Protein AF-A0A1E1XDY3-F1 (afdb_monomer)

Mean predicted aligned error: 21.35 Å

Secondary structure (DSSP, 8-state):
-HHHHHHHHHHHHTT-TT--PPPHHHHHHHHHHS--SS---HHHHHHHHHHHHHHTT---EEE---HHHHHHHHHTT-EEE-HHHHHHHH-S-------PPPPPP--------PPPP--PPPHHHHHHHHHHHHHHHHHHHHHHHHHHHHHHHGGGHHHH-SSPSSPPHHHHHHHHHHSHHHHTTTTS-GGGHHHHHHHHHHHH-S---HHHHHHHHHHHHHHHHHHHTT-GGGHHHHHHHHHHHHHHHHTPPPPPPPP------------------------------PPPP-PPPHHHHHHHHHHHHHHHHHHHHHHHTT---SS-----TT----HHHHHHHHHHHHHHHHHHHHHHHTTTS-THHHHHHHHHHHHHHHHHHHHHHHHHTPPP------HHHHHHHHH-TTTHHHHHHHHHHHHHHHHHHHHHHHHHHS---GGGG--

Sequence (451 aa):
AIAAISYIYKALASRNPRLRGQTIAEARSKDDALPRDGHDISDDHFLHCCLTLREQGSRVLLVTGDRNLRNKGMIHDIETASAHELEAKLGGPHIGKQRTPPPAPLVDQPLTAAKPPVQTWSEEDEKAARTEACDILRKSLSLVLESELECAFGDLWRRVVFIPPPWNERTALECILKHWIALRGTAFKSSLKPAMVQILEMLKSPTASGGKLSLLLNLSLMVCSELQLHYSQLAEGVARLGELHTAITTGQSRPPKPASGVMGISGESSSCVRVQHPHGNQEAGGSQQAPPPFSPNPAAQLLDDLWPLINDYCGNISQLVGKQHPFDYVVRPSFTLDMCTVHEVYKRITLAMNYMGSLLDRSNEERENLVGAAKTFVNTSVELAKLLLHKAGLPDAEWNVTGEDMLDHLLHPEKKNTMAAGHRQIVALHNMLASCILHVLDPVPADAYSE

Organism: NCBI:txid187763

pLDDT: mean 75.24, std 20.41, range [20.14, 95.19]

Foldseek 3Di:
DVVVVVVLVVCVVVVPVVDDDQDVLNVVVVPVVDDPPPPPPVLVVLVSSQVVCVVVVDQAEAEDPDPVSVVVCVVVVHHYDYPVRVCVVVDHDPDDDPPDDDDDDDDDDDDDDDDPDQQAADPVQLVVLLVLLQVLLLVLLQVLLVVLLCVLQNPCSQVPQPDHDDDGNLSSLVSCLLCVVSSDDQQNDPVLNVLSVVLNVLVVDPDDDLVSSLSNLVSSLVNLVSNCSVVVVSVVSNVQSVQQNCCNVRSHYRDDDDDDDDDDDDDDDDDDDDDDDDDDDDDDDDDDDDDDDDDPLLLVVLCVLQLLLLLQLLCQLCVVLVHDRPDDHDHFPLNDPDVVLLVVLLVLLVLLLVLLVVLLVCLPDDPVVNLVSLQSNVVSSLVSSQSSCVSSVHDRDDRPDGSVSSSCQCSVPVCVVVSVVSSVSSVVSSNSSSVSSVCVSDVDPPPPPDD

Radius of gyration: 30.76 Å; Cα contacts (8 Å, |Δi|>4): 351; chains: 1; bounding box: 61×75×105 Å

Solvent-accessible surface area (backbone atoms only — not comparable to full-atom values): 27572 Å² total; per-residue (Å²): 108,72,70,58,54,54,48,51,50,54,43,54,75,69,61,38,92,90,62,81,79,88,47,72,65,65,58,45,60,44,61,76,74,42,86,84,75,82,74,82,53,72,60,58,56,57,51,49,53,49,50,55,42,39,75,74,70,45,90,61,71,50,76,50,86,51,68,67,57,43,54,54,32,56,76,69,76,39,49,67,37,33,69,66,56,46,40,60,74,69,55,66,88,87,74,86,73,82,82,72,79,79,84,79,80,91,72,94,80,81,92,85,82,79,81,82,82,77,50,74,80,50,74,66,54,53,52,51,52,49,52,52,51,43,53,42,44,19,54,48,43,44,56,48,50,52,53,45,37,38,70,65,47,42,95,51,26,79,77,70,46,83,63,66,81,87,59,51,44,61,57,33,49,51,33,50,64,71,41,36,76,72,47,48,56,89,62,48,44,82,85,47,51,65,50,52,53,52,49,48,53,58,72,70,51,93,78,81,56,78,76,53,53,56,52,47,34,50,45,49,31,54,52,44,49,55,36,27,77,74,36,67,87,32,49,66,49,34,53,50,35,47,51,53,39,48,22,69,74,70,36,46,74,82,77,83,81,81,82,83,81,84,81,85,81,83,87,82,87,83,80,91,83,89,82,80,86,82,89,80,90,83,89,82,91,81,84,91,75,86,76,74,85,78,73,80,55,52,43,56,52,49,49,68,57,33,53,57,51,54,47,18,50,44,35,34,47,22,54,78,68,76,45,91,58,98,64,94,58,62,86,48,89,58,56,64,94,43,65,71,58,53,53,53,52,50,54,39,48,53,51,33,46,52,38,52,49,52,54,63,75,49,67,84,58,64,65,79,79,43,35,63,49,31,34,52,30,49,54,40,49,52,52,47,39,53,54,48,28,60,45,60,72,44,78,89,82,87,74,89,56,51,20,61,52,35,43,56,53,58,69,31,78,90,37,39,64,59,50,54,50,50,54,53,49,51,52,53,48,49,56,48,47,51,53,42,54,49,46,69,76,51,70,70,61,87,73,80,79,77,127

Nearest PDB structures (foldseek):
  1alu-assembly1_A  TM=3.014E-01  e=2.440E+00  Homo sapiens
  7vg4-assembly3_F  TM=2.470E-01  e=4.567E+00  Methylorubrum extorquens AM1
  5vox-assembly1_T  TM=2.125E-01  e=3.409E+00  Saccharomyces cerevisiae S288C

Structure (mmCIF, N/CA/C/O backbone):
data_AF-A0A1E1XDY3-F1
#
_entry.id   AF-A0A1E1XDY3-F1
#
loop_
_atom_site.group_PDB
_atom_site.id
_atom_site.type_symbol
_atom_site.label_atom_id
_atom_site.label_alt_id
_atom_site.label_comp_id
_atom_site.label_asym_id
_atom_site.label_entity_id
_atom_site.label_seq_id
_atom_site.pdbx_PDB_ins_code
_atom_site.Cartn_x
_atom_site.Cartn_y
_atom_site.Cartn_z
_atom_site.occupancy
_atom_site.B_iso_or_equiv
_atom_site.auth_seq_id
_atom_site.auth_comp_id
_atom_site.auth_asym_id
_atom_site.auth_atom_id
_atom_site.pdbx_PDB_model_num
ATOM 1 N N . ALA A 1 1 ? -1.287 34.045 -1.516 1.00 74.00 1 ALA A N 1
ATOM 2 C CA . ALA A 1 1 ? -0.749 32.665 -1.513 1.00 74.00 1 ALA A CA 1
ATOM 3 C C . ALA A 1 1 ? 0.280 32.429 -0.398 1.00 74.00 1 ALA A C 1
ATOM 5 O O . ALA A 1 1 ? 0.001 31.639 0.493 1.00 74.00 1 ALA A O 1
ATOM 6 N N . ILE A 1 2 ? 1.419 33.138 -0.374 1.00 81.06 2 ILE A N 1
ATOM 7 C CA . ILE A 1 2 ? 2.532 32.891 0.578 1.00 81.06 2 ILE A CA 1
ATOM 8 C C . ILE A 1 2 ? 2.100 32.931 2.059 1.00 81.06 2 ILE A C 1
ATOM 10 O O . ILE A 1 2 ? 2.447 32.036 2.832 1.00 81.06 2 ILE A O 1
ATOM 14 N N . ALA A 1 3 ? 1.298 33.925 2.457 1.00 83.94 3 ALA A N 1
ATOM 15 C CA . ALA A 1 3 ? 0.796 34.039 3.830 1.00 83.94 3 ALA A CA 1
ATOM 16 C C . ALA A 1 3 ? -0.120 32.865 4.236 1.00 83.94 3 ALA A C 1
ATOM 18 O O . ALA A 1 3 ? -0.015 32.362 5.352 1.00 83.94 3 ALA A O 1
ATOM 19 N N . ALA A 1 4 ? -0.962 32.384 3.316 1.00 88.00 4 ALA A N 1
ATOM 20 C CA . ALA A 1 4 ? -1.854 31.249 3.552 1.00 88.00 4 ALA A CA 1
ATOM 21 C C . ALA A 1 4 ? -1.067 29.939 3.708 1.00 88.00 4 ALA A C 1
ATOM 23 O O . ALA A 1 4 ? -1.290 29.203 4.665 1.00 88.00 4 ALA A O 1
ATOM 24 N N . ILE A 1 5 ? -0.085 29.693 2.834 1.00 89.94 5 ILE A N 1
ATOM 25 C CA . ILE A 1 5 ? 0.806 28.524 2.925 1.00 89.94 5 ILE A CA 1
ATOM 26 C C . ILE A 1 5 ? 1.562 28.535 4.258 1.00 89.94 5 ILE A C 1
ATOM 28 O O . ILE A 1 5 ? 1.617 27.524 4.954 1.00 89.94 5 ILE A O 1
ATOM 32 N N . SER A 1 6 ? 2.085 29.699 4.653 1.00 88.38 6 SER A N 1
ATOM 33 C CA . SER A 1 6 ? 2.805 29.858 5.922 1.00 88.38 6 SER A CA 1
ATOM 34 C C . SER A 1 6 ? 1.913 29.587 7.138 1.00 88.38 6 SER A C 1
ATOM 36 O O . SER A 1 6 ? 2.364 28.977 8.107 1.00 88.38 6 SER A O 1
ATOM 38 N N . TYR A 1 7 ? 0.652 30.028 7.101 1.00 94.06 7 TYR A N 1
ATOM 39 C CA . TYR A 1 7 ? -0.328 29.740 8.148 1.00 94.06 7 TYR A CA 1
ATOM 40 C C . TYR A 1 7 ? -0.649 28.241 8.227 1.00 94.06 7 TYR A C 1
ATOM 42 O O . TYR A 1 7 ? -0.545 27.656 9.306 1.00 94.06 7 TYR A O 1
ATOM 50 N N . ILE A 1 8 ? -0.965 27.614 7.087 1.00 93.56 8 ILE A N 1
ATOM 51 C CA . ILE A 1 8 ? -1.276 26.179 6.996 1.00 93.56 8 ILE A CA 1
ATOM 52 C C . ILE A 1 8 ? -0.103 25.349 7.521 1.00 93.56 8 ILE A C 1
ATOM 54 O O . ILE A 1 8 ? -0.304 24.490 8.376 1.00 93.56 8 ILE A O 1
ATOM 58 N N . TYR A 1 9 ? 1.126 25.645 7.086 1.00 91.56 9 TYR A N 1
ATOM 59 C CA . TYR A 1 9 ? 2.324 24.944 7.546 1.00 91.56 9 TYR A CA 1
ATOM 60 C C . TYR A 1 9 ? 2.479 25.015 9.067 1.00 91.56 9 TYR A C 1
ATOM 62 O O . TYR A 1 9 ? 2.645 23.985 9.716 1.00 91.56 9 TYR A O 1
ATOM 70 N N . LYS A 1 10 ? 2.368 26.211 9.662 1.00 93.50 10 LYS A N 1
ATOM 71 C CA . LYS A 1 10 ? 2.480 26.384 11.119 1.00 93.50 10 LYS A CA 1
ATOM 72 C C . LYS A 1 10 ? 1.389 25.616 11.870 1.00 93.50 10 LYS A C 1
ATOM 74 O O . LYS A 1 10 ? 1.672 24.976 12.882 1.00 93.50 10 LYS A O 1
ATOM 79 N N . ALA A 1 11 ? 0.153 25.654 11.380 1.00 91.00 11 ALA A N 1
ATOM 80 C CA . ALA A 1 11 ? -0.975 24.981 12.015 1.00 91.00 11 ALA A CA 1
ATOM 81 C C . ALA A 1 11 ? -0.883 23.444 11.908 1.00 91.00 11 ALA A C 1
ATOM 83 O O . ALA A 1 11 ? -1.154 22.750 12.887 1.00 91.00 11 ALA A O 1
ATOM 84 N N . LEU A 1 12 ? -0.420 22.908 10.774 1.00 90.50 12 LEU A N 1
ATOM 85 C CA . LEU A 1 12 ? -0.151 21.474 10.614 1.00 90.50 12 LEU A CA 1
ATOM 86 C C . LEU A 1 12 ? 1.060 21.019 11.446 1.00 90.50 12 LEU A C 1
ATOM 88 O O . LEU A 1 12 ? 0.979 20.007 12.138 1.00 90.50 12 LEU A O 1
ATOM 92 N N . ALA A 1 13 ? 2.157 21.785 11.448 1.00 90.25 13 ALA A N 1
ATOM 93 C CA . ALA A 1 13 ? 3.365 21.480 12.223 1.00 90.25 13 ALA A CA 1
ATOM 94 C C . ALA A 1 13 ? 3.102 21.443 13.739 1.00 90.25 13 ALA A C 1
ATOM 96 O O . ALA A 1 13 ? 3.675 20.626 14.456 1.00 90.25 13 ALA A O 1
ATOM 97 N N . SER A 1 14 ? 2.194 22.293 14.220 1.00 90.56 14 SER A N 1
ATOM 98 C CA . SER A 1 14 ? 1.737 22.311 15.617 1.00 90.56 14 SER A CA 1
ATOM 99 C C . SER A 1 14 ? 0.662 21.265 15.936 1.00 90.56 14 SER A C 1
ATOM 101 O O . SER A 1 14 ? 0.173 21.234 17.063 1.00 90.56 14 SER A O 1
ATOM 103 N N . ARG A 1 15 ? 0.299 20.401 14.973 1.00 85.88 15 ARG A N 1
ATOM 104 C CA . ARG A 1 15 ? -0.752 19.377 15.104 1.00 85.88 15 ARG A CA 1
ATOM 105 C C . ARG A 1 15 ? -2.071 19.955 15.626 1.00 85.88 15 ARG A C 1
ATOM 107 O O . ARG A 1 15 ? -2.709 19.370 16.500 1.00 85.88 15 ARG A O 1
ATOM 114 N N . ASN A 1 16 ? -2.466 21.123 15.119 1.00 88.25 16 ASN A N 1
ATOM 115 C CA . ASN A 1 16 ? -3.688 21.786 15.555 1.00 88.25 16 ASN A CA 1
ATOM 116 C C . ASN A 1 16 ? -4.909 20.873 15.306 1.00 88.25 16 ASN A C 1
ATOM 118 O O . ASN A 1 16 ? -5.211 20.591 14.147 1.00 88.25 16 ASN A O 1
ATOM 122 N N . PRO A 1 17 ? -5.659 20.457 16.347 1.00 86.44 17 PRO A N 1
ATOM 123 C CA . PRO A 1 17 ? -6.758 19.498 16.203 1.00 86.44 17 PRO A CA 1
ATOM 124 C C . PRO A 1 17 ? -7.956 20.047 15.411 1.00 86.44 17 PRO A C 1
ATOM 126 O O . PRO A 1 17 ? -8.868 19.298 15.081 1.00 86.44 17 PRO A O 1
ATOM 129 N N . ARG A 1 18 ? -7.981 21.355 15.118 1.00 88.69 18 ARG A N 1
ATOM 130 C CA . ARG A 1 18 ? -9.042 22.020 14.345 1.00 88.69 18 ARG A CA 1
ATOM 131 C C . ARG A 1 18 ? -8.684 22.232 12.873 1.00 88.69 18 ARG A C 1
ATOM 133 O O . ARG A 1 18 ? -9.508 22.767 12.139 1.00 88.69 18 ARG A O 1
ATOM 140 N N . LEU A 1 19 ? -7.476 21.859 12.447 1.00 89.06 19 LEU A N 1
ATOM 141 C CA . LEU A 1 19 ? -7.055 21.933 11.051 1.00 89.06 19 LEU A CA 1
ATOM 142 C C . LEU A 1 19 ? -6.635 20.547 10.569 1.00 89.06 19 LEU A C 1
ATOM 144 O O . LEU A 1 19 ? -5.714 19.947 11.115 1.00 89.06 19 LEU A O 1
ATOM 148 N N . ARG A 1 20 ? -7.271 20.075 9.498 1.00 87.81 20 ARG A N 1
ATOM 149 C CA . ARG A 1 20 ? -6.884 18.845 8.805 1.00 87.81 20 ARG A CA 1
ATOM 150 C C . ARG A 1 20 ? -6.736 19.117 7.312 1.00 87.81 20 ARG A C 1
ATOM 152 O O . ARG A 1 20 ? -7.513 19.884 6.748 1.00 87.81 20 ARG A O 1
ATOM 159 N N . GLY A 1 21 ? -5.734 18.502 6.695 1.00 87.38 21 GLY A N 1
ATOM 160 C CA . GLY A 1 21 ? -5.652 18.400 5.240 1.00 87.38 21 GLY A CA 1
ATOM 161 C C . GLY A 1 21 ? -6.395 17.159 4.754 1.00 87.38 21 GLY A C 1
ATOM 162 O O . GLY A 1 21 ? -6.577 16.218 5.526 1.00 87.38 21 GLY A O 1
ATOM 163 N N . GLN A 1 22 ? -6.787 17.155 3.482 1.00 82.50 22 GLN A N 1
ATOM 164 C CA . GLN A 1 22 ? -7.195 15.925 2.811 1.00 82.50 22 GLN A CA 1
ATOM 165 C C . GLN A 1 22 ? -5.957 15.038 2.638 1.00 82.50 22 GLN A C 1
ATOM 167 O O . GLN A 1 22 ? -4.910 15.484 2.164 1.00 82.50 22 GLN A O 1
ATOM 172 N N . THR A 1 23 ? -6.053 13.795 3.080 1.00 81.12 23 THR A N 1
ATOM 173 C CA . THR A 1 23 ? -4.982 12.806 2.973 1.00 81.12 23 THR A CA 1
ATOM 174 C C . THR A 1 23 ? -4.900 12.242 1.556 1.00 81.12 23 THR A C 1
ATOM 176 O O . THR A 1 23 ? -5.861 12.288 0.793 1.00 81.12 23 THR A O 1
ATOM 179 N N . ILE A 1 24 ? -3.757 11.645 1.206 1.00 70.44 24 ILE A N 1
ATOM 180 C CA . ILE A 1 24 ? -3.585 10.967 -0.090 1.00 70.44 24 ILE A CA 1
ATOM 181 C C . ILE A 1 24 ? -4.606 9.830 -0.258 1.00 70.44 24 ILE A C 1
ATOM 183 O O . ILE A 1 24 ? -5.051 9.577 -1.368 1.00 70.44 24 ILE A O 1
ATOM 187 N N . ALA A 1 25 ? -5.008 9.163 0.828 1.00 71.56 25 ALA A N 1
ATOM 188 C CA . ALA A 1 25 ? -6.024 8.114 0.781 1.00 71.56 25 ALA A CA 1
ATOM 189 C C . ALA A 1 25 ? -7.413 8.674 0.427 1.00 71.56 25 ALA A C 1
ATOM 191 O O . ALA A 1 25 ? -8.048 8.172 -0.493 1.00 71.56 25 ALA A O 1
ATOM 192 N N . GLU A 1 26 ? -7.840 9.761 1.078 1.00 72.50 26 GLU A N 1
ATOM 193 C CA . GLU A 1 26 ? -9.091 10.465 0.739 1.00 72.50 26 GLU A CA 1
ATOM 194 C C . GLU A 1 26 ? -9.053 11.065 -0.676 1.00 72.50 26 GLU A C 1
ATOM 196 O O . GLU A 1 26 ? -10.077 11.159 -1.346 1.00 72.50 26 GLU A O 1
ATOM 201 N N . ALA A 1 27 ? -7.874 11.483 -1.144 1.00 70.31 27 ALA A N 1
ATOM 202 C CA . ALA A 1 27 ? -7.692 11.960 -2.511 1.00 70.31 27 ALA A CA 1
ATOM 203 C C . ALA A 1 27 ? -7.723 10.821 -3.548 1.00 70.31 27 ALA A C 1
ATOM 205 O O . ALA A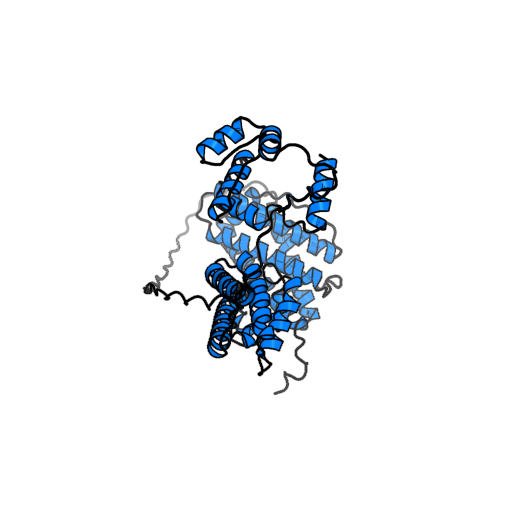 1 27 ? -8.087 11.075 -4.686 1.00 70.31 27 ALA A O 1
ATOM 206 N N . ARG A 1 28 ? -7.378 9.583 -3.166 1.00 67.62 28 ARG A N 1
ATOM 207 C CA . ARG A 1 28 ? -7.404 8.400 -4.045 1.00 67.62 28 ARG A CA 1
ATOM 208 C C . ARG A 1 28 ? -8.764 7.718 -4.098 1.00 67.62 28 ARG A C 1
ATOM 210 O O . ARG A 1 28 ? -9.163 7.314 -5.178 1.00 67.62 28 ARG A O 1
ATOM 217 N N . SER A 1 29 ? -9.501 7.642 -2.984 1.00 65.31 29 SER A N 1
ATOM 218 C CA . SER A 1 29 ? -10.883 7.121 -3.000 1.00 65.31 29 SER A CA 1
ATOM 219 C C . SER A 1 29 ? -11.775 7.918 -3.952 1.00 65.31 29 SER A C 1
ATOM 221 O O . SER A 1 29 ? -12.707 7.398 -4.554 1.00 65.31 29 SER A O 1
ATOM 223 N N . LYS A 1 30 ? -11.443 9.196 -4.108 1.00 65.75 30 LYS A N 1
ATOM 224 C CA . LYS A 1 30 ? -12.007 10.107 -5.092 1.00 65.75 30 LYS A CA 1
ATOM 225 C C . LYS A 1 30 ? -11.699 9.697 -6.539 1.00 65.75 30 LYS A C 1
ATOM 227 O O . LYS A 1 30 ? -12.590 9.797 -7.372 1.00 65.75 30 LYS A O 1
ATOM 232 N N . ASP A 1 31 ? -10.485 9.244 -6.841 1.00 61.97 31 ASP A N 1
ATOM 233 C CA . ASP A 1 31 ? -10.058 8.849 -8.198 1.00 61.97 31 ASP A CA 1
ATOM 234 C C . ASP A 1 31 ? -10.630 7.488 -8.640 1.00 61.97 31 ASP A C 1
ATOM 236 O O . ASP A 1 31 ? -10.508 7.107 -9.807 1.00 61.97 31 ASP A O 1
ATOM 240 N N . ASP A 1 32 ? -11.236 6.754 -7.702 1.00 61.50 32 ASP A N 1
ATOM 241 C CA . ASP A 1 32 ? -12.008 5.536 -7.961 1.00 61.50 32 ASP A CA 1
ATOM 242 C C . ASP A 1 32 ? -13.516 5.830 -8.122 1.00 61.50 32 ASP A C 1
ATOM 244 O O . ASP A 1 32 ? -14.239 5.035 -8.718 1.00 61.50 32 ASP A O 1
ATOM 248 N N . ALA A 1 33 ? -13.995 6.974 -7.612 1.00 61.22 33 ALA A N 1
ATOM 249 C CA . ALA A 1 33 ? -15.401 7.393 -7.660 1.00 61.22 33 ALA A CA 1
ATOM 250 C C . ALA A 1 33 ? -15.710 8.425 -8.762 1.00 61.22 33 ALA A C 1
ATOM 252 O O . ALA A 1 33 ? -16.868 8.572 -9.154 1.00 61.22 33 ALA A O 1
ATOM 253 N N . LEU A 1 34 ? -14.703 9.159 -9.241 1.00 61.16 34 LEU A N 1
ATOM 254 C CA . LEU A 1 34 ? -14.816 10.119 -10.338 1.00 61.16 34 LEU A CA 1
ATOM 255 C C . LEU A 1 34 ? -14.135 9.559 -11.600 1.00 61.16 34 LEU A C 1
ATOM 257 O O . LEU A 1 34 ? -13.079 8.934 -11.480 1.00 61.16 34 LEU A O 1
ATOM 261 N N . PRO A 1 35 ? -14.700 9.778 -12.805 1.00 57.31 35 PRO A N 1
ATOM 262 C CA . PRO A 1 35 ? -14.091 9.322 -14.053 1.00 57.31 35 PRO A CA 1
ATOM 263 C C . PRO A 1 35 ? -12.667 9.873 -14.202 1.00 57.31 35 PRO A C 1
ATOM 265 O O . PRO A 1 35 ? -12.434 11.063 -13.986 1.00 57.31 35 PRO A O 1
ATOM 268 N N . ARG A 1 36 ? -11.710 9.023 -14.600 1.00 57.41 36 ARG A N 1
ATOM 269 C CA . ARG A 1 36 ? -10.303 9.422 -14.839 1.00 57.41 36 ARG A CA 1
ATOM 270 C C . ARG A 1 36 ? -10.111 10.124 -16.190 1.00 57.41 36 ARG A C 1
ATOM 272 O O . ARG A 1 36 ? -8.982 10.376 -16.612 1.00 57.41 36 ARG A O 1
ATOM 279 N N . ASP A 1 37 ? -11.216 10.436 -16.852 1.00 49.12 37 ASP A N 1
ATOM 280 C CA . ASP A 1 37 ? -11.350 10.849 -18.241 1.00 49.12 37 ASP A CA 1
ATOM 281 C C . ASP A 1 37 ? -10.935 12.316 -18.449 1.00 49.12 37 ASP A C 1
ATOM 283 O O . ASP A 1 37 ? -11.686 13.081 -19.033 1.00 49.12 37 ASP A O 1
ATOM 287 N N . GLY A 1 38 ? -9.773 12.752 -17.950 1.00 48.50 38 GLY A N 1
ATOM 288 C CA . GLY A 1 38 ? -9.063 13.983 -18.354 1.00 48.50 38 GLY A CA 1
ATOM 289 C C . GLY A 1 38 ? -9.779 15.344 -18.231 1.00 48.50 38 GLY A C 1
ATOM 290 O O . GLY A 1 38 ? -9.133 16.380 -18.384 1.00 48.50 38 GLY A O 1
ATOM 291 N N . HIS A 1 39 ? -11.074 15.388 -17.934 1.00 51.25 39 HIS A N 1
ATOM 292 C CA . HIS A 1 39 ? -11.859 16.580 -17.662 1.00 51.25 39 HIS A CA 1
ATOM 293 C C . HIS A 1 39 ? -11.913 16.784 -16.147 1.00 51.25 39 HIS A C 1
ATOM 295 O O . HIS A 1 39 ? -12.934 16.586 -15.498 1.00 51.25 39 HIS A O 1
ATOM 301 N N . ASP A 1 40 ? -10.767 17.179 -15.588 1.00 53.59 40 ASP A N 1
ATOM 302 C CA . ASP A 1 40 ? -10.619 17.613 -14.197 1.00 53.59 40 ASP A CA 1
ATOM 303 C C . ASP A 1 40 ? -11.503 18.847 -13.939 1.00 53.59 40 ASP A C 1
ATOM 305 O O . ASP A 1 40 ? -11.103 19.991 -14.180 1.00 53.59 40 ASP A O 1
ATOM 309 N N . ILE A 1 41 ? -12.724 18.651 -13.440 1.00 63.47 41 ILE A N 1
ATOM 310 C CA . ILE A 1 41 ? -13.537 19.758 -12.935 1.00 63.47 41 ILE A CA 1
ATOM 311 C C . ILE A 1 41 ? -13.199 19.908 -11.452 1.00 63.47 41 ILE A C 1
ATOM 313 O O . ILE A 1 41 ? -13.748 19.222 -10.593 1.00 63.47 41 ILE A O 1
ATOM 317 N N . SER A 1 42 ? -12.287 20.831 -11.133 1.00 69.31 42 SER A N 1
ATOM 318 C CA . SER A 1 42 ? -11.823 21.108 -9.761 1.00 69.31 42 SER A CA 1
ATOM 319 C C . SER A 1 42 ? -12.948 21.311 -8.736 1.00 69.31 42 SER A C 1
ATOM 321 O O . SER A 1 42 ? -12.751 21.063 -7.549 1.00 69.31 42 SER A O 1
ATOM 323 N N . ASP A 1 43 ? -14.129 21.747 -9.176 1.00 81.19 43 ASP A N 1
ATOM 324 C CA . ASP A 1 43 ? -15.323 21.895 -8.337 1.00 81.19 43 ASP A CA 1
ATOM 325 C C . ASP A 1 43 ? -15.848 20.560 -7.808 1.00 81.19 43 ASP A C 1
ATOM 327 O O . ASP A 1 43 ? -16.223 20.455 -6.640 1.00 81.19 43 ASP A O 1
ATOM 331 N N . ASP A 1 44 ? -15.851 19.531 -8.651 1.00 82.00 44 ASP A N 1
ATOM 332 C CA . ASP A 1 44 ? -16.412 18.222 -8.325 1.00 82.00 44 ASP A CA 1
ATOM 333 C C . ASP A 1 44 ? -15.536 17.534 -7.269 1.00 82.00 44 ASP A C 1
ATOM 335 O O . ASP A 1 44 ? -16.026 16.795 -6.417 1.00 82.00 44 ASP A O 1
ATOM 339 N N . HIS A 1 45 ? -14.248 17.894 -7.220 1.00 82.00 45 HIS A N 1
ATOM 340 C CA . HIS A 1 45 ? -13.323 17.489 -6.165 1.00 82.00 45 HIS A CA 1
ATOM 341 C C . HIS A 1 45 ? -13.704 18.072 -4.799 1.00 82.00 45 HIS A C 1
ATOM 343 O O . HIS A 1 45 ? -13.667 17.362 -3.789 1.00 82.00 45 HIS A O 1
ATOM 349 N N . PHE A 1 46 ? -14.096 19.349 -4.749 1.00 86.81 46 PHE A N 1
ATOM 350 C CA . PHE A 1 46 ? -14.555 19.976 -3.508 1.00 86.81 46 PHE A CA 1
ATOM 351 C C . PHE A 1 46 ? -15.889 19.388 -3.042 1.00 86.81 46 PHE A C 1
ATOM 353 O O . PHE A 1 46 ? -16.070 19.159 -1.844 1.00 86.81 46 PHE A O 1
ATOM 360 N N . LEU A 1 47 ? -16.800 19.103 -3.975 1.00 88.56 47 LEU A N 1
ATOM 361 C CA . LEU A 1 47 ? -18.102 18.509 -3.672 1.00 88.56 47 LEU A CA 1
ATOM 362 C C . LEU A 1 47 ? -17.964 17.068 -3.186 1.00 88.56 47 LEU A C 1
ATOM 364 O O . LEU A 1 47 ? -18.519 16.740 -2.141 1.00 88.56 47 LEU A O 1
ATOM 368 N N . HIS A 1 48 ? -17.164 16.244 -3.868 1.00 87.31 48 HIS A N 1
ATOM 369 C CA . HIS A 1 48 ? -16.878 14.876 -3.441 1.00 87.31 48 HIS A CA 1
ATOM 370 C C . HIS A 1 48 ? -16.313 14.855 -2.017 1.00 87.31 48 HIS A C 1
ATOM 372 O O . HIS A 1 48 ? -16.844 14.162 -1.157 1.00 87.31 48 HIS A O 1
ATOM 378 N N . CYS A 1 49 ? -15.325 15.707 -1.721 1.00 87.88 49 CYS A N 1
ATOM 379 C CA . CYS A 1 49 ? -14.771 15.828 -0.371 1.00 87.88 49 CYS A CA 1
ATOM 380 C C . CYS A 1 49 ? -15.844 16.176 0.681 1.00 87.88 49 CYS A C 1
ATOM 382 O O . CYS A 1 49 ? -15.875 15.584 1.763 1.00 87.88 49 CYS A O 1
ATOM 384 N N . CYS A 1 50 ? -16.760 17.100 0.364 1.00 91.25 50 CYS A N 1
ATOM 385 C CA . CYS A 1 50 ? -17.863 17.456 1.258 1.00 91.25 50 CYS A CA 1
ATOM 386 C C . CYS A 1 50 ? -18.828 16.286 1.496 1.00 91.25 50 CYS A C 1
ATOM 388 O O . CYS A 1 50 ? -19.260 16.070 2.628 1.00 91.25 50 CYS A O 1
ATOM 390 N N . LEU A 1 51 ? -19.159 15.530 0.448 1.00 89.19 51 LEU A N 1
ATOM 391 C CA . LEU A 1 51 ? -20.053 14.376 0.527 1.00 89.19 51 LEU A CA 1
ATOM 392 C C . LEU A 1 51 ? -19.431 13.243 1.344 1.00 89.19 51 LEU A C 1
ATOM 394 O O . LEU A 1 51 ? -20.069 12.759 2.275 1.00 89.19 51 LEU A O 1
ATOM 398 N N . THR A 1 52 ? -18.166 12.909 1.090 1.00 86.25 52 THR A N 1
ATOM 399 C CA . THR A 1 52 ? -17.427 11.893 1.850 1.00 86.25 52 THR A CA 1
ATOM 400 C C . THR A 1 52 ? -17.373 12.236 3.336 1.00 86.25 52 THR A C 1
ATOM 402 O O . THR A 1 52 ? -17.603 11.385 4.191 1.00 86.25 52 THR A O 1
ATOM 405 N N . LEU A 1 53 ? -17.127 13.504 3.677 1.00 87.12 53 LEU A N 1
ATOM 406 C CA . LEU A 1 53 ? -17.139 13.951 5.071 1.00 87.12 53 LEU A CA 1
ATOM 407 C C . LEU A 1 53 ? -18.511 13.802 5.730 1.00 87.12 53 LEU A C 1
ATOM 409 O O . LEU A 1 53 ? -18.602 13.440 6.905 1.00 87.12 53 LEU A O 1
ATOM 413 N N . ARG A 1 54 ? -19.578 14.079 4.979 1.00 87.25 54 ARG A N 1
ATOM 414 C CA . ARG A 1 54 ? -20.957 13.920 5.446 1.00 87.25 54 ARG A CA 1
ATOM 415 C C . ARG A 1 54 ? -21.309 12.447 5.662 1.00 87.25 54 ARG A C 1
ATOM 417 O O . ARG A 1 54 ? -21.913 12.125 6.680 1.00 87.25 54 ARG A O 1
ATOM 424 N N . GLU A 1 55 ? -20.888 11.560 4.762 1.00 81.81 55 GLU A N 1
ATOM 425 C CA . GLU A 1 55 ? -21.045 10.100 4.891 1.00 81.81 55 GLU A CA 1
ATOM 426 C C . GLU A 1 55 ? -20.295 9.540 6.106 1.00 81.81 55 GLU A C 1
ATOM 428 O O . GLU A 1 55 ? -20.796 8.657 6.795 1.00 81.81 55 GLU A O 1
ATOM 433 N N . GLN A 1 56 ? -19.142 10.123 6.442 1.00 80.88 56 GLN A N 1
ATOM 434 C CA . GLN A 1 56 ? -18.398 9.834 7.674 1.00 80.88 56 GLN A CA 1
ATOM 435 C C . GLN A 1 56 ? -19.069 10.398 8.947 1.00 80.88 56 GLN A C 1
ATOM 437 O O . GLN A 1 56 ? -18.499 10.317 10.035 1.00 80.88 56 GLN A O 1
ATOM 442 N N . GLY A 1 57 ? -20.260 10.997 8.836 1.00 82.25 57 GLY A N 1
ATOM 443 C CA . GLY A 1 57 ? -21.037 11.536 9.954 1.00 82.25 57 GLY A CA 1
ATOM 444 C C . GLY A 1 57 ? -20.669 12.965 10.367 1.00 82.25 57 GLY A C 1
ATOM 445 O O . GLY A 1 57 ? -21.152 13.452 11.391 1.00 82.25 57 GLY A O 1
ATOM 446 N N . SER A 1 58 ? -19.828 13.665 9.597 1.00 85.50 58 SER A N 1
ATOM 447 C CA . SER A 1 58 ? -19.477 15.057 9.895 1.00 85.50 58 SER A CA 1
ATOM 448 C C . SER A 1 58 ? -20.570 16.026 9.444 1.00 85.50 58 SER A C 1
ATOM 450 O O . SER A 1 58 ? -21.198 15.862 8.400 1.00 85.50 58 SER A O 1
ATOM 452 N N . ARG A 1 59 ? -20.749 17.114 10.198 1.00 90.12 59 ARG A N 1
ATOM 453 C CA . ARG A 1 59 ? -21.507 18.281 9.728 1.00 90.12 59 ARG A CA 1
ATOM 454 C C . ARG A 1 59 ? -20.601 19.126 8.839 1.00 90.12 59 ARG A C 1
ATOM 456 O O . ARG A 1 59 ? -19.552 19.574 9.297 1.00 90.12 59 ARG A O 1
ATOM 463 N N . VAL A 1 60 ? -21.005 19.339 7.591 1.00 93.06 60 VAL A N 1
ATOM 464 C CA . VAL A 1 60 ? -20.165 19.975 6.568 1.00 93.06 60 VAL A CA 1
ATOM 465 C C . VAL A 1 60 ? -20.762 21.309 6.129 1.00 93.06 60 VAL A C 1
ATOM 467 O O . VAL A 1 60 ? -21.947 21.388 5.820 1.00 93.06 60 VAL A O 1
ATOM 470 N N . LEU A 1 61 ? -19.916 22.340 6.085 1.00 93.12 61 LEU A N 1
ATOM 471 C CA . LEU A 1 61 ? -20.203 23.656 5.517 1.00 93.12 61 LEU A CA 1
ATOM 472 C C . LEU A 1 61 ? -19.110 23.982 4.494 1.00 93.12 61 LEU A C 1
ATOM 474 O O . LEU A 1 61 ? -17.935 24.074 4.855 1.00 93.12 61 LEU A O 1
ATOM 478 N N . LEU A 1 62 ? -19.487 24.185 3.233 1.00 94.19 62 LEU A N 1
ATOM 479 C CA . LEU A 1 62 ? -18.564 24.583 2.175 1.00 94.19 62 LEU A CA 1
ATOM 480 C C . LEU A 1 62 ? -18.411 26.108 2.152 1.00 94.19 62 LEU A C 1
ATOM 482 O O . LEU A 1 62 ? -19.335 26.850 1.811 1.00 94.19 62 LEU A O 1
ATOM 486 N N . VAL A 1 63 ? -17.218 26.587 2.503 1.00 93.44 63 VAL A N 1
ATOM 487 C CA . VAL A 1 63 ? -16.906 28.020 2.522 1.00 93.44 63 VAL A CA 1
ATOM 488 C C . VAL A 1 63 ? -16.287 28.424 1.189 1.00 93.44 63 VAL A C 1
ATOM 490 O O . VAL A 1 63 ? -15.137 28.097 0.910 1.00 93.44 63 VAL A O 1
ATOM 493 N N . THR A 1 64 ? -17.037 29.143 0.357 1.00 92.38 64 THR A N 1
ATOM 494 C CA . THR A 1 64 ? -16.561 29.594 -0.959 1.00 92.38 64 THR A CA 1
ATOM 495 C C . THR A 1 64 ? -17.200 30.917 -1.379 1.00 92.38 64 THR A C 1
ATOM 497 O O . THR A 1 64 ? -18.356 31.202 -1.063 1.00 92.38 64 THR A O 1
ATOM 500 N N . GLY A 1 65 ? -16.441 31.755 -2.088 1.00 89.88 65 GLY A N 1
ATOM 501 C CA . GLY A 1 65 ? -16.949 32.964 -2.748 1.00 89.88 65 GLY A CA 1
ATOM 502 C C . GLY A 1 65 ? -17.439 32.721 -4.179 1.00 89.88 65 GLY A C 1
ATOM 503 O O . GLY A 1 65 ? -18.015 33.626 -4.775 1.00 89.88 65 GLY A O 1
ATOM 504 N N . ASP A 1 66 ? -17.219 31.523 -4.726 1.00 91.44 66 ASP A N 1
ATOM 505 C CA . ASP A 1 66 ? -17.579 31.192 -6.102 1.00 91.44 66 ASP A CA 1
ATOM 506 C C . ASP A 1 66 ? -19.072 30.858 -6.231 1.00 91.44 66 ASP A C 1
ATOM 508 O O . ASP A 1 66 ? -19.610 30.021 -5.502 1.00 91.44 66 ASP A O 1
ATOM 512 N N . ARG A 1 67 ? -19.762 31.519 -7.166 1.00 88.75 67 ARG A N 1
ATOM 513 C CA . ARG A 1 67 ? -21.212 31.366 -7.345 1.00 88.75 67 ARG A CA 1
ATOM 514 C C . ARG A 1 67 ? -21.590 30.025 -7.980 1.00 88.75 67 ARG A C 1
ATOM 516 O O . ARG A 1 67 ? -22.637 29.482 -7.638 1.00 88.75 67 ARG A O 1
ATOM 523 N N . ASN A 1 68 ? -20.762 29.482 -8.867 1.00 88.50 68 ASN A N 1
ATOM 524 C CA . ASN A 1 68 ? -21.045 28.226 -9.556 1.00 88.50 68 ASN A CA 1
ATOM 525 C C . ASN A 1 68 ? -20.860 27.035 -8.614 1.00 88.50 68 ASN A C 1
ATOM 527 O O . ASN A 1 68 ? -21.749 26.189 -8.524 1.00 88.50 68 ASN A O 1
ATOM 531 N N . LEU A 1 69 ? -19.780 27.019 -7.832 1.00 91.19 69 LEU A N 1
ATOM 532 C CA . LEU A 1 69 ? -19.545 25.997 -6.817 1.00 91.19 69 LEU A CA 1
ATOM 533 C C . LEU A 1 69 ? -20.615 26.038 -5.715 1.00 91.19 69 LEU A C 1
ATOM 535 O O . LEU A 1 69 ? -21.054 24.990 -5.247 1.00 91.19 69 LEU A O 1
ATOM 539 N N . ARG A 1 70 ? -21.108 27.231 -5.346 1.00 90.62 70 ARG A N 1
ATOM 540 C CA . ARG A 1 70 ? -22.277 27.357 -4.457 1.00 90.62 70 ARG A CA 1
ATOM 541 C C . ARG A 1 70 ? -23.530 26.735 -5.044 1.00 90.62 70 ARG A C 1
ATOM 543 O O . ARG A 1 70 ? -24.200 25.986 -4.343 1.00 90.62 70 ARG A O 1
ATOM 550 N N . ASN A 1 71 ? -23.850 27.040 -6.302 1.00 90.19 71 ASN A N 1
ATOM 551 C CA . ASN A 1 71 ? -25.023 26.474 -6.967 1.00 90.19 71 ASN A CA 1
ATOM 552 C C . ASN A 1 71 ? -24.943 24.943 -6.991 1.00 90.19 71 ASN A C 1
ATOM 554 O O . ASN A 1 71 ? -25.912 24.279 -6.634 1.00 90.19 71 ASN A O 1
ATOM 558 N N . LYS A 1 72 ? -23.774 24.383 -7.333 1.00 90.31 72 LYS A N 1
ATOM 559 C CA . LYS A 1 72 ? -23.546 22.935 -7.285 1.00 90.31 72 LYS A CA 1
ATOM 560 C C . LYS A 1 72 ? -23.701 22.379 -5.864 1.00 90.31 72 LYS A C 1
ATOM 562 O O . LYS A 1 72 ? -24.393 21.389 -5.673 1.00 90.31 72 LYS A O 1
ATOM 567 N N . GLY A 1 73 ? -23.139 23.045 -4.853 1.00 92.12 73 GLY A N 1
ATOM 568 C CA . GLY A 1 73 ? -23.297 22.656 -3.447 1.00 92.12 73 GLY A CA 1
ATOM 569 C C . GLY A 1 73 ? -24.760 22.610 -2.993 1.00 92.12 73 GLY A C 1
ATOM 570 O O . GLY A 1 73 ? -25.162 21.644 -2.350 1.00 92.12 73 GLY A O 1
ATOM 571 N N . MET A 1 74 ? -25.571 23.596 -3.393 1.00 90.12 74 MET A N 1
ATOM 572 C CA . MET A 1 74 ? -27.009 23.628 -3.092 1.00 90.12 74 MET A CA 1
ATOM 573 C C . MET A 1 74 ? -27.769 22.462 -3.734 1.00 90.12 74 MET A C 1
ATOM 575 O O . MET A 1 74 ? -28.650 21.904 -3.094 1.00 90.12 74 MET A O 1
ATOM 579 N N . ILE A 1 75 ? -27.415 22.067 -4.961 1.00 91.88 75 ILE A N 1
ATOM 580 C CA . ILE A 1 75 ? -28.025 20.912 -5.646 1.00 91.88 75 ILE A CA 1
ATOM 581 C C . ILE A 1 75 ? -27.733 19.595 -4.902 1.00 91.88 75 ILE A C 1
ATOM 583 O O . ILE A 1 75 ? -28.548 18.679 -4.940 1.00 91.88 75 ILE A O 1
ATOM 587 N N . HIS A 1 76 ? -26.596 19.503 -4.207 1.00 87.62 76 HIS A N 1
ATOM 588 C CA . HIS A 1 76 ? -26.170 18.317 -3.452 1.00 87.62 76 HIS A CA 1
ATOM 589 C C . HIS A 1 76 ? -26.502 18.370 -1.944 1.00 87.62 76 HIS A C 1
ATOM 591 O O . HIS A 1 76 ? -25.974 17.567 -1.161 1.00 87.62 76 HIS A O 1
ATOM 597 N N . ASP A 1 77 ? -27.348 19.315 -1.518 1.00 90.50 77 ASP A N 1
ATOM 598 C CA . ASP A 1 77 ? -27.719 19.546 -0.114 1.00 90.50 77 ASP A CA 1
ATOM 599 C C . ASP A 1 77 ? -26.504 19.772 0.810 1.00 90.50 77 ASP A C 1
ATOM 601 O O . ASP A 1 77 ? -26.436 19.283 1.943 1.00 90.50 77 ASP A O 1
ATOM 605 N N . ILE A 1 78 ? -25.493 20.488 0.312 1.00 92.88 78 ILE A N 1
ATOM 606 C CA . ILE A 1 78 ? -24.332 20.925 1.092 1.00 92.88 78 ILE A CA 1
ATOM 607 C C . ILE A 1 78 ? -24.568 22.378 1.512 1.00 92.88 78 ILE A C 1
ATOM 609 O O . ILE A 1 78 ? -24.774 23.250 0.666 1.00 92.88 78 ILE A O 1
ATOM 613 N N . GLU A 1 79 ? -24.514 22.666 2.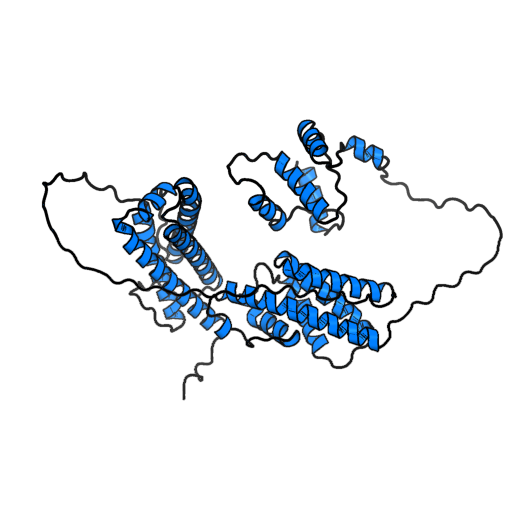818 1.00 92.81 79 GLU A N 1
ATOM 614 C CA . GLU A 1 79 ? -24.608 24.049 3.301 1.00 92.81 79 GLU A CA 1
ATOM 615 C C . GLU A 1 79 ? -23.414 24.852 2.760 1.00 92.81 79 GLU A C 1
ATOM 617 O O . GLU A 1 79 ? -22.271 24.389 2.816 1.00 92.81 79 GLU A O 1
ATOM 622 N N . THR A 1 80 ? -23.654 26.063 2.246 1.00 93.56 80 THR A N 1
ATOM 623 C CA . THR A 1 80 ? -22.594 26.931 1.709 1.00 93.56 80 THR A CA 1
ATOM 624 C C . THR A 1 80 ? -22.625 28.322 2.343 1.00 93.56 80 THR A C 1
ATOM 626 O O . THR A 1 80 ? -23.687 28.822 2.717 1.00 93.56 80 THR A O 1
ATOM 629 N N . ALA A 1 81 ? -21.458 28.954 2.493 1.00 91.88 81 ALA A N 1
ATOM 630 C CA . ALA A 1 81 ? -21.330 30.317 3.019 1.00 91.88 81 ALA A CA 1
ATOM 631 C C . ALA A 1 81 ? -20.089 31.034 2.461 1.00 91.88 81 ALA A C 1
ATOM 633 O O . ALA A 1 81 ? -19.141 30.398 2.004 1.00 91.88 81 ALA A O 1
ATOM 634 N N . SER A 1 82 ? -20.065 32.370 2.499 1.00 90.50 82 SER A N 1
ATOM 635 C CA . SER A 1 82 ? -18.844 33.153 2.223 1.00 90.50 82 SER A CA 1
ATOM 636 C C . SER A 1 82 ? -18.022 33.237 3.493 1.00 90.50 82 SER A C 1
ATOM 638 O O . SER A 1 82 ? -18.544 33.050 4.590 1.00 90.50 82 SER A O 1
ATOM 640 N N . ALA A 1 83 ? -16.744 33.589 3.357 1.00 87.81 83 ALA A N 1
ATOM 641 C CA . ALA A 1 83 ? -15.933 33.948 4.514 1.00 87.81 83 ALA A CA 1
ATOM 642 C C . ALA A 1 83 ? -16.613 35.055 5.346 1.00 87.81 83 ALA A C 1
ATOM 644 O O . ALA A 1 83 ? -16.743 34.907 6.554 1.00 87.81 83 ALA A O 1
ATOM 645 N N . HIS A 1 84 ? -17.159 36.091 4.697 1.00 87.75 84 HIS A N 1
ATOM 646 C CA . HIS A 1 84 ? -17.861 37.187 5.375 1.00 87.75 84 HIS A CA 1
ATOM 647 C C . HIS A 1 84 ? -19.160 36.737 6.071 1.00 87.75 84 HIS A C 1
ATOM 649 O O . HIS A 1 84 ? -19.423 37.112 7.210 1.00 87.75 84 HIS A O 1
ATOM 655 N N . GLU A 1 85 ? -19.982 35.913 5.412 1.00 88.50 85 GLU A N 1
ATOM 656 C CA . GLU A 1 85 ? -21.196 35.339 6.015 1.00 88.50 85 GLU A CA 1
ATOM 657 C C . GLU A 1 85 ? -20.860 34.440 7.207 1.00 88.50 85 GLU A C 1
ATOM 659 O O . GLU A 1 85 ? -21.558 34.468 8.219 1.00 88.50 85 GLU A O 1
ATOM 664 N N . LEU A 1 86 ? -19.785 33.655 7.103 1.00 87.56 86 LEU A N 1
ATOM 665 C CA . LEU A 1 86 ? -19.314 32.802 8.184 1.00 87.56 86 LEU A CA 1
ATOM 666 C C . LEU A 1 86 ? -18.794 33.632 9.363 1.00 87.56 86 LEU A C 1
ATOM 668 O O . LEU A 1 86 ? -19.152 33.350 10.501 1.00 87.56 86 LEU A O 1
ATOM 672 N N . GLU A 1 87 ? -18.010 34.678 9.110 1.00 85.81 87 GLU A N 1
ATOM 673 C CA . GLU A 1 87 ? -17.532 35.605 10.143 1.00 85.81 87 GLU A CA 1
ATOM 674 C C . GLU A 1 87 ? -18.691 36.310 10.859 1.00 85.81 87 GLU A C 1
ATOM 676 O O . GLU A 1 87 ? -18.694 36.406 12.086 1.00 85.81 87 GLU A O 1
ATOM 681 N N . ALA A 1 88 ? -19.719 36.735 10.119 1.00 85.50 88 ALA A N 1
ATOM 682 C CA . ALA A 1 88 ? -20.927 37.311 10.702 1.00 85.50 88 ALA A CA 1
ATOM 683 C C . ALA A 1 88 ? -21.700 36.289 11.558 1.00 85.50 88 ALA A C 1
ATOM 685 O O . ALA A 1 88 ? -22.142 36.625 12.658 1.00 85.50 88 ALA A O 1
ATOM 686 N N . LYS A 1 89 ? -21.818 35.033 11.094 1.00 78.62 89 LYS A N 1
ATOM 687 C CA . LYS A 1 89 ? -22.450 33.925 11.838 1.00 78.62 89 LYS A CA 1
ATOM 688 C C . LYS A 1 89 ? -21.673 33.538 13.105 1.00 78.62 89 LYS A C 1
ATOM 690 O O . LYS A 1 89 ? -22.287 33.108 14.078 1.00 78.62 89 LYS A O 1
ATOM 695 N N . LEU A 1 90 ? -20.347 33.675 13.105 1.00 78.44 90 LEU A N 1
ATOM 696 C CA . LEU A 1 90 ? -19.481 33.332 14.240 1.00 78.44 90 LEU A CA 1
ATOM 697 C C . LEU A 1 90 ? -19.362 34.458 15.285 1.00 78.44 90 LEU A C 1
ATOM 699 O O . LEU A 1 90 ? -18.816 34.219 16.362 1.00 78.44 90 LEU A O 1
ATOM 703 N N . GLY A 1 91 ? -19.901 35.648 14.993 1.00 57.56 91 GLY A N 1
ATOM 704 C CA . GLY A 1 91 ? -19.666 36.869 15.762 1.00 57.56 91 GLY A CA 1
ATOM 705 C C . GLY A 1 91 ? -18.261 37.405 15.475 1.00 57.56 91 GLY A C 1
ATOM 706 O O . GLY A 1 91 ? -17.280 36.693 15.662 1.00 57.56 91 GLY A O 1
ATOM 707 N N . GLY A 1 92 ? -18.163 38.647 14.986 1.00 48.91 92 GLY A N 1
ATOM 708 C CA . GLY A 1 92 ? -16.920 39.265 14.494 1.00 48.91 92 GLY A CA 1
ATOM 709 C C . GLY A 1 92 ? -15.703 39.226 15.449 1.00 48.91 92 GLY A C 1
ATOM 710 O O . GLY A 1 92 ? -15.787 38.766 16.587 1.00 48.91 92 GLY A O 1
ATOM 711 N N . PRO A 1 93 ? -14.530 39.716 15.006 1.00 45.97 93 PRO A N 1
ATOM 712 C CA . PRO A 1 93 ? -13.230 39.304 15.533 1.00 45.97 93 PRO A CA 1
ATOM 713 C C . PRO A 1 93 ? -13.039 39.621 17.023 1.00 45.97 93 PRO A C 1
ATOM 715 O O . PRO A 1 93 ? -12.722 40.743 17.418 1.00 45.97 93 PRO A O 1
ATOM 718 N N . HIS A 1 94 ? -13.114 38.582 17.856 1.00 46.81 94 HIS A N 1
ATOM 719 C CA . HIS A 1 94 ? -12.547 38.577 19.201 1.00 46.81 94 HIS A CA 1
ATOM 720 C C . HIS A 1 94 ? -11.017 38.442 19.124 1.00 46.81 94 HIS A C 1
ATOM 722 O O . HIS A 1 94 ? -10.438 37.396 19.413 1.00 46.81 94 HIS A O 1
ATOM 728 N N . ILE A 1 95 ? -10.344 39.533 18.754 1.00 44.22 95 ILE A N 1
ATOM 729 C CA . ILE A 1 95 ? -8.924 39.725 19.056 1.00 44.22 95 ILE A CA 1
ATOM 730 C C . ILE A 1 95 ? -8.845 40.533 20.355 1.00 44.22 95 ILE A C 1
ATOM 732 O O . ILE A 1 95 ? -9.169 41.714 20.394 1.00 44.22 95 ILE A O 1
ATOM 736 N N . GLY A 1 96 ? -8.429 39.860 21.430 1.00 43.00 96 GLY A N 1
ATOM 737 C CA . GLY A 1 96 ? -7.812 40.475 22.606 1.00 43.00 96 GLY A CA 1
ATOM 738 C C . GLY A 1 96 ? -8.655 41.463 23.417 1.00 43.00 96 GLY A C 1
ATOM 739 O O . GLY A 1 96 ? -8.368 42.654 23.424 1.00 43.00 96 GLY A O 1
ATOM 740 N N . LYS A 1 97 ? -9.584 40.964 24.239 1.00 33.94 97 LYS A N 1
ATOM 741 C CA . LYS A 1 97 ? -9.851 41.575 25.552 1.00 33.94 97 LYS A CA 1
ATOM 742 C C . LYS A 1 97 ? -9.923 40.473 26.599 1.00 33.94 97 LYS A C 1
ATOM 744 O O . LYS A 1 97 ? -10.691 39.525 26.451 1.00 33.94 97 LYS A O 1
ATOM 749 N N . GLN A 1 98 ? -9.078 40.592 27.626 1.00 35.56 98 GLN A N 1
ATOM 750 C CA . GLN A 1 98 ? -9.198 39.844 28.874 1.00 35.56 98 GLN A CA 1
ATOM 751 C C . GLN A 1 98 ? -10.672 39.801 29.281 1.00 35.56 98 GLN A C 1
ATOM 753 O O . GLN A 1 98 ? -11.312 40.847 29.391 1.00 35.56 98 GLN A O 1
ATOM 758 N N . ARG A 1 99 ? -11.204 38.599 29.520 1.00 32.84 99 ARG A N 1
ATOM 759 C CA . ARG A 1 99 ? -12.424 38.454 30.314 1.00 32.84 99 ARG A CA 1
ATOM 760 C C . ARG A 1 99 ? -12.076 38.928 31.721 1.00 32.84 99 ARG A C 1
ATOM 762 O O . ARG A 1 99 ? -11.512 38.172 32.505 1.00 32.84 99 ARG A O 1
ATOM 769 N N . THR A 1 100 ? -12.377 40.184 32.025 1.00 37.50 100 THR A N 1
ATOM 770 C CA . THR A 1 100 ? -12.659 40.563 33.404 1.00 37.50 100 THR A CA 1
ATOM 771 C C . THR A 1 100 ? -13.895 39.774 33.855 1.00 37.50 100 THR A C 1
ATOM 773 O O . THR A 1 100 ? -14.809 39.549 33.052 1.00 37.50 100 THR A O 1
ATOM 776 N N . PRO A 1 101 ? -13.921 39.273 35.099 1.00 36.81 101 PRO A N 1
ATOM 777 C CA . PRO A 1 101 ? -15.082 38.557 35.600 1.00 36.81 101 PRO A CA 1
ATOM 778 C C . PRO A 1 101 ? -16.261 39.536 35.752 1.00 36.81 101 PRO A C 1
ATOM 780 O O . PRO A 1 101 ? -16.037 40.688 36.133 1.00 36.81 101 PRO A O 1
ATOM 783 N N . PRO A 1 102 ? -17.511 39.120 35.468 1.00 36.00 102 PRO A N 1
ATOM 784 C CA . PRO A 1 102 ? -18.675 39.942 35.776 1.00 36.00 102 PRO A CA 1
ATOM 785 C C . PRO A 1 102 ? -18.823 40.062 37.303 1.00 36.00 102 PRO A C 1
ATOM 787 O O . PRO A 1 102 ? -18.562 39.079 38.005 1.00 36.00 102 PRO A O 1
ATOM 790 N N . PRO A 1 103 ? -19.256 41.216 37.839 1.00 35.84 103 PRO A N 1
ATOM 791 C CA . PRO A 1 103 ? -19.581 41.321 39.250 1.00 35.84 103 PRO A CA 1
ATOM 792 C C . PRO A 1 103 ? -20.826 40.482 39.554 1.00 35.84 103 PRO A C 1
ATOM 794 O O . PRO A 1 103 ? -21.811 40.499 38.815 1.00 35.84 103 PRO A O 1
ATOM 797 N N . ALA A 1 104 ? -20.740 39.727 40.645 1.00 32.84 104 ALA A N 1
ATOM 798 C CA . ALA A 1 104 ? -21.803 38.882 41.163 1.00 32.84 104 ALA A CA 1
ATOM 799 C C . ALA A 1 104 ? -23.062 39.699 41.510 1.00 32.84 104 ALA A C 1
ATOM 801 O O . ALA A 1 104 ? -22.943 40.736 42.167 1.00 32.84 104 ALA A O 1
ATOM 802 N N . PRO A 1 105 ? -24.271 39.211 41.190 1.00 36.66 105 PRO A N 1
ATOM 803 C CA . PRO A 1 105 ? -25.450 39.540 41.966 1.00 36.66 105 PRO A CA 1
ATOM 804 C C . PRO A 1 105 ? -25.442 38.671 43.228 1.00 36.66 105 PRO A C 1
ATOM 806 O O . PRO A 1 105 ? -25.486 37.443 43.156 1.00 36.66 105 PRO A O 1
ATOM 809 N N . LEU A 1 106 ? -25.366 39.331 44.381 1.00 43.56 106 LEU A N 1
ATOM 810 C CA . LEU A 1 106 ? -25.670 38.748 45.682 1.00 43.56 106 LEU A CA 1
ATOM 811 C C . LEU A 1 106 ? -27.114 38.237 45.663 1.00 43.56 106 LEU A C 1
ATOM 813 O O . LEU A 1 106 ? -28.043 39.039 45.610 1.00 43.56 106 LEU A O 1
ATOM 817 N N . VAL A 1 107 ? -27.297 36.919 45.715 1.00 36.53 107 VAL A N 1
ATOM 818 C CA . VAL A 1 107 ? -28.550 36.307 46.161 1.00 36.53 107 VAL A CA 1
ATOM 819 C C . VAL A 1 107 ? -28.185 35.118 47.042 1.00 36.53 107 VAL A C 1
ATOM 821 O O . VAL A 1 107 ? -27.642 34.119 46.573 1.00 36.53 107 VAL A O 1
ATOM 824 N N . ASP A 1 108 ? -28.448 35.277 48.336 1.00 39.19 108 ASP A N 1
ATOM 825 C CA . ASP A 1 108 ? -28.400 34.228 49.347 1.00 39.19 108 ASP A CA 1
ATOM 826 C C . ASP A 1 108 ? -29.321 33.060 48.967 1.00 39.19 108 ASP A C 1
ATOM 828 O O . ASP A 1 108 ? -30.498 33.291 48.693 1.00 39.19 108 ASP A O 1
ATOM 832 N N . GLN A 1 109 ? -28.807 31.821 48.999 1.00 33.78 109 GLN A N 1
ATOM 833 C CA . GLN A 1 109 ? -29.491 30.615 49.509 1.00 33.78 109 GL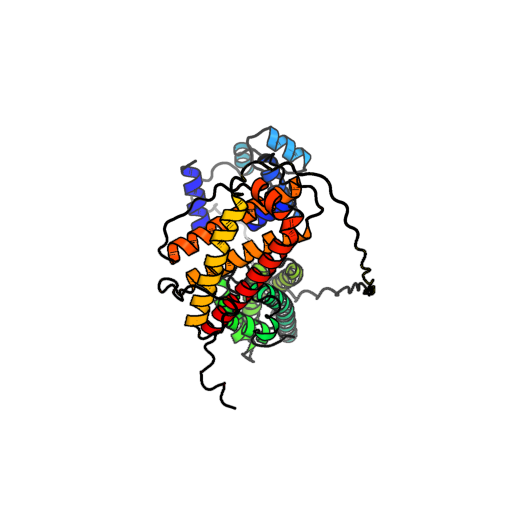N A CA 1
ATOM 834 C C . GLN A 1 109 ? -28.563 29.368 49.460 1.00 33.78 109 GLN A C 1
ATOM 836 O O . GLN A 1 109 ? -27.607 29.344 48.685 1.00 33.78 109 GLN A O 1
ATOM 841 N N . PRO A 1 110 ? -28.765 28.360 50.338 1.00 35.69 110 PRO A N 1
ATOM 842 C CA . PRO A 1 110 ? -27.687 27.556 50.920 1.00 35.69 110 PRO A CA 1
ATOM 843 C C . PRO A 1 110 ? -27.308 26.289 50.141 1.00 35.69 110 PRO A C 1
ATOM 845 O O . PRO A 1 110 ? -28.091 25.726 49.381 1.00 35.69 110 PRO A O 1
ATOM 848 N N . LEU A 1 111 ? -26.091 25.814 50.437 1.00 42.62 111 LEU A N 1
ATOM 849 C CA . LEU A 1 111 ? -25.496 24.538 50.036 1.00 42.62 111 LEU A CA 1
ATOM 850 C C . LEU A 1 111 ? -26.474 23.353 50.125 1.00 42.62 111 LEU A C 1
ATOM 852 O O . LEU A 1 111 ? -27.049 23.113 51.180 1.00 42.62 111 LEU A O 1
ATOM 856 N N . THR A 1 112 ? -26.528 22.535 49.071 1.00 41.88 112 THR A N 1
ATOM 857 C CA . THR A 1 112 ? -26.282 21.075 49.108 1.00 41.88 112 THR A CA 1
ATOM 858 C C . THR A 1 112 ? -26.437 20.484 47.700 1.00 41.88 112 THR A C 1
ATOM 860 O O . THR A 1 112 ? -27.530 20.417 47.156 1.00 41.88 112 THR A O 1
ATOM 863 N N . ALA A 1 113 ? -25.342 20.019 47.095 1.00 37.19 113 ALA A N 1
ATOM 864 C CA . ALA A 1 113 ? -25.401 19.050 46.000 1.00 37.19 113 ALA A CA 1
ATOM 865 C C . ALA A 1 113 ? -24.094 18.253 45.978 1.00 37.19 113 ALA A C 1
ATOM 867 O O . ALA A 1 113 ? -23.026 18.759 45.630 1.00 37.19 113 ALA A O 1
ATOM 868 N N . ALA A 1 114 ? -24.191 17.011 46.443 1.00 41.94 114 ALA A N 1
ATOM 869 C CA . ALA A 1 114 ? -23.124 16.029 46.449 1.00 41.94 114 ALA A CA 1
ATOM 870 C C . ALA A 1 114 ? -22.606 15.755 45.024 1.00 41.94 114 ALA A C 1
ATOM 872 O O . ALA A 1 114 ? -23.379 15.715 44.067 1.00 41.94 114 ALA A O 1
ATOM 873 N N . LYS A 1 115 ? -21.292 15.521 44.895 1.00 36.56 115 LYS A N 1
ATOM 874 C CA . LYS A 1 115 ? -20.700 14.925 43.687 1.00 36.56 115 LYS A CA 1
ATOM 875 C C . LYS A 1 115 ? -21.377 13.568 43.425 1.00 36.56 115 LYS A C 1
ATOM 877 O O . LYS A 1 115 ? -21.470 12.785 44.373 1.00 36.56 115 LYS A O 1
ATOM 882 N N . PRO A 1 116 ? -21.817 13.257 42.192 1.00 39.75 116 PRO A N 1
ATOM 883 C CA . PRO A 1 116 ? -22.312 11.922 41.888 1.00 39.75 116 PRO A CA 1
ATOM 884 C C . PRO A 1 116 ? -21.179 10.893 42.075 1.00 39.75 116 PRO A C 1
ATOM 886 O O . PRO A 1 116 ? -20.017 11.207 41.791 1.00 39.75 116 PRO A O 1
ATOM 889 N N . PRO A 1 117 ? -21.481 9.685 42.583 1.00 44.94 117 PRO A N 1
ATOM 890 C CA . PRO A 1 117 ? -20.484 8.644 42.785 1.00 44.94 117 PRO A CA 1
ATOM 891 C C . PRO A 1 117 ? -19.999 8.126 41.427 1.00 44.94 117 PRO A C 1
ATOM 893 O O . PRO A 1 117 ? -20.797 7.733 40.580 1.00 44.94 117 PRO A O 1
ATOM 896 N N . VAL A 1 118 ? -18.681 8.126 41.221 1.00 52.47 118 VAL A N 1
ATOM 897 C CA . VAL A 1 118 ? -18.040 7.473 40.074 1.00 52.47 118 VAL A CA 1
ATOM 898 C C . VAL A 1 118 ? -18.247 5.965 40.234 1.00 52.47 118 VAL A C 1
ATOM 900 O O . VAL A 1 118 ? -17.655 5.353 41.125 1.00 52.47 118 VAL A O 1
ATOM 903 N N . GLN A 1 119 ? -19.112 5.365 39.415 1.00 59.16 119 GLN A N 1
ATOM 904 C CA . GLN A 1 119 ? -19.252 3.911 39.358 1.00 59.16 119 GLN A CA 1
ATOM 905 C C . GLN A 1 119 ? -17.953 3.320 38.800 1.00 59.16 119 GLN A C 1
ATOM 907 O O . GLN A 1 119 ? -17.565 3.580 37.664 1.00 59.16 119 GLN A O 1
ATOM 912 N N . THR A 1 120 ? -17.253 2.555 39.635 1.00 71.44 120 THR A N 1
ATOM 913 C CA . THR A 1 120 ? -16.058 1.802 39.235 1.00 71.44 120 THR A CA 1
ATOM 914 C C . THR A 1 120 ? -16.523 0.460 38.671 1.00 71.44 120 THR A C 1
ATOM 916 O O . THR A 1 120 ? -17.426 -0.150 39.245 1.00 71.44 120 THR A O 1
ATOM 919 N N . TRP A 1 121 ? -15.969 0.023 37.538 1.00 80.44 121 TRP A N 1
ATOM 920 C CA . TRP A 1 121 ? -16.314 -1.269 36.931 1.00 80.44 121 TRP A CA 1
ATOM 921 C C . TRP A 1 121 ? -16.041 -2.424 37.900 1.00 80.44 121 TRP A C 1
ATOM 923 O O . TRP A 1 121 ? -15.101 -2.363 38.692 1.00 80.44 121 TRP A O 1
ATOM 933 N N . SER A 1 122 ? -16.864 -3.474 37.839 1.00 84.44 122 SER A N 1
ATOM 934 C CA . SER A 1 122 ? -16.601 -4.700 38.596 1.00 84.44 122 SER A CA 1
ATOM 935 C C . SER A 1 122 ? -15.391 -5.450 38.018 1.00 84.44 122 SER A C 1
ATOM 937 O O . SER A 1 122 ? -15.051 -5.287 36.844 1.00 84.44 122 SER A O 1
ATOM 939 N N . GLU A 1 123 ? -14.755 -6.322 38.809 1.00 82.00 123 GLU A N 1
ATOM 940 C CA . GLU A 1 123 ? -13.661 -7.179 38.313 1.00 82.00 123 GLU A CA 1
ATOM 941 C C . GLU A 1 123 ? -14.106 -8.062 37.130 1.00 82.00 123 GLU A C 1
ATOM 943 O O . GLU A 1 123 ? -13.324 -8.346 36.218 1.00 82.00 123 GLU A O 1
ATOM 948 N N . GLU A 1 124 ? -15.377 -8.471 37.112 1.00 84.31 124 GLU A N 1
ATOM 949 C CA . GLU A 1 124 ? -15.979 -9.254 36.031 1.00 84.31 124 GLU A CA 1
ATOM 950 C C . GLU A 1 124 ? -16.131 -8.426 34.748 1.00 84.31 124 GLU A C 1
ATOM 952 O O . GLU A 1 124 ? -15.782 -8.906 33.664 1.00 84.31 124 GLU A O 1
ATOM 957 N N . ASP A 1 125 ? -16.567 -7.168 34.862 1.00 86.25 125 ASP A N 1
ATOM 958 C CA . ASP A 1 125 ? -16.655 -6.233 33.736 1.00 86.25 125 ASP A CA 1
ATOM 959 C C . ASP A 1 125 ? -15.277 -5.934 33.145 1.00 86.25 125 ASP A C 1
ATOM 961 O O . ASP A 1 125 ? -15.106 -5.977 31.923 1.00 86.25 125 ASP A O 1
ATOM 965 N N . GLU A 1 126 ? -14.276 -5.690 33.996 1.00 85.44 126 GLU A N 1
ATOM 966 C CA . GLU A 1 126 ? -12.899 -5.453 33.563 1.00 85.44 126 GLU A CA 1
ATOM 967 C C . GLU A 1 126 ? -12.315 -6.673 32.838 1.00 85.44 126 GLU A C 1
ATOM 969 O O . GLU A 1 126 ? -11.719 -6.551 31.760 1.00 85.44 126 GLU A O 1
ATOM 974 N N . LYS A 1 127 ? -12.515 -7.876 33.390 1.00 86.19 127 LYS A N 1
ATOM 975 C CA . LYS A 1 127 ? -12.050 -9.130 32.782 1.00 86.19 127 LYS A CA 1
ATOM 976 C C . LYS A 1 127 ? -12.725 -9.389 31.437 1.00 86.19 127 LYS A C 1
ATOM 978 O O . LYS A 1 127 ? -12.070 -9.809 30.476 1.00 86.19 127 LYS A O 1
ATOM 983 N N . ALA A 1 128 ? -14.024 -9.138 31.344 1.00 88.19 128 ALA A N 1
ATOM 984 C CA . ALA A 1 128 ? -14.773 -9.377 30.126 1.00 88.19 128 ALA A CA 1
ATOM 985 C C . ALA A 1 128 ? -14.471 -8.325 29.041 1.00 88.19 128 ALA A C 1
ATOM 987 O O . ALA A 1 128 ? -14.330 -8.691 27.874 1.00 88.19 128 ALA A O 1
ATOM 988 N N . ALA A 1 129 ? -14.265 -7.056 29.407 1.00 88.62 129 ALA A N 1
ATOM 989 C CA . ALA A 1 129 ? -13.797 -6.019 28.487 1.00 88.62 129 ALA A CA 1
ATOM 990 C C . ALA A 1 129 ? -12.367 -6.276 27.990 1.00 88.62 129 ALA A C 1
ATOM 992 O O . ALA A 1 129 ? -12.084 -6.091 26.808 1.00 88.62 129 ALA A O 1
ATOM 993 N N . ARG A 1 130 ? -11.474 -6.769 28.859 1.00 89.88 130 ARG A N 1
ATOM 994 C CA . ARG A 1 130 ? -10.137 -7.229 28.452 1.00 89.88 130 ARG A CA 1
ATOM 995 C C . ARG A 1 130 ? -10.226 -8.345 27.415 1.00 89.88 130 ARG A C 1
ATOM 997 O O . ARG A 1 130 ? -9.544 -8.281 26.400 1.00 89.88 130 ARG A O 1
ATOM 1004 N N . THR A 1 131 ? -11.058 -9.352 27.675 1.00 90.19 131 THR A N 1
ATOM 1005 C CA . THR A 1 131 ? -11.240 -10.497 26.768 1.00 90.19 131 THR A CA 1
ATOM 1006 C C . THR A 1 131 ? -11.758 -10.033 25.408 1.00 90.19 131 THR A C 1
ATOM 1008 O O . THR A 1 131 ? -11.248 -10.440 24.370 1.00 90.19 131 THR A O 1
ATOM 1011 N N . GLU A 1 132 ? -12.719 -9.111 25.408 1.00 92.50 132 GLU A N 1
ATOM 1012 C CA . GLU A 1 132 ? -13.263 -8.521 24.188 1.00 92.50 132 GLU A CA 1
ATOM 1013 C C . GLU A 1 132 ? -12.220 -7.704 23.407 1.00 92.50 132 GLU A C 1
ATOM 1015 O O . GLU A 1 132 ? -12.128 -7.837 22.188 1.00 92.50 132 GLU A O 1
ATOM 1020 N N . ALA A 1 133 ? -11.385 -6.921 24.094 1.00 91.50 133 ALA A N 1
ATOM 1021 C CA . ALA A 1 133 ? -10.281 -6.199 23.466 1.00 91.50 133 ALA A CA 1
ATOM 1022 C C . ALA A 1 133 ? -9.244 -7.150 22.844 1.00 91.50 133 ALA A C 1
ATOM 1024 O O . ALA A 1 133 ? -8.805 -6.918 21.718 1.00 91.50 133 ALA A O 1
ATOM 1025 N N . CYS A 1 134 ? -8.893 -8.239 23.539 1.00 92.12 134 CYS A N 1
ATOM 1026 C CA . CYS A 1 134 ? -8.025 -9.296 23.011 1.00 92.12 134 CYS A CA 1
ATOM 1027 C C . CYS A 1 134 ? -8.619 -9.946 21.756 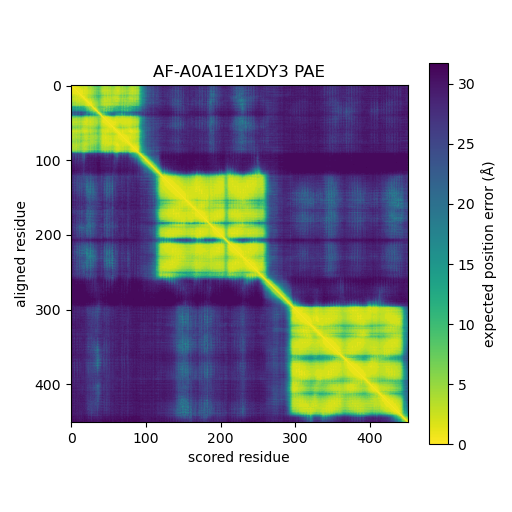1.00 92.12 134 CYS A C 1
ATOM 1029 O O . CYS A 1 134 ? -7.909 -10.131 20.773 1.00 92.12 134 CYS A O 1
ATOM 1031 N N . ASP A 1 135 ? -9.921 -10.238 21.750 1.00 91.88 135 ASP A N 1
ATOM 1032 C CA . ASP A 1 135 ? -10.603 -10.806 20.584 1.00 91.88 135 ASP A CA 1
ATOM 1033 C C . ASP A 1 135 ? -10.575 -9.871 19.372 1.00 91.88 135 ASP A C 1
ATOM 1035 O O . ASP A 1 135 ? -10.343 -10.324 18.247 1.00 91.88 135 ASP A O 1
ATOM 1039 N N . ILE A 1 136 ? -10.806 -8.574 19.593 1.00 92.44 136 ILE A N 1
ATOM 1040 C CA . ILE A 1 136 ? -10.732 -7.561 18.535 1.00 92.44 136 ILE A CA 1
ATOM 1041 C C . ILE A 1 136 ? -9.299 -7.470 18.012 1.00 92.44 136 ILE A C 1
ATOM 1043 O O . ILE A 1 136 ? -9.093 -7.583 16.808 1.00 92.44 136 ILE A O 1
ATOM 1047 N N . LEU A 1 137 ? -8.305 -7.349 18.899 1.00 94.19 137 LEU A N 1
ATOM 1048 C CA . LEU A 1 137 ? -6.892 -7.336 18.518 1.00 94.19 137 LEU A CA 1
ATOM 1049 C C . LEU A 1 137 ? -6.518 -8.578 17.714 1.00 94.19 137 LEU A C 1
ATOM 1051 O O . LEU A 1 137 ? -5.922 -8.456 16.653 1.00 94.19 137 LEU A O 1
ATOM 1055 N N . ARG A 1 138 ? -6.893 -9.772 18.176 1.00 95.19 138 ARG A N 1
ATOM 1056 C CA . ARG A 1 138 ? -6.614 -11.025 17.475 1.00 95.19 138 ARG A CA 1
ATOM 1057 C C . ARG A 1 138 ? -7.160 -10.994 16.052 1.00 95.19 138 ARG A C 1
ATOM 1059 O O . ARG A 1 138 ? -6.414 -11.292 15.124 1.00 95.19 138 ARG A O 1
ATOM 1066 N N . LYS A 1 139 ? -8.439 -10.647 15.875 1.00 92.75 139 LYS A N 1
ATOM 1067 C CA . LYS A 1 139 ? -9.084 -10.594 14.553 1.00 92.75 139 LYS A CA 1
ATOM 1068 C C . LYS A 1 139 ? -8.420 -9.557 13.649 1.00 92.75 139 LYS A C 1
ATOM 1070 O O . LYS A 1 139 ? -8.012 -9.900 12.544 1.00 92.75 139 LYS A O 1
ATOM 1075 N N . SER A 1 140 ? -8.265 -8.330 14.145 1.00 92.94 140 SER A N 1
ATOM 1076 C CA . SER A 1 140 ? -7.674 -7.218 13.400 1.00 92.94 140 SER A CA 1
ATOM 1077 C C . SER A 1 140 ? -6.236 -7.517 12.993 1.00 92.94 140 SER A C 1
ATOM 1079 O O . SER A 1 140 ? -5.890 -7.423 11.822 1.00 92.94 140 SER A O 1
ATOM 1081 N N . LEU A 1 141 ? -5.397 -7.930 13.944 1.00 94.12 141 LEU A N 1
ATOM 1082 C CA . LEU A 1 141 ? -3.987 -8.192 13.685 1.00 94.12 141 LEU A CA 1
ATOM 1083 C C . LEU A 1 141 ? -3.786 -9.417 12.799 1.00 94.12 141 LEU A C 1
ATOM 1085 O O . LEU A 1 141 ? -2.865 -9.394 12.001 1.00 94.12 141 LEU A O 1
ATOM 1089 N N . SER A 1 142 ? -4.627 -10.452 12.898 1.00 92.94 142 SER A N 1
ATOM 1090 C CA . SER A 1 142 ? -4.522 -11.621 12.012 1.00 92.94 142 SER A CA 1
ATOM 1091 C C . SER A 1 142 ? -4.828 -11.255 10.562 1.00 92.94 142 SER A C 1
ATOM 1093 O O . SER A 1 142 ? -4.054 -11.609 9.681 1.00 92.94 142 SER A O 1
ATOM 1095 N N . LEU A 1 143 ? -5.911 -10.503 10.326 1.00 90.31 143 LEU A N 1
ATOM 1096 C CA . LEU A 1 143 ? -6.299 -10.055 8.985 1.00 90.31 143 LEU A CA 1
ATOM 1097 C C . LEU A 1 143 ? -5.220 -9.170 8.355 1.00 90.31 143 LEU A C 1
ATOM 1099 O O . LEU A 1 143 ? -4.827 -9.381 7.209 1.00 90.31 143 LEU A O 1
ATOM 1103 N N . VAL A 1 144 ? -4.726 -8.195 9.121 1.00 89.00 144 VAL A N 1
ATOM 1104 C CA . VAL A 1 144 ? -3.690 -7.270 8.652 1.00 89.00 144 VAL A CA 1
ATOM 1105 C C . VAL A 1 144 ? -2.371 -8.006 8.438 1.00 89.00 144 VAL A C 1
ATOM 1107 O O . VAL A 1 144 ? -1.727 -7.810 7.419 1.00 89.00 144 VAL A O 1
ATOM 1110 N N . LEU A 1 145 ? -1.959 -8.862 9.375 1.00 91.75 145 LEU A N 1
ATOM 1111 C CA . LEU A 1 145 ? -0.707 -9.605 9.264 1.00 91.75 145 LEU A CA 1
ATOM 1112 C C . LEU A 1 145 ? -0.709 -10.533 8.047 1.00 91.75 145 LEU A C 1
ATOM 1114 O O . LEU A 1 145 ? 0.282 -10.553 7.331 1.00 91.75 145 LEU A O 1
ATOM 1118 N N . GLU A 1 146 ? -1.795 -11.269 7.799 1.00 91.31 146 GLU A N 1
ATOM 1119 C CA . GLU A 1 146 ? -1.929 -12.118 6.607 1.00 91.31 146 GLU A CA 1
ATOM 1120 C C . GLU A 1 146 ? -1.823 -11.284 5.327 1.00 91.31 146 GLU A C 1
ATOM 1122 O O . GLU A 1 146 ? -0.974 -11.571 4.488 1.00 91.31 146 GLU A O 1
ATOM 1127 N N . SER A 1 147 ? -2.584 -10.189 5.239 1.00 84.19 147 SER A N 1
ATOM 1128 C CA . SER A 1 147 ? -2.596 -9.312 4.061 1.00 84.19 147 SER A CA 1
ATOM 1129 C C . SER A 1 147 ? -1.236 -8.658 3.792 1.00 84.19 147 SER A C 1
ATOM 1131 O O . SER A 1 147 ? -0.776 -8.610 2.655 1.00 84.19 147 SER A O 1
ATOM 1133 N N . GLU A 1 148 ? -0.561 -8.161 4.832 1.00 84.62 148 GLU A N 1
ATOM 1134 C CA . GLU A 1 148 ? 0.739 -7.498 4.690 1.00 84.62 148 GLU A CA 1
ATOM 1135 C C . GLU A 1 148 ? 1.869 -8.501 4.425 1.00 84.62 148 GLU A C 1
ATOM 1137 O O . GLU A 1 148 ? 2.790 -8.196 3.672 1.00 84.62 148 GLU A O 1
ATOM 1142 N N . LEU A 1 149 ? 1.808 -9.710 4.995 1.00 80.81 149 LEU A N 1
ATOM 1143 C CA . LEU A 1 149 ? 2.769 -10.772 4.688 1.00 80.81 149 LEU A CA 1
ATOM 1144 C C . LEU A 1 149 ? 2.592 -11.294 3.260 1.00 80.81 149 LEU A C 1
ATOM 1146 O O . LEU A 1 149 ? 3.588 -11.501 2.571 1.00 80.81 149 LEU A O 1
ATOM 1150 N N . GLU A 1 150 ? 1.355 -11.481 2.805 1.00 82.25 150 GLU A N 1
ATOM 1151 C CA . GLU A 1 150 ? 1.050 -11.856 1.423 1.00 82.25 150 GLU A CA 1
ATOM 1152 C C . GLU A 1 150 ? 1.477 -10.757 0.443 1.00 82.25 150 GLU A C 1
ATOM 1154 O O . GLU A 1 150 ? 2.082 -11.047 -0.584 1.00 82.25 150 GLU A O 1
ATOM 1159 N N . CYS A 1 151 ? 1.281 -9.486 0.795 1.00 75.31 151 CYS A N 1
ATOM 1160 C CA . CYS A 1 151 ? 1.769 -8.355 0.007 1.00 75.31 151 CYS A CA 1
ATOM 1161 C C . CYS A 1 151 ? 3.308 -8.296 -0.048 1.00 75.31 151 CYS A C 1
ATOM 1163 O O . CYS A 1 151 ? 3.887 -8.074 -1.111 1.00 75.31 151 CYS A O 1
ATOM 1165 N N . ALA A 1 152 ? 3.985 -8.513 1.085 1.00 69.38 152 ALA A N 1
ATOM 1166 C CA . ALA A 1 152 ? 5.441 -8.417 1.177 1.00 69.38 152 ALA A CA 1
ATOM 1167 C C . ALA A 1 152 ? 6.170 -9.614 0.543 1.00 69.38 152 ALA A C 1
ATOM 1169 O O . ALA A 1 152 ? 7.252 -9.447 -0.022 1.00 69.38 152 ALA A O 1
ATOM 1170 N N . PHE A 1 153 ? 5.600 -10.818 0.649 1.00 65.88 153 PHE A N 1
ATOM 1171 C CA . PHE A 1 153 ? 6.281 -12.072 0.314 1.00 65.88 153 PHE A CA 1
ATOM 1172 C C . PHE A 1 153 ? 5.556 -12.937 -0.730 1.00 65.88 153 PHE A C 1
ATOM 1174 O O . PHE A 1 153 ? 6.078 -13.992 -1.098 1.00 65.88 153 PHE A O 1
ATOM 1181 N N . GLY A 1 154 ? 4.380 -12.526 -1.217 1.00 73.69 154 GLY A N 1
ATOM 1182 C CA . GLY A 1 154 ? 3.562 -13.311 -2.147 1.00 73.69 154 GLY A CA 1
ATOM 1183 C C . GLY A 1 154 ? 3.231 -14.695 -1.588 1.00 73.69 154 GLY A C 1
ATOM 1184 O O . GLY A 1 154 ? 3.158 -14.886 -0.376 1.00 73.69 154 GLY A O 1
ATOM 1185 N N . ASP A 1 155 ? 3.137 -15.705 -2.452 1.00 80.31 155 ASP A N 1
ATOM 1186 C CA . ASP A 1 155 ? 2.806 -17.093 -2.076 1.00 80.31 155 ASP A CA 1
ATOM 1187 C C . ASP A 1 155 ? 3.768 -17.733 -1.051 1.00 80.31 155 ASP A C 1
ATOM 1189 O O . ASP A 1 155 ? 3.458 -18.754 -0.429 1.00 80.31 155 ASP A O 1
ATOM 1193 N N . LEU A 1 156 ? 4.954 -17.150 -0.849 1.00 74.38 156 LEU A N 1
ATOM 1194 C CA . LEU A 1 156 ? 5.955 -17.648 0.095 1.00 74.38 156 LEU A CA 1
ATOM 1195 C C . LEU A 1 156 ? 5.675 -17.238 1.542 1.00 74.38 156 LEU A C 1
ATOM 1197 O O . LEU A 1 156 ? 6.322 -17.764 2.453 1.00 74.38 156 LEU A O 1
ATOM 1201 N N . TRP A 1 157 ? 4.708 -16.350 1.781 1.00 83.31 157 TRP A N 1
ATOM 1202 C CA . TRP A 1 157 ? 4.457 -15.766 3.095 1.00 83.31 157 TRP A CA 1
ATOM 1203 C C . TRP A 1 157 ? 4.210 -16.816 4.193 1.00 83.31 157 TRP A C 1
ATOM 1205 O O . TRP A 1 157 ? 4.721 -16.693 5.309 1.00 83.31 157 TRP A O 1
ATOM 1215 N N . ARG A 1 158 ? 3.525 -17.922 3.859 1.00 84.56 158 ARG A N 1
ATOM 1216 C CA . ARG A 1 158 ? 3.259 -19.040 4.787 1.00 84.56 158 ARG A CA 1
ATOM 1217 C C . ARG A 1 158 ? 4.520 -19.789 5.227 1.00 84.56 158 ARG A C 1
ATOM 1219 O O . ARG A 1 158 ? 4.486 -20.471 6.245 1.00 84.56 158 ARG A O 1
ATOM 1226 N N . ARG A 1 159 ? 5.616 -19.690 4.467 1.00 77.62 159 ARG A N 1
ATOM 1227 C CA . ARG A 1 159 ? 6.901 -20.346 4.767 1.00 77.62 159 ARG A CA 1
ATOM 1228 C C . ARG A 1 159 ? 7.843 -19.446 5.565 1.00 77.62 159 ARG A C 1
ATOM 1230 O O . ARG A 1 159 ? 8.705 -19.966 6.260 1.00 77.62 159 ARG A O 1
ATOM 1237 N N . VAL A 1 160 ? 7.688 -18.125 5.453 1.00 74.25 160 VAL A N 1
ATOM 1238 C CA . VAL A 1 160 ? 8.556 -17.133 6.117 1.00 74.25 160 VAL A CA 1
ATOM 1239 C C . VAL A 1 160 ? 7.957 -16.576 7.404 1.00 74.25 160 VAL A C 1
ATOM 1241 O O . VAL A 1 160 ? 8.679 -16.013 8.227 1.00 74.25 160 VAL A O 1
ATOM 1244 N N . VAL A 1 161 ? 6.642 -16.701 7.597 1.00 85.12 161 VAL A N 1
ATOM 1245 C CA . VAL A 1 161 ? 5.995 -16.176 8.796 1.00 85.12 161 VAL A CA 1
ATOM 1246 C C . VAL A 1 161 ? 6.567 -16.824 10.057 1.00 85.12 161 VAL A C 1
ATOM 1248 O O . VAL A 1 161 ? 6.777 -18.031 10.122 1.00 85.12 161 VAL A O 1
ATOM 1251 N N . PHE A 1 162 ? 6.832 -16.000 11.075 1.00 82.94 162 PHE A N 1
ATOM 1252 C CA . PHE A 1 162 ? 7.556 -16.429 12.275 1.00 82.94 162 PHE A CA 1
ATOM 1253 C C . PHE A 1 162 ? 6.790 -17.505 13.058 1.00 82.94 162 PHE A C 1
ATOM 1255 O O . PHE A 1 162 ? 7.379 -18.462 13.551 1.00 82.94 162 PHE A O 1
ATOM 1262 N N . ILE A 1 163 ? 5.469 -17.353 13.154 1.00 87.50 163 ILE A N 1
ATOM 1263 C CA . ILE A 1 163 ? 4.546 -18.351 13.697 1.00 87.50 163 ILE A CA 1
ATOM 1264 C C . ILE A 1 163 ? 3.473 -18.547 12.623 1.00 87.50 163 ILE A C 1
ATOM 1266 O O . ILE A 1 163 ? 2.922 -17.545 12.173 1.00 87.50 163 ILE A O 1
ATOM 1270 N N . PRO A 1 164 ? 3.153 -19.768 12.177 1.00 85.50 164 PRO A N 1
ATOM 1271 C CA . PRO A 1 164 ? 2.077 -19.979 11.211 1.00 85.50 164 PRO A CA 1
ATOM 1272 C C . PRO A 1 164 ? 0.693 -19.719 11.840 1.00 85.50 164 PRO A C 1
ATOM 1274 O O . PRO A 1 164 ? 0.530 -19.897 13.051 1.00 85.50 164 PRO A O 1
ATOM 1277 N N . PRO A 1 165 ? -0.318 -19.304 11.052 1.00 88.69 165 PRO A N 1
ATOM 1278 C CA . PRO A 1 165 ? -1.686 -19.160 11.548 1.00 88.69 165 PRO A CA 1
ATOM 1279 C C . PRO A 1 165 ? -2.277 -20.527 11.958 1.00 88.69 165 PRO A C 1
ATOM 1281 O O . PRO A 1 165 ? -1.846 -21.557 11.432 1.00 88.69 165 PRO A O 1
ATOM 1284 N N . PRO A 1 166 ? -3.300 -20.568 12.838 1.00 92.25 166 PRO A N 1
ATOM 1285 C CA . PRO A 1 166 ? -4.043 -19.435 13.397 1.00 92.25 166 PRO A CA 1
ATOM 1286 C C . PRO A 1 166 ? -3.324 -18.739 14.562 1.00 92.25 166 PRO A C 1
ATOM 1288 O O . PRO A 1 166 ? -2.763 -19.386 15.444 1.00 92.25 166 PRO A O 1
ATOM 1291 N N . TRP A 1 167 ? -3.406 -17.407 14.607 1.00 93.44 167 TRP A N 1
ATOM 1292 C CA . TRP A 1 167 ? -2.797 -16.602 15.667 1.00 93.44 167 TRP A CA 1
ATOM 1293 C C . TRP A 1 167 ? -3.787 -16.226 16.771 1.00 93.44 167 TRP A C 1
ATOM 1295 O O . TRP A 1 167 ? -4.962 -15.947 16.525 1.00 93.44 167 TRP A O 1
ATOM 1305 N N . ASN A 1 168 ? -3.277 -16.136 17.999 1.00 92.56 168 ASN A N 1
ATOM 1306 C CA . ASN A 1 168 ? -3.875 -15.303 19.041 1.00 92.56 168 ASN A CA 1
ATOM 1307 C C . ASN A 1 168 ? -3.279 -13.880 18.993 1.00 92.56 168 ASN A C 1
ATOM 1309 O O . ASN A 1 168 ? -2.322 -13.613 18.261 1.00 92.56 168 ASN A O 1
ATOM 1313 N N . GLU A 1 169 ? -3.834 -12.955 19.773 1.00 92.81 169 GLU A N 1
ATOM 1314 C CA . GLU A 1 169 ? -3.408 -11.553 19.826 1.00 92.81 169 GLU A CA 1
ATOM 1315 C C . GLU A 1 169 ? -1.923 -11.386 20.180 1.00 92.81 169 GLU A C 1
ATOM 1317 O O . GLU A 1 169 ? -1.256 -10.493 19.658 1.00 92.81 169 GLU A O 1
ATOM 1322 N N . ARG A 1 170 ? -1.371 -12.279 21.013 1.00 93.00 170 ARG A N 1
ATOM 1323 C CA . ARG A 1 170 ? 0.040 -12.250 21.410 1.00 93.00 170 ARG A CA 1
ATOM 1324 C C . ARG A 1 170 ? 0.938 -12.710 20.267 1.00 93.00 170 ARG A C 1
ATOM 1326 O O . ARG A 1 170 ? 1.876 -12.004 19.911 1.00 93.00 170 ARG A O 1
ATOM 1333 N N . THR A 1 171 ? 0.649 -13.872 19.687 1.00 92.50 171 THR A N 1
ATOM 1334 C CA . THR A 1 171 ? 1.462 -14.452 18.610 1.00 92.50 171 THR A CA 1
ATOM 1335 C C . THR A 1 171 ? 1.400 -13.607 17.340 1.00 92.50 171 THR A C 1
ATOM 1337 O O . THR A 1 171 ? 2.402 -13.500 16.639 1.00 92.50 171 THR A O 1
ATOM 1340 N N . ALA A 1 172 ? 0.262 -12.953 17.069 1.00 94.19 172 ALA A N 1
ATOM 1341 C CA . ALA A 1 172 ? 0.134 -12.007 15.962 1.00 94.19 172 ALA A CA 1
ATOM 1342 C C . ALA A 1 172 ? 1.056 -10.792 16.163 1.00 94.19 172 ALA A C 1
ATOM 1344 O O . ALA A 1 172 ? 1.829 -10.457 15.269 1.00 94.19 172 ALA A O 1
ATOM 1345 N N . LEU A 1 173 ? 1.053 -10.178 17.356 1.00 93.31 173 LEU A N 1
ATOM 1346 C CA . LEU A 1 173 ? 1.973 -9.078 17.685 1.00 93.31 173 LEU A CA 1
ATOM 1347 C C . LEU A 1 173 ? 3.442 -9.503 17.603 1.00 93.31 173 LEU A C 1
ATOM 1349 O O . LEU A 1 173 ? 4.268 -8.752 17.091 1.00 93.31 173 LEU A O 1
ATOM 1353 N N . GLU A 1 174 ? 3.783 -10.702 18.079 1.00 90.75 174 GLU A N 1
ATOM 1354 C CA . GLU A 1 174 ? 5.148 -11.232 17.988 1.00 90.75 174 GLU A CA 1
ATOM 1355 C C . GLU A 1 174 ? 5.593 -11.409 16.537 1.00 90.75 174 GLU A C 1
ATOM 1357 O O . GLU A 1 174 ? 6.703 -11.000 16.192 1.00 90.75 174 GLU A O 1
ATOM 1362 N N . CYS A 1 175 ? 4.719 -11.931 15.673 1.00 90.00 175 CYS A N 1
ATOM 1363 C CA . CYS A 1 175 ? 4.990 -12.035 14.242 1.00 90.00 175 CYS A CA 1
ATOM 1364 C C . CYS A 1 175 ? 5.174 -10.663 13.594 1.00 90.00 175 CYS A C 1
ATOM 1366 O O . CYS A 1 175 ? 6.158 -10.468 12.884 1.00 90.00 175 CYS A O 1
ATOM 1368 N N . ILE A 1 176 ? 4.288 -9.703 13.882 1.00 89.69 176 ILE A N 1
ATOM 1369 C CA . ILE A 1 176 ? 4.386 -8.334 13.357 1.00 89.69 176 ILE A CA 1
ATOM 1370 C C . ILE A 1 176 ? 5.719 -7.695 13.758 1.00 89.69 176 ILE A C 1
ATOM 1372 O O . ILE A 1 176 ? 6.404 -7.090 12.937 1.00 89.69 176 ILE A O 1
ATOM 1376 N N . LEU A 1 177 ? 6.116 -7.831 15.026 1.00 88.38 177 LEU A N 1
ATOM 1377 C CA . LEU A 1 177 ? 7.352 -7.238 15.535 1.00 88.38 177 LEU A CA 1
ATOM 1378 C C . LEU A 1 177 ? 8.609 -7.935 14.999 1.00 88.38 177 LEU A C 1
ATOM 1380 O O . LEU A 1 177 ? 9.619 -7.260 14.786 1.00 88.38 177 LEU A O 1
ATOM 1384 N N . LYS A 1 178 ? 8.558 -9.252 14.761 1.00 83.19 178 LYS A N 1
ATOM 1385 C CA . LYS A 1 178 ? 9.641 -10.019 14.125 1.00 83.19 178 LYS A CA 1
ATOM 1386 C C . LYS A 1 178 ? 9.822 -9.644 12.659 1.00 83.19 178 LYS A C 1
ATOM 1388 O O . LYS A 1 178 ? 10.942 -9.383 12.238 1.00 83.19 178 LYS A O 1
ATOM 1393 N N . HIS A 1 179 ? 8.721 -9.522 11.926 1.00 79.88 179 HIS A N 1
ATOM 1394 C CA . HIS A 1 179 ? 8.708 -9.138 10.513 1.00 79.88 179 HIS A CA 1
ATOM 1395 C C . HIS A 1 179 ? 8.673 -7.625 10.300 1.00 79.88 179 HIS A C 1
ATOM 1397 O O . HIS A 1 179 ? 8.472 -7.158 9.185 1.00 79.88 179 HIS A O 1
ATOM 1403 N N . TRP A 1 180 ? 8.918 -6.836 11.350 1.00 85.25 180 TRP A N 1
ATOM 1404 C CA . TRP A 1 180 ? 8.721 -5.388 11.338 1.00 85.25 180 TRP A CA 1
ATOM 1405 C C . TRP A 1 180 ? 9.425 -4.679 10.179 1.00 85.25 180 TRP A C 1
ATOM 1407 O O . TRP A 1 180 ? 8.914 -3.686 9.688 1.00 85.25 180 TRP A O 1
ATOM 1417 N N . ILE A 1 181 ? 10.604 -5.137 9.755 1.00 68.81 181 ILE A N 1
ATOM 1418 C CA . ILE A 1 181 ? 11.341 -4.510 8.646 1.00 68.81 181 ILE A CA 1
ATOM 1419 C C . ILE A 1 181 ? 10.615 -4.729 7.315 1.00 68.81 181 ILE A C 1
ATOM 1421 O O . ILE A 1 181 ? 10.477 -3.777 6.555 1.00 68.81 181 ILE A O 1
ATOM 1425 N N . ALA A 1 182 ? 10.123 -5.943 7.071 1.00 64.31 182 ALA A N 1
ATOM 1426 C CA . ALA A 1 182 ? 9.411 -6.302 5.849 1.00 64.31 182 ALA A CA 1
ATOM 1427 C C . ALA A 1 182 ? 7.979 -5.753 5.820 1.00 64.31 182 ALA A C 1
ATOM 1429 O O . ALA A 1 182 ? 7.491 -5.343 4.776 1.00 64.31 182 ALA A O 1
ATOM 1430 N N . LEU A 1 183 ? 7.326 -5.701 6.982 1.00 72.62 183 LEU A N 1
ATOM 1431 C CA . LEU A 1 183 ? 5.970 -5.172 7.131 1.00 72.62 183 LEU A CA 1
ATOM 1432 C C . LEU A 1 183 ? 5.936 -3.644 7.247 1.00 72.62 183 LEU A C 1
ATOM 1434 O O . LEU A 1 183 ? 4.877 -3.032 7.116 1.00 72.62 183 LEU A O 1
ATOM 1438 N N . ARG A 1 184 ? 7.077 -2.998 7.531 1.00 58.94 184 ARG A N 1
ATOM 1439 C CA . ARG A 1 184 ? 7.165 -1.536 7.603 1.00 58.94 184 ARG A CA 1
ATOM 1440 C C . ARG A 1 184 ? 6.943 -0.973 6.202 1.00 58.94 184 ARG A C 1
ATOM 1442 O O . ARG A 1 184 ? 7.846 -0.926 5.376 1.00 58.94 184 ARG A O 1
ATOM 1449 N N . GLY A 1 185 ? 5.736 -0.470 5.994 1.00 63.09 185 GLY A N 1
ATOM 1450 C CA . GLY A 1 185 ? 5.279 0.097 4.736 1.00 63.09 185 GLY A CA 1
ATOM 1451 C C . GLY A 1 185 ? 4.098 1.033 4.961 1.00 63.09 185 GLY A C 1
ATOM 1452 O O . GLY A 1 185 ? 4.172 1.956 5.774 1.00 63.09 185 GLY A O 1
ATOM 1453 N N . THR A 1 186 ? 3.015 0.800 4.224 1.00 54.41 186 THR A N 1
ATOM 1454 C CA . THR A 1 186 ? 1.803 1.628 4.227 1.00 54.41 186 THR A CA 1
ATOM 1455 C C . THR A 1 186 ? 1.036 1.519 5.549 1.00 54.41 186 THR A C 1
ATOM 1457 O O . THR A 1 186 ? 0.816 2.555 6.175 1.00 54.41 186 THR A O 1
ATOM 1460 N N . ALA A 1 187 ? 0.707 0.308 6.020 1.00 65.44 187 ALA A N 1
ATOM 1461 C CA . ALA A 1 187 ? -0.093 0.116 7.236 1.00 65.44 187 ALA A CA 1
ATOM 1462 C C . ALA A 1 187 ? 0.712 0.183 8.548 1.00 65.44 187 ALA A C 1
ATOM 1464 O O . ALA A 1 187 ? 0.298 0.842 9.507 1.00 65.44 187 ALA A O 1
ATOM 1465 N N . PHE A 1 188 ? 1.893 -0.441 8.617 1.00 76.44 188 PHE A N 1
ATOM 1466 C CA . PHE A 1 188 ? 2.715 -0.459 9.836 1.00 76.44 188 PHE A CA 1
ATOM 1467 C C . PHE A 1 188 ? 3.708 0.714 9.903 1.00 76.44 188 PHE A C 1
ATOM 1469 O O . PHE A 1 188 ? 4.914 0.581 9.669 1.00 76.44 188 PHE A O 1
ATOM 1476 N N . LYS A 1 189 ? 3.200 1.893 10.282 1.00 75.44 189 LYS A N 1
ATOM 1477 C CA . LYS A 1 189 ? 4.017 3.102 10.501 1.00 75.44 189 LYS A CA 1
ATOM 1478 C C . LYS A 1 189 ? 5.008 2.924 11.658 1.00 75.44 189 LYS A C 1
ATOM 1480 O O . LYS A 1 189 ? 4.707 2.303 12.676 1.00 75.44 189 LYS A O 1
ATOM 1485 N N . SER A 1 190 ? 6.177 3.567 11.566 1.00 72.62 190 SER A N 1
ATOM 1486 C CA . SER A 1 190 ? 7.214 3.556 12.619 1.00 72.62 190 SER A CA 1
ATOM 1487 C C . SER A 1 190 ? 6.710 4.008 13.995 1.00 72.62 190 SER A C 1
ATOM 1489 O O . SER A 1 190 ? 7.194 3.505 15.008 1.00 72.62 190 SER A O 1
ATOM 1491 N N . SER A 1 191 ? 5.716 4.898 14.024 1.00 80.19 191 SER A N 1
ATOM 1492 C CA . SER A 1 191 ? 5.059 5.395 15.236 1.00 80.19 191 SER A CA 1
ATOM 1493 C C . SER A 1 191 ? 4.234 4.343 15.981 1.00 80.19 191 SER A C 1
ATOM 1495 O O . SER A 1 191 ? 3.986 4.525 17.167 1.00 80.19 191 SER A O 1
ATOM 1497 N N . LEU A 1 192 ? 3.821 3.251 15.325 1.00 84.44 192 LEU A N 1
ATOM 1498 C CA . LEU A 1 192 ? 3.007 2.197 15.942 1.00 84.44 192 LEU A CA 1
ATOM 1499 C C . LEU A 1 192 ? 3.836 1.181 16.732 1.00 84.44 192 LEU A C 1
ATOM 1501 O O . LEU A 1 192 ? 3.323 0.569 17.669 1.00 84.44 192 LEU A O 1
ATOM 1505 N N . LYS A 1 193 ? 5.125 1.020 16.398 1.00 86.38 193 LYS A N 1
ATOM 1506 C CA . LYS A 1 193 ? 5.999 0.011 17.018 1.00 86.38 193 LYS A CA 1
ATOM 1507 C C . LYS A 1 193 ? 6.022 0.089 18.551 1.00 86.38 193 LYS A C 1
ATOM 1509 O O . LYS A 1 193 ? 5.852 -0.955 19.178 1.00 86.38 193 LYS A O 1
ATOM 1514 N N . PRO A 1 194 ? 6.190 1.273 19.179 1.00 88.19 194 PRO A N 1
ATOM 1515 C CA . PRO A 1 194 ? 6.222 1.369 20.637 1.00 88.19 194 PRO A CA 1
ATOM 1516 C C . PRO A 1 194 ? 4.901 0.933 21.284 1.00 88.19 194 PRO A C 1
ATOM 1518 O O . PRO A 1 194 ? 4.921 0.216 22.279 1.00 88.19 194 PRO A O 1
ATOM 1521 N N . ALA A 1 195 ? 3.761 1.299 20.685 1.00 89.94 195 ALA A N 1
ATOM 1522 C CA . ALA A 1 195 ? 2.443 0.906 21.179 1.00 89.94 195 ALA A CA 1
ATOM 1523 C C . ALA A 1 195 ? 2.238 -0.616 21.098 1.00 89.94 195 ALA A C 1
ATOM 1525 O O . ALA A 1 195 ? 1.777 -1.225 22.058 1.00 89.94 195 ALA A O 1
ATOM 1526 N N . MET A 1 196 ? 2.642 -1.251 19.994 1.00 92.62 196 MET A N 1
ATOM 1527 C CA . MET A 1 196 ? 2.549 -2.707 19.819 1.00 92.62 196 MET A CA 1
ATOM 1528 C C . MET A 1 196 ? 3.437 -3.485 20.795 1.00 92.62 196 MET A C 1
ATOM 1530 O O . MET A 1 196 ? 2.997 -4.490 21.352 1.00 92.62 196 MET A O 1
ATOM 1534 N N . VAL A 1 197 ? 4.664 -3.008 21.043 1.00 90.81 197 VAL A N 1
ATOM 1535 C CA . VAL A 1 197 ? 5.559 -3.589 22.061 1.00 90.81 197 VAL A CA 1
ATOM 1536 C C . VAL A 1 197 ? 4.927 -3.482 23.448 1.00 90.81 197 VAL A C 1
ATOM 1538 O O . VAL A 1 197 ? 4.877 -4.471 24.176 1.00 90.81 197 VAL A O 1
ATOM 1541 N N . GLN A 1 198 ? 4.371 -2.317 23.788 1.00 91.12 198 GLN A N 1
ATOM 1542 C CA . GLN A 1 198 ? 3.736 -2.096 25.083 1.00 91.12 198 GLN A CA 1
ATOM 1543 C C . GLN A 1 198 ? 2.491 -2.976 25.280 1.00 91.12 198 GLN A C 1
ATOM 1545 O O . GLN A 1 198 ? 2.329 -3.574 26.342 1.00 91.12 198 GLN A O 1
ATOM 1550 N N . ILE A 1 199 ? 1.642 -3.129 24.255 1.00 92.25 199 ILE A N 1
ATOM 1551 C CA . ILE A 1 199 ? 0.510 -4.070 24.294 1.00 92.25 199 ILE A CA 1
ATOM 1552 C C . ILE A 1 199 ? 1.023 -5.497 24.532 1.00 92.25 199 ILE A C 1
ATOM 1554 O O . ILE A 1 199 ? 0.506 -6.195 25.404 1.00 92.25 199 ILE A O 1
ATOM 1558 N N . LEU A 1 200 ? 2.064 -5.927 23.812 1.00 92.69 200 LEU A N 1
ATOM 1559 C CA . LEU A 1 200 ? 2.626 -7.270 23.951 1.00 92.69 200 LEU A CA 1
ATOM 1560 C C . LEU A 1 200 ? 3.146 -7.545 25.374 1.00 92.69 200 LEU A C 1
ATOM 1562 O O . LEU A 1 200 ? 2.891 -8.617 25.925 1.00 92.69 200 LEU A O 1
ATOM 1566 N N . GLU A 1 201 ? 3.838 -6.588 25.992 1.00 90.19 201 GLU A N 1
ATOM 1567 C CA . GLU A 1 201 ? 4.297 -6.689 27.385 1.00 90.19 201 GLU A CA 1
ATOM 1568 C C . GLU A 1 201 ? 3.124 -6.779 28.370 1.00 90.19 201 GLU A C 1
ATOM 1570 O O . GLU A 1 201 ? 3.115 -7.627 29.269 1.00 90.19 201 GLU A O 1
ATOM 1575 N N . MET A 1 202 ? 2.088 -5.961 28.168 1.00 88.44 202 MET A N 1
ATOM 1576 C CA . MET A 1 202 ? 0.886 -5.979 29.003 1.00 88.44 202 MET A CA 1
ATOM 1577 C C . MET A 1 202 ? 0.143 -7.314 28.914 1.00 88.44 202 MET A C 1
ATOM 1579 O O . MET A 1 202 ? -0.320 -7.817 29.941 1.00 88.44 202 MET A O 1
ATOM 1583 N N . LEU A 1 203 ? 0.085 -7.913 27.721 1.00 87.44 203 LEU A N 1
ATOM 1584 C CA . LEU A 1 203 ? -0.494 -9.238 27.488 1.00 87.44 203 LEU A CA 1
ATOM 1585 C C . LEU A 1 203 ? 0.346 -10.371 28.092 1.00 87.44 203 LEU A C 1
ATOM 1587 O O . LEU A 1 203 ? -0.203 -11.430 28.390 1.00 87.44 203 LEU A O 1
ATOM 1591 N N . LYS A 1 204 ? 1.662 -10.186 28.272 1.00 84.44 204 LYS A N 1
ATOM 1592 C CA . LYS A 1 204 ? 2.558 -11.156 28.933 1.00 84.44 204 LYS A CA 1
ATOM 1593 C C . LYS A 1 204 ? 2.438 -11.135 30.458 1.00 84.44 204 LYS A C 1
ATOM 1595 O O . LYS A 1 204 ? 2.693 -12.156 31.092 1.00 84.44 204 LYS A O 1
ATOM 1600 N N . SER A 1 205 ? 2.024 -10.013 31.047 1.00 79.69 205 SER A N 1
ATOM 1601 C CA . SER A 1 205 ? 1.900 -9.871 32.503 1.00 79.69 205 SER A CA 1
ATOM 1602 C C . SER A 1 205 ? 0.569 -10.440 33.054 1.00 79.69 205 SER A C 1
ATOM 1604 O O . SER A 1 205 ? -0.499 -10.032 32.592 1.00 79.69 205 SER A O 1
ATOM 1606 N N . PRO A 1 206 ? 0.587 -11.345 34.057 1.00 60.09 206 PRO A N 1
ATOM 1607 C CA . PRO A 1 206 ? -0.619 -12.010 34.572 1.00 60.09 206 PRO A CA 1
ATOM 1608 C C . PRO A 1 206 ? -1.470 -11.177 35.551 1.00 60.09 206 PRO A C 1
ATOM 1610 O O . PRO A 1 206 ? -2.557 -11.608 35.920 1.00 60.09 206 PRO A O 1
ATOM 1613 N N . THR A 1 207 ? -1.028 -9.990 35.979 1.00 54.12 207 THR A N 1
ATOM 1614 C CA . THR A 1 207 ? -1.709 -9.201 37.024 1.00 54.12 207 THR A CA 1
ATOM 1615 C C . THR A 1 207 ? -2.175 -7.840 36.502 1.00 54.12 207 THR A C 1
ATOM 1617 O O . THR A 1 207 ? -1.381 -6.923 36.261 1.00 54.12 207 THR A O 1
ATOM 1620 N N . ALA A 1 208 ? -3.485 -7.697 36.305 1.00 52.34 208 ALA A N 1
ATOM 1621 C CA . ALA A 1 208 ? -4.122 -6.452 35.893 1.00 52.34 208 ALA A CA 1
ATOM 1622 C C . ALA A 1 208 ? -4.671 -5.704 37.114 1.00 52.34 208 ALA A C 1
ATOM 1624 O O . ALA A 1 208 ? -5.544 -6.222 37.792 1.00 52.34 208 ALA A O 1
ATOM 1625 N N . SER A 1 209 ? -4.171 -4.500 37.389 1.00 55.75 209 SER A N 1
ATOM 1626 C CA . SER A 1 209 ? -4.923 -3.499 38.157 1.00 55.75 209 SER A CA 1
ATOM 1627 C C . SER A 1 209 ? -5.753 -2.657 37.179 1.00 55.75 209 SER A C 1
ATOM 1629 O O . SER A 1 209 ? -5.344 -2.518 36.022 1.00 55.75 209 SER A O 1
ATOM 1631 N N . GLY A 1 210 ? -6.873 -2.068 37.614 1.00 55.25 210 GLY A N 1
ATOM 1632 C CA . GLY A 1 210 ? -7.817 -1.342 36.739 1.00 55.25 210 GLY A CA 1
ATOM 1633 C C . GLY A 1 210 ? -7.195 -0.240 35.862 1.00 55.25 210 GLY A C 1
ATOM 1634 O O . GLY A 1 210 ? -7.608 -0.032 34.722 1.00 55.25 210 GLY A O 1
ATOM 1635 N N . GLY A 1 211 ? -6.091 0.385 36.299 1.00 63.38 211 GLY A N 1
ATOM 1636 C CA . GLY A 1 211 ? -5.325 1.345 35.483 1.00 63.38 211 GLY A CA 1
ATOM 1637 C C . GLY A 1 211 ? -4.617 0.740 34.257 1.00 63.38 211 GLY A C 1
ATOM 1638 O O . GLY A 1 211 ? -4.294 1.456 33.312 1.00 63.38 211 GLY A O 1
ATOM 1639 N N . LYS A 1 212 ? -4.391 -0.581 34.228 1.00 80.12 212 LYS A N 1
ATOM 1640 C CA . LYS A 1 212 ? -3.819 -1.284 33.068 1.00 80.12 212 LYS A CA 1
ATOM 1641 C C . LYS A 1 212 ? -4.862 -1.556 31.981 1.00 80.12 212 LYS A C 1
ATOM 1643 O O . LYS A 1 212 ? -4.478 -1.716 30.827 1.00 80.12 212 LYS A O 1
ATOM 1648 N N . LEU A 1 213 ? -6.156 -1.638 32.303 1.00 85.94 213 LEU A N 1
ATOM 1649 C CA . LEU A 1 213 ? -7.187 -1.925 31.299 1.00 85.94 213 LEU A CA 1
ATOM 1650 C C . LEU A 1 213 ? -7.468 -0.715 30.403 1.00 85.94 213 LEU A C 1
ATOM 1652 O O . LEU A 1 213 ? -7.499 -0.860 29.184 1.00 85.94 213 LEU A O 1
ATOM 1656 N N . SER A 1 214 ? -7.608 0.477 30.985 1.00 86.44 214 SER A N 1
ATOM 1657 C CA . SER A 1 214 ? -7.807 1.713 30.217 1.00 86.44 214 SER A CA 1
ATOM 1658 C C . SER A 1 214 ? -6.637 1.986 29.268 1.00 86.44 214 SER A C 1
ATOM 1660 O O . SER A 1 214 ? -6.852 2.296 28.097 1.00 86.44 214 SER A O 1
ATOM 1662 N N . LEU A 1 215 ? -5.399 1.778 29.734 1.00 88.25 215 LEU A N 1
ATOM 1663 C CA . LEU A 1 215 ? -4.202 1.894 28.901 1.00 88.25 215 LEU A CA 1
ATOM 1664 C C . LEU A 1 215 ? -4.191 0.865 27.761 1.00 88.25 215 LEU A C 1
ATOM 1666 O O . LEU A 1 215 ? -3.899 1.231 26.625 1.00 88.25 215 LEU A O 1
ATOM 1670 N N . LEU A 1 216 ? -4.546 -0.397 28.039 1.00 90.19 216 LEU A N 1
ATOM 1671 C CA . LEU A 1 216 ? -4.638 -1.439 27.012 1.00 90.19 216 LEU A CA 1
ATOM 1672 C C . LEU A 1 216 ? -5.661 -1.055 25.941 1.00 90.19 216 LEU A C 1
ATOM 1674 O O . LEU A 1 216 ? -5.353 -1.140 24.756 1.00 90.19 216 LEU A O 1
ATOM 1678 N N . LEU A 1 217 ? -6.851 -0.607 26.347 1.00 90.56 217 LEU A N 1
ATOM 1679 C CA . LEU A 1 217 ? -7.911 -0.180 25.433 1.00 90.56 217 LEU A CA 1
ATOM 1680 C C . LEU A 1 217 ? -7.471 1.012 24.581 1.00 90.56 217 LEU A C 1
ATOM 1682 O O . LEU A 1 217 ? -7.666 0.986 23.372 1.00 90.56 217 LEU A O 1
ATOM 1686 N N . ASN A 1 218 ? -6.819 2.012 25.177 1.00 90.56 218 ASN A N 1
ATOM 1687 C CA . ASN A 1 218 ? -6.325 3.182 24.452 1.00 90.56 218 ASN A CA 1
ATOM 1688 C C . ASN A 1 218 ? -5.249 2.818 23.414 1.00 90.56 218 ASN A C 1
ATOM 1690 O O . ASN A 1 218 ? -5.318 3.252 22.266 1.00 90.56 218 ASN A O 1
ATOM 1694 N N . LEU A 1 219 ? -4.266 1.993 23.791 1.00 91.00 219 LEU A N 1
ATOM 1695 C CA . LEU A 1 219 ? -3.220 1.539 22.868 1.00 91.00 219 LEU A CA 1
ATOM 1696 C C . LEU A 1 219 ? -3.797 0.649 21.760 1.00 91.00 219 LEU A C 1
ATOM 1698 O O . LEU A 1 219 ? -3.426 0.798 20.598 1.00 91.00 219 LEU A O 1
ATOM 1702 N N . SER A 1 220 ? -4.731 -0.241 22.107 1.00 90.94 220 SER A N 1
ATOM 1703 C CA . SER A 1 220 ? -5.421 -1.102 21.139 1.00 90.94 220 SER A CA 1
ATOM 1704 C C . SER A 1 220 ? -6.238 -0.271 20.155 1.00 90.94 220 SER A C 1
ATOM 1706 O O . SER A 1 220 ? -6.178 -0.512 18.955 1.00 90.94 220 SER A O 1
ATOM 1708 N N . LEU A 1 221 ? -6.955 0.743 20.648 1.00 90.44 221 LEU A N 1
ATOM 1709 C CA . LEU A 1 221 ? -7.713 1.681 19.830 1.00 90.44 221 LEU A CA 1
ATOM 1710 C C . LEU A 1 221 ? -6.792 2.462 18.892 1.00 90.44 221 LEU A C 1
ATOM 1712 O O . LEU A 1 221 ? -7.077 2.533 17.703 1.00 90.44 221 LEU A O 1
ATOM 1716 N N . MET A 1 222 ? -5.674 2.995 19.390 1.00 89.44 222 MET A N 1
ATOM 1717 C CA . MET A 1 222 ? -4.676 3.688 18.571 1.00 89.44 222 MET A CA 1
ATOM 1718 C C . MET A 1 222 ? -4.153 2.795 17.440 1.00 89.44 222 MET A C 1
ATOM 1720 O O . MET A 1 222 ? -4.159 3.208 16.283 1.00 89.44 222 MET A O 1
ATOM 1724 N N . VAL A 1 223 ? -3.731 1.568 17.763 1.00 88.44 223 VAL A N 1
ATOM 1725 C CA . VAL A 1 223 ? -3.209 0.621 16.770 1.00 88.44 223 VAL A CA 1
ATOM 1726 C C . VAL A 1 223 ? -4.287 0.248 15.756 1.00 88.44 223 VAL A C 1
ATOM 1728 O O . VAL A 1 223 ? -4.071 0.407 14.560 1.00 88.44 223 VAL A O 1
ATOM 1731 N N . CYS A 1 224 ? -5.456 -0.204 16.207 1.00 85.62 224 CYS A N 1
ATOM 1732 C CA . CYS A 1 224 ? -6.520 -0.644 15.309 1.00 85.62 224 CYS A CA 1
ATOM 1733 C C . CYS A 1 224 ? -7.085 0.504 14.461 1.00 85.62 224 CYS A C 1
ATOM 1735 O O . CYS A 1 224 ? -7.423 0.262 13.309 1.00 85.62 224 CYS A O 1
ATOM 1737 N N . SER A 1 225 ? -7.152 1.735 14.981 1.00 81.94 225 SER A N 1
ATOM 1738 C CA . SER A 1 225 ? -7.638 2.900 14.218 1.00 81.94 225 SER A CA 1
ATOM 1739 C C . SER A 1 225 ? -6.666 3.294 13.109 1.00 81.94 225 SER A C 1
ATOM 1741 O O . SER A 1 225 ? -7.089 3.622 12.007 1.00 81.94 225 SER A O 1
ATOM 1743 N N . GLU A 1 226 ? -5.358 3.235 13.374 1.00 81.00 226 GLU A N 1
ATOM 1744 C CA . GLU A 1 226 ? -4.342 3.483 12.346 1.00 81.00 226 GLU A CA 1
ATOM 1745 C C . GLU A 1 226 ? -4.320 2.370 11.293 1.00 81.00 226 GLU A C 1
ATOM 1747 O O . GLU A 1 226 ? -4.196 2.658 10.106 1.00 81.00 226 GLU A O 1
ATOM 1752 N N . LEU A 1 227 ? -4.505 1.109 11.697 1.00 79.31 227 LEU A N 1
ATOM 1753 C CA . LEU A 1 227 ? -4.630 -0.007 10.756 1.00 79.31 227 LEU A CA 1
ATOM 1754 C C . LEU A 1 227 ? -5.930 0.068 9.938 1.00 79.31 227 LEU A C 1
ATOM 1756 O O . LEU A 1 227 ? -5.915 -0.232 8.746 1.00 79.31 227 LEU A O 1
ATOM 1760 N N . GLN A 1 228 ? -7.036 0.535 10.527 1.00 81.81 228 GLN A N 1
ATOM 1761 C CA . GLN A 1 228 ? -8.313 0.728 9.832 1.00 81.81 228 GLN A CA 1
ATOM 1762 C C . GLN A 1 228 ? -8.197 1.688 8.639 1.00 81.81 228 GLN A C 1
ATOM 1764 O O . GLN A 1 228 ? -8.935 1.533 7.669 1.00 81.81 228 GLN A O 1
ATOM 1769 N N . LEU A 1 229 ? -7.247 2.634 8.663 1.00 68.12 229 LEU A N 1
ATOM 1770 C CA . LEU A 1 229 ? -6.981 3.530 7.528 1.00 68.12 229 LEU A CA 1
ATOM 1771 C C . LEU A 1 229 ? -6.640 2.774 6.234 1.00 68.12 229 LEU A C 1
ATOM 1773 O O . LEU A 1 229 ? -6.815 3.316 5.146 1.00 68.12 229 LEU A O 1
ATOM 1777 N N . HIS A 1 230 ? -6.139 1.546 6.361 1.00 72.12 230 HIS A N 1
ATOM 1778 C CA . HIS A 1 230 ? -5.775 0.667 5.251 1.00 72.12 230 HIS A CA 1
ATOM 1779 C C . HIS A 1 230 ? -6.725 -0.533 5.127 1.00 72.12 230 HIS A C 1
ATOM 1781 O O . HIS A 1 230 ? -6.909 -1.053 4.031 1.00 72.12 230 HIS A O 1
ATOM 1787 N N . TYR A 1 231 ? -7.359 -0.932 6.233 1.00 76.94 231 TYR A N 1
ATOM 1788 C CA . TYR A 1 231 ? -8.211 -2.114 6.333 1.00 76.94 231 TYR A CA 1
ATOM 1789 C C . TYR A 1 231 ? -9.585 -1.746 6.896 1.00 76.94 231 TYR A C 1
ATOM 1791 O O . TYR A 1 231 ? -9.829 -1.823 8.103 1.00 76.94 231 TYR A O 1
ATOM 1799 N N . SER A 1 232 ? -10.510 -1.346 6.021 1.00 72.81 232 SER A N 1
ATOM 1800 C CA . SER A 1 232 ? -11.854 -0.892 6.412 1.00 72.81 232 SER A CA 1
ATOM 1801 C C . SER A 1 232 ? -12.659 -1.949 7.178 1.00 72.81 232 SER A C 1
ATOM 1803 O O . SER A 1 232 ? -13.521 -1.593 7.983 1.00 72.81 232 SER A O 1
ATOM 1805 N N . GLN A 1 233 ? -12.329 -3.237 7.020 1.00 81.75 233 GLN A N 1
ATOM 1806 C CA . GLN A 1 233 ? -12.942 -4.347 7.757 1.00 81.75 233 GLN A CA 1
ATOM 1807 C C . GLN A 1 233 ? -12.737 -4.238 9.282 1.00 81.75 233 GLN A C 1
ATOM 1809 O O . GLN A 1 233 ? -13.455 -4.878 10.046 1.00 81.75 233 GLN A O 1
ATOM 1814 N N . LEU A 1 234 ? -11.787 -3.415 9.748 1.00 81.81 234 LEU A N 1
ATOM 1815 C CA . LEU A 1 234 ? -11.528 -3.182 11.174 1.00 81.81 234 LEU A CA 1
ATOM 1816 C C . LEU A 1 234 ? -12.520 -2.203 11.825 1.00 81.81 234 LEU A C 1
ATOM 1818 O O . LEU A 1 234 ? -12.521 -2.093 13.052 1.00 81.81 234 LEU A O 1
ATOM 1822 N N . ALA A 1 235 ? -13.359 -1.504 11.049 1.00 77.81 235 ALA A N 1
ATOM 1823 C CA . ALA A 1 235 ? -14.209 -0.414 11.539 1.00 77.81 235 ALA A CA 1
ATOM 1824 C C . ALA A 1 235 ? -15.120 -0.812 12.711 1.00 77.81 235 ALA A C 1
ATOM 1826 O O . ALA A 1 235 ? -15.201 -0.083 13.700 1.00 77.81 235 ALA A O 1
ATOM 1827 N N . GLU A 1 236 ? -15.753 -1.986 12.643 1.00 84.44 236 GLU A N 1
ATOM 1828 C CA . GLU A 1 236 ? -16.610 -2.499 13.720 1.00 84.44 236 GLU A CA 1
ATOM 1829 C C . GLU A 1 236 ? -15.809 -2.722 15.014 1.00 84.44 236 GLU A C 1
ATOM 1831 O O . GLU A 1 236 ? -16.213 -2.297 16.098 1.00 84.44 236 GLU A O 1
ATOM 1836 N N . GLY A 1 237 ? -14.627 -3.335 14.899 1.00 82.44 237 GLY A N 1
ATOM 1837 C CA . GLY A 1 237 ? -13.735 -3.568 16.032 1.00 82.44 237 GLY A CA 1
ATOM 1838 C C . GLY A 1 237 ? -13.212 -2.269 16.648 1.00 82.44 237 GLY A C 1
ATOM 1839 O O . GLY A 1 237 ? -13.134 -2.154 17.871 1.00 82.44 237 GLY A O 1
ATOM 1840 N N . VAL A 1 238 ? -12.892 -1.269 15.822 1.00 84.44 238 VAL A N 1
ATOM 1841 C CA . VAL A 1 238 ? -12.430 0.051 16.279 1.00 84.44 238 VAL A CA 1
ATOM 1842 C C . VAL A 1 238 ? -13.538 0.813 16.997 1.00 84.44 238 VAL A C 1
ATOM 1844 O O . VAL A 1 238 ? -13.301 1.318 18.096 1.00 84.44 238 VAL A O 1
ATOM 1847 N N . ALA A 1 239 ? -14.752 0.840 16.438 1.00 83.19 239 ALA A N 1
ATOM 1848 C CA . ALA A 1 239 ? -15.911 1.437 17.097 1.00 83.19 239 ALA A CA 1
ATOM 1849 C C . ALA A 1 239 ? -16.134 0.798 18.473 1.00 83.19 239 ALA A C 1
ATOM 1851 O O . ALA A 1 239 ? -16.262 1.498 19.480 1.00 83.19 239 ALA A O 1
ATOM 1852 N N . ARG A 1 240 ? -16.048 -0.535 18.541 1.00 90.12 240 ARG A N 1
ATOM 1853 C CA . ARG A 1 240 ? -16.234 -1.271 19.788 1.00 90.12 240 ARG A CA 1
ATOM 1854 C C . ARG A 1 240 ? -15.143 -1.003 20.828 1.00 90.12 240 ARG A C 1
ATOM 1856 O O . ARG A 1 240 ? -15.449 -0.843 22.010 1.00 90.12 240 ARG A O 1
ATOM 1863 N N . LEU A 1 241 ? -13.876 -0.907 20.418 1.00 89.94 241 LEU A N 1
ATOM 1864 C CA . LEU A 1 241 ? -12.785 -0.481 21.307 1.00 89.94 241 LEU A CA 1
ATOM 1865 C C . LEU A 1 241 ? -13.008 0.947 21.831 1.00 89.94 241 LEU A C 1
ATOM 1867 O O . LEU A 1 241 ? -12.742 1.214 23.005 1.00 89.94 241 LEU A O 1
ATOM 1871 N N . GLY A 1 242 ? -13.530 1.843 20.988 1.00 87.31 242 GLY A N 1
ATOM 1872 C CA . GLY A 1 242 ? -13.882 3.216 21.352 1.00 87.31 242 GLY A CA 1
ATOM 1873 C C . GLY A 1 242 ? -15.002 3.294 22.390 1.00 87.31 242 GLY A C 1
ATOM 1874 O O . GLY A 1 242 ? -14.883 4.041 23.363 1.00 87.31 242 GLY A O 1
ATOM 1875 N N . GLU A 1 243 ? -16.053 2.484 22.239 1.00 90.69 243 GLU A N 1
ATOM 1876 C CA . GLU A 1 243 ? -17.140 2.363 23.220 1.00 90.69 243 GLU A CA 1
ATOM 1877 C C . GLU A 1 243 ? -16.620 1.885 24.582 1.00 90.69 243 GLU A C 1
ATOM 1879 O O . GLU A 1 243 ? -16.896 2.513 25.607 1.00 90.69 243 GLU A O 1
ATOM 1884 N N . LEU A 1 244 ? -15.818 0.811 24.599 1.00 89.44 244 LEU A N 1
ATOM 1885 C CA . LEU A 1 244 ? -15.229 0.267 25.827 1.00 89.44 244 LEU A CA 1
ATOM 1886 C C . LEU A 1 244 ? -14.310 1.288 26.515 1.00 89.44 244 LEU A C 1
ATOM 1888 O O . LEU A 1 244 ? -14.392 1.474 27.730 1.00 89.44 244 LEU A O 1
ATOM 1892 N N . HIS A 1 245 ? -13.465 1.983 25.747 1.00 88.75 245 HIS A N 1
ATOM 1893 C CA . HIS A 1 245 ? -12.579 3.023 26.270 1.00 88.75 245 HIS A CA 1
ATOM 1894 C C . HIS A 1 245 ? -13.355 4.238 26.809 1.00 88.75 245 HIS A C 1
ATOM 1896 O O . HIS A 1 245 ? -13.003 4.806 27.844 1.00 88.75 245 HIS A O 1
ATOM 1902 N N . THR A 1 246 ? -14.434 4.645 26.143 1.00 86.75 246 THR A N 1
ATOM 1903 C CA . THR A 1 246 ? -15.260 5.775 26.592 1.00 86.75 246 THR A CA 1
ATOM 1904 C C . THR A 1 246 ? -15.999 5.426 27.877 1.00 86.75 246 THR A C 1
ATOM 1906 O O . THR A 1 246 ? -15.991 6.209 28.825 1.00 86.75 246 THR A O 1
ATOM 1909 N N . ALA A 1 247 ? -16.580 4.231 27.959 1.00 86.19 247 ALA A N 1
ATOM 1910 C CA . ALA A 1 247 ? -17.324 3.812 29.137 1.00 86.19 247 ALA A CA 1
ATOM 1911 C C . ALA A 1 247 ? -16.418 3.684 30.380 1.00 86.19 247 ALA A C 1
ATOM 1913 O O . ALA A 1 247 ? -16.789 4.165 31.451 1.00 86.19 247 ALA A O 1
ATOM 1914 N N . ILE A 1 248 ? -15.192 3.157 30.235 1.00 84.62 248 ILE A N 1
ATOM 1915 C CA . ILE A 1 248 ? -14.245 3.053 31.360 1.00 84.62 248 ILE A CA 1
ATOM 1916 C C . ILE A 1 248 ? -13.682 4.417 31.797 1.00 84.62 248 ILE A C 1
ATOM 1918 O O . ILE A 1 248 ? -13.432 4.632 32.980 1.00 84.62 248 ILE A O 1
ATOM 1922 N N . THR A 1 249 ? -13.499 5.366 30.871 1.00 82.12 249 THR A N 1
ATOM 1923 C CA . THR A 1 249 ? -12.970 6.710 31.190 1.00 82.12 249 THR A CA 1
ATOM 1924 C C . THR A 1 249 ? -14.028 7.661 31.744 1.00 82.12 249 THR A C 1
ATOM 1926 O O . THR A 1 249 ? -13.696 8.561 32.514 1.00 82.12 249 THR A O 1
ATOM 1929 N N . THR A 1 250 ? -15.298 7.460 31.387 1.00 80.88 250 THR A N 1
ATOM 1930 C CA . THR A 1 250 ? -16.430 8.274 31.862 1.00 80.88 250 THR A CA 1
ATOM 1931 C C . THR A 1 250 ? -17.145 7.679 33.078 1.00 80.88 250 THR A C 1
ATOM 1933 O O . THR A 1 250 ? -18.052 8.316 33.613 1.00 80.88 250 THR A O 1
ATOM 1936 N N . GLY A 1 251 ? -16.736 6.492 33.546 1.00 76.94 251 GLY A N 1
ATOM 1937 C CA . GLY A 1 251 ? -17.354 5.811 34.690 1.00 76.94 251 GLY A CA 1
ATOM 1938 C C . GLY A 1 251 ? -18.776 5.315 34.405 1.00 76.94 251 GLY A C 1
ATOM 1939 O O . GLY A 1 251 ? -19.596 5.248 35.318 1.00 76.94 251 GLY A O 1
ATOM 1940 N N . GLN A 1 252 ? -19.087 5.022 33.139 1.00 79.56 252 GLN A N 1
ATOM 1941 C CA . GLN A 1 252 ? -20.367 4.452 32.709 1.00 79.56 252 GLN A CA 1
ATOM 1942 C C . GLN A 1 252 ? -20.322 2.924 32.761 1.00 79.56 252 GLN A C 1
ATOM 1944 O O . GLN A 1 252 ? -19.252 2.335 32.655 1.00 79.56 252 GLN A O 1
ATOM 1949 N N . SER A 1 253 ? -21.474 2.258 32.872 1.00 80.88 253 SER A N 1
ATOM 1950 C CA . SER A 1 253 ? -21.552 0.792 32.793 1.00 80.88 253 SER A CA 1
ATOM 1951 C C . SER A 1 253 ? -21.021 0.258 31.458 1.00 80.88 253 SER A C 1
ATOM 1953 O O . SER A 1 253 ? -21.183 0.907 30.421 1.00 80.88 253 SER A O 1
ATOM 1955 N N . ARG A 1 254 ? -20.448 -0.953 31.461 1.00 81.69 254 ARG A N 1
ATOM 1956 C CA . ARG A 1 254 ? -19.959 -1.603 30.240 1.00 81.69 254 ARG A CA 1
ATOM 1957 C C . ARG A 1 254 ? -21.082 -1.718 29.188 1.00 81.69 254 ARG A C 1
ATOM 1959 O O . ARG A 1 254 ? -22.159 -2.225 29.506 1.00 81.69 254 ARG A O 1
ATOM 1966 N N . PRO A 1 255 ? -20.845 -1.300 27.933 1.00 81.75 255 PRO A N 1
ATOM 1967 C CA . PRO A 1 255 ? -21.846 -1.394 26.878 1.00 81.75 255 PRO A CA 1
ATOM 1968 C C . PRO A 1 255 ? -22.110 -2.863 26.487 1.00 81.75 255 PRO A C 1
ATOM 1970 O O . PRO A 1 255 ? -21.163 -3.657 26.403 1.00 81.75 255 PRO A O 1
ATOM 1973 N N . PRO A 1 256 ? -23.369 -3.257 26.208 1.00 77.31 256 PRO A N 1
ATOM 1974 C CA . PRO A 1 256 ? -23.702 -4.617 25.785 1.00 77.31 256 PRO A CA 1
ATOM 1975 C C . PRO A 1 256 ? -23.041 -4.957 24.441 1.00 77.31 256 PRO A C 1
ATOM 1977 O O . PRO A 1 256 ? -22.846 -4.080 23.599 1.00 77.31 256 PRO A O 1
ATOM 1980 N N . LYS A 1 257 ? -22.657 -6.225 24.248 1.00 71.50 257 LYS A N 1
ATOM 1981 C CA . LYS A 1 257 ? -22.038 -6.703 23.001 1.00 71.50 257 LYS A CA 1
ATOM 1982 C C . LYS A 1 257 ? -23.123 -6.896 21.927 1.00 71.50 257 LYS A C 1
ATOM 1984 O O . LYS A 1 257 ? -24.124 -7.547 22.232 1.00 71.50 257 LYS A O 1
ATOM 1989 N N . PRO A 1 258 ? -22.960 -6.372 20.700 1.00 55.91 258 PRO A N 1
ATOM 1990 C CA . PRO A 1 258 ? -23.918 -6.607 19.622 1.00 55.91 258 PRO A CA 1
ATOM 1991 C C . PRO A 1 258 ? -23.952 -8.094 19.224 1.00 55.91 258 PRO A C 1
ATOM 1993 O O . PRO A 1 258 ? -22.927 -8.781 19.238 1.00 55.91 258 PRO A O 1
ATOM 1996 N N . ALA A 1 259 ? -25.139 -8.612 18.895 1.00 39.75 259 ALA A N 1
ATOM 1997 C CA . ALA A 1 259 ? -25.323 -9.996 18.462 1.00 39.75 259 ALA A CA 1
ATOM 1998 C C . ALA A 1 259 ? -24.802 -10.178 17.023 1.00 39.75 259 ALA A C 1
ATOM 2000 O O . ALA A 1 259 ? -25.302 -9.537 16.102 1.00 39.75 259 ALA A O 1
ATOM 2001 N N . SER A 1 260 ? -23.800 -11.043 16.817 1.00 41.31 260 SER A N 1
ATOM 2002 C CA . SER A 1 260 ? -23.261 -11.337 15.479 1.00 41.31 260 SER A CA 1
ATOM 2003 C C . SER A 1 260 ? -24.294 -12.059 14.606 1.00 41.31 260 SER A C 1
ATOM 2005 O O . SER A 1 260 ? -24.634 -13.212 14.868 1.00 41.31 260 SER A O 1
ATOM 2007 N N . GLY A 1 261 ? -24.746 -11.400 13.537 1.00 30.33 261 GLY A N 1
ATOM 2008 C CA . GLY A 1 261 ? -25.481 -12.024 12.438 1.00 30.33 261 GLY A CA 1
ATOM 2009 C C . GLY A 1 261 ? -24.519 -12.732 11.483 1.00 30.33 261 GLY A C 1
ATOM 2010 O O . GLY A 1 261 ? -23.700 -12.093 10.831 1.00 30.33 261 GLY A O 1
ATOM 2011 N N . VAL A 1 262 ? -24.609 -14.059 11.417 1.00 25.89 262 VAL A N 1
ATOM 2012 C CA . VAL A 1 262 ? -23.901 -14.897 10.442 1.00 25.89 262 VAL A CA 1
ATOM 2013 C C . VAL A 1 262 ? -24.744 -14.945 9.171 1.00 25.89 262 VAL A C 1
ATOM 2015 O O . VAL A 1 262 ? -25.846 -15.488 9.195 1.00 25.89 262 VAL A O 1
ATOM 2018 N N . MET A 1 263 ? -24.237 -14.403 8.064 1.00 25.50 263 MET A N 1
ATOM 2019 C CA . MET A 1 263 ? -24.801 -14.645 6.736 1.00 25.50 263 MET A CA 1
ATOM 2020 C C . MET A 1 263 ? -23.772 -15.435 5.931 1.00 25.50 263 MET A C 1
ATOM 2022 O O . MET A 1 263 ? -22.749 -14.906 5.502 1.00 25.50 263 MET A O 1
ATOM 2026 N N . GLY A 1 264 ? -24.012 -16.743 5.837 1.00 25.19 264 GLY A N 1
ATOM 2027 C CA . GLY A 1 264 ? -23.237 -17.648 5.004 1.00 25.19 264 GLY A CA 1
ATOM 2028 C C . GLY A 1 264 ? -23.579 -17.444 3.536 1.00 25.19 264 GLY A C 1
ATOM 2029 O O . GLY A 1 264 ? -24.741 -17.239 3.190 1.00 25.19 264 GLY A O 1
ATOM 2030 N N . ILE A 1 265 ? -22.568 -17.543 2.679 1.00 27.27 265 ILE A N 1
ATOM 2031 C CA . ILE A 1 265 ? -22.776 -17.782 1.257 1.00 27.27 265 ILE A CA 1
ATOM 2032 C C . ILE A 1 265 ? -21.953 -19.013 0.901 1.00 27.27 265 ILE A C 1
ATOM 2034 O O . ILE A 1 265 ? -20.734 -19.066 1.057 1.00 27.27 265 ILE A O 1
ATOM 2038 N N . SER A 1 266 ? -22.719 -20.032 0.542 1.00 24.36 266 SER A N 1
ATOM 2039 C CA . SER A 1 266 ? -22.360 -21.348 0.047 1.00 24.36 266 SER A CA 1
ATOM 2040 C C . SER A 1 266 ? -21.430 -21.282 -1.157 1.00 24.36 266 SER A C 1
ATOM 2042 O O . SER A 1 266 ? -21.635 -20.485 -2.069 1.00 24.36 266 SER A O 1
ATOM 2044 N N . GLY A 1 267 ? -20.441 -22.175 -1.162 1.00 22.00 267 GLY A N 1
ATOM 2045 C CA . GLY A 1 267 ? -19.629 -22.455 -2.331 1.00 22.00 267 GLY A CA 1
ATOM 2046 C C . GLY A 1 267 ? -20.398 -23.246 -3.382 1.00 22.00 267 GLY A C 1
ATOM 2047 O O . GLY A 1 267 ? -21.212 -24.106 -3.053 1.00 22.00 267 GLY A O 1
ATOM 2048 N N . GLU A 1 268 ? -20.053 -23.004 -4.639 1.00 23.77 268 GLU A N 1
ATOM 2049 C CA . GLU A 1 268 ? -20.273 -23.952 -5.720 1.00 23.77 268 GLU A CA 1
ATOM 2050 C C . GLU A 1 268 ? -18.970 -24.116 -6.497 1.00 23.77 268 GLU A C 1
ATOM 2052 O O . GLU A 1 268 ? -18.340 -23.167 -6.959 1.00 23.77 268 GLU A O 1
ATOM 2057 N N . SER A 1 269 ? -18.544 -25.372 -6.561 1.00 22.67 269 SER A N 1
ATOM 2058 C CA . SER A 1 269 ? -17.469 -25.867 -7.407 1.00 22.67 269 SER A CA 1
ATOM 2059 C C . SER A 1 269 ? -17.985 -25.984 -8.838 1.00 22.67 269 SER A C 1
ATOM 2061 O O . SER A 1 269 ? -19.122 -26.411 -9.033 1.00 22.67 269 SER A O 1
ATOM 2063 N N . SER A 1 270 ? -17.157 -25.723 -9.849 1.00 23.80 270 SER A N 1
ATOM 2064 C CA . SER A 1 270 ? -17.376 -26.323 -11.169 1.00 23.80 270 SER A CA 1
ATOM 2065 C C . SER A 1 270 ? -16.081 -26.524 -11.942 1.00 23.80 270 SER A C 1
ATOM 2067 O O . SER A 1 270 ? -15.161 -25.715 -11.926 1.00 23.80 270 SER A O 1
ATOM 2069 N N . SER A 1 271 ? -16.040 -27.705 -12.541 1.00 23.11 271 SER A N 1
ATOM 2070 C CA . SER A 1 271 ? -14.913 -28.471 -13.042 1.00 23.11 271 SER A CA 1
ATOM 2071 C C . SER A 1 271 ? -14.205 -27.898 -14.262 1.00 23.11 271 SER A C 1
ATOM 2073 O O . SER A 1 271 ? -14.822 -27.398 -15.201 1.00 23.11 271 SER A O 1
ATOM 2075 N N . CYS A 1 272 ? -12.908 -28.176 -14.299 1.00 20.14 272 CYS A N 1
ATOM 2076 C CA . CYS A 1 272 ? -12.033 -28.134 -15.456 1.00 20.14 272 CYS A CA 1
ATOM 2077 C C . CYS A 1 272 ? -12.524 -29.100 -16.552 1.00 20.14 272 CYS A C 1
ATOM 2079 O O . CYS A 1 272 ? -12.681 -30.295 -16.294 1.00 20.14 272 CYS A O 1
ATOM 2081 N N . VAL A 1 273 ? -12.677 -28.618 -17.790 1.00 24.05 273 VAL A N 1
ATOM 2082 C CA . VAL A 1 273 ? -12.822 -29.472 -18.980 1.00 24.05 273 VAL A CA 1
ATOM 2083 C C . VAL A 1 273 ? -11.594 -29.297 -19.868 1.00 24.05 273 VAL A C 1
ATOM 2085 O O . VAL A 1 273 ? -11.277 -28.212 -20.345 1.00 24.05 273 VAL A O 1
ATOM 2088 N N . ARG A 1 274 ? -10.890 -30.412 -20.052 1.00 22.58 274 ARG A N 1
ATOM 2089 C CA . ARG A 1 274 ? -9.729 -30.615 -20.918 1.00 22.58 274 ARG A CA 1
ATOM 2090 C C . ARG A 1 274 ? -10.234 -30.937 -22.325 1.00 22.58 274 ARG A C 1
ATOM 2092 O O . ARG A 1 274 ? -10.943 -31.926 -22.477 1.00 22.58 274 ARG A O 1
ATOM 2099 N N . VAL A 1 275 ? -9.831 -30.177 -23.344 1.00 25.00 275 VAL A N 1
ATOM 2100 C CA . VAL A 1 275 ? -10.006 -30.578 -24.752 1.00 25.00 275 VAL A CA 1
ATOM 2101 C C . VAL A 1 275 ? -8.656 -30.548 -25.462 1.00 25.00 275 VAL A C 1
ATOM 2103 O O . VAL A 1 275 ? -7.850 -29.640 -25.284 1.00 25.00 275 VAL A O 1
ATOM 2106 N N . GLN A 1 276 ? -8.406 -31.641 -26.175 1.00 23.66 276 GLN A N 1
ATOM 2107 C CA . GLN A 1 276 ? -7.175 -32.032 -26.847 1.00 23.66 276 GLN A CA 1
ATOM 2108 C C . GLN A 1 276 ? -7.003 -31.321 -28.200 1.00 23.66 276 GLN A C 1
ATOM 2110 O O . GLN A 1 276 ? -7.974 -30.898 -28.824 1.00 23.66 276 GLN A O 1
ATOM 2115 N N . HIS A 1 277 ? -5.748 -31.252 -28.652 1.00 24.95 277 HIS A N 1
ATOM 2116 C CA . HIS A 1 277 ? -5.331 -30.887 -30.009 1.00 24.95 277 HIS A CA 1
ATOM 2117 C C . HIS A 1 277 ? -6.052 -31.689 -31.106 1.00 24.95 277 HIS A C 1
ATOM 2119 O O . HIS A 1 277 ? -6.405 -32.851 -30.897 1.00 24.95 277 HIS A O 1
ATOM 2125 N N . PRO A 1 278 ? -6.078 -31.138 -32.331 1.00 27.47 278 PRO A N 1
ATOM 2126 C CA . PRO A 1 278 ? -5.478 -31.903 -33.419 1.00 27.47 278 PRO A CA 1
ATOM 2127 C C . PRO A 1 278 ? -4.530 -31.095 -34.317 1.00 27.47 278 PRO A C 1
ATOM 2129 O O . PRO A 1 278 ? -4.712 -29.909 -34.582 1.00 27.47 278 PRO A O 1
ATOM 2132 N N . HIS A 1 279 ? -3.516 -31.817 -34.794 1.00 24.67 279 HIS A N 1
ATOM 2133 C CA . HIS A 1 279 ? -2.652 -31.489 -35.923 1.00 24.67 279 HIS A CA 1
ATOM 2134 C C . HIS A 1 279 ? -3.445 -31.297 -37.224 1.00 24.67 279 HIS A C 1
ATOM 2136 O O . HIS A 1 279 ? -4.381 -32.045 -37.502 1.00 24.67 279 HIS A O 1
ATOM 2142 N N . GLY A 1 280 ? -2.961 -30.393 -38.077 1.00 24.42 280 GLY A N 1
ATOM 2143 C CA . GLY A 1 280 ? -3.326 -30.314 -39.489 1.00 24.42 280 GLY A CA 1
ATOM 2144 C C . GLY A 1 280 ? -2.367 -29.398 -40.247 1.00 24.42 280 GLY A C 1
ATOM 2145 O O . GLY A 1 280 ? -2.496 -28.183 -40.177 1.00 24.42 280 GLY A O 1
ATOM 2146 N N . ASN A 1 281 ? -1.393 -29.989 -40.943 1.00 26.44 281 ASN A N 1
ATOM 2147 C CA . ASN A 1 281 ? -0.560 -29.312 -41.939 1.00 26.44 281 ASN A CA 1
ATOM 2148 C C . ASN A 1 281 ? -1.394 -28.982 -43.182 1.00 26.44 281 ASN A C 1
ATOM 2150 O O . ASN A 1 281 ? -2.114 -29.859 -43.659 1.00 26.44 281 ASN A O 1
ATOM 2154 N N . GLN A 1 282 ? -1.177 -27.808 -43.780 1.00 28.42 282 GLN A N 1
ATOM 2155 C CA . GLN A 1 282 ? -1.137 -27.664 -45.239 1.00 28.42 282 GLN A CA 1
ATOM 2156 C C . GLN A 1 282 ? -0.445 -26.358 -45.652 1.00 28.42 282 GLN A C 1
ATOM 2158 O O . GLN A 1 282 ? -0.826 -25.267 -45.236 1.00 28.42 282 GLN A O 1
ATOM 2163 N N . GLU A 1 283 ? 0.593 -26.514 -46.470 1.00 26.84 283 GLU A N 1
ATOM 2164 C CA . GLU A 1 283 ? 1.293 -25.465 -47.206 1.00 26.84 283 GLU A CA 1
ATOM 2165 C C . GLU A 1 283 ? 0.471 -25.021 -48.426 1.00 26.84 283 GLU A C 1
ATOM 2167 O O . GLU A 1 283 ? -0.129 -25.853 -49.106 1.00 26.84 283 GLU A O 1
ATOM 2172 N N . ALA A 1 284 ? 0.538 -23.733 -48.771 1.00 27.31 284 ALA A N 1
ATOM 2173 C CA . ALA A 1 284 ? 0.418 -23.259 -50.149 1.00 27.31 284 ALA A CA 1
ATOM 2174 C C . ALA A 1 284 ? 1.115 -21.895 -50.279 1.00 27.31 284 ALA A C 1
ATOM 2176 O O . ALA A 1 284 ? 0.803 -20.953 -49.553 1.00 27.31 284 ALA A O 1
ATOM 2177 N N . GLY A 1 285 ? 2.097 -21.816 -51.181 1.00 26.28 285 GLY A N 1
ATOM 2178 C CA . GLY A 1 285 ? 2.921 -20.634 -51.419 1.00 26.28 285 GLY A CA 1
ATOM 2179 C C . GLY A 1 285 ? 2.236 -19.532 -52.234 1.00 26.28 285 GLY A C 1
ATOM 2180 O O . GLY A 1 285 ? 1.348 -19.784 -53.047 1.00 26.28 285 GLY A O 1
ATOM 2181 N N . GLY A 1 286 ? 2.724 -18.305 -52.047 1.00 25.22 286 GLY A N 1
ATOM 2182 C CA . GLY A 1 286 ? 2.387 -17.120 -52.831 1.00 25.22 286 GLY A CA 1
ATOM 2183 C C . GLY A 1 286 ? 3.471 -16.048 -52.671 1.00 25.22 286 GLY A C 1
ATOM 2184 O O . GLY A 1 286 ? 3.915 -15.771 -51.566 1.00 25.22 286 GLY A O 1
ATOM 2185 N N . SER A 1 287 ? 3.925 -15.524 -53.804 1.00 27.98 287 SER A N 1
ATOM 2186 C CA . SER A 1 287 ? 5.135 -14.746 -54.091 1.00 27.98 287 SER A CA 1
ATOM 2187 C C . SER A 1 287 ? 5.514 -13.555 -53.193 1.00 27.98 287 SER A C 1
ATOM 2189 O O . SER A 1 287 ? 4.684 -12.811 -52.683 1.00 27.98 287 SER A O 1
ATOM 2191 N N . GLN A 1 288 ? 6.833 -13.351 -53.131 1.00 31.36 288 GLN A N 1
ATOM 2192 C CA . GLN A 1 288 ? 7.590 -12.286 -52.473 1.00 31.36 288 GLN A CA 1
ATOM 2193 C C . GLN A 1 288 ? 7.186 -10.859 -52.893 1.00 31.36 288 GLN A C 1
ATOM 2195 O O . GLN A 1 288 ? 7.218 -10.513 -54.073 1.00 31.36 288 GLN A O 1
ATOM 2200 N N . GLN A 1 289 ? 6.994 -9.994 -51.897 1.00 28.12 289 GLN A N 1
ATOM 2201 C CA . GLN A 1 289 ? 7.408 -8.591 -51.943 1.00 28.12 289 GLN A CA 1
ATOM 2202 C C . GLN A 1 289 ? 8.219 -8.314 -50.674 1.00 28.12 289 GLN A C 1
ATOM 2204 O O . GLN A 1 289 ? 7.756 -8.573 -49.566 1.00 28.12 289 GLN A O 1
ATOM 2209 N N . ALA A 1 290 ? 9.461 -7.860 -50.845 1.00 30.02 290 ALA A N 1
ATOM 2210 C CA . ALA A 1 290 ? 10.350 -7.540 -49.735 1.00 30.02 290 ALA A CA 1
ATOM 2211 C C . ALA A 1 290 ? 9.796 -6.333 -48.951 1.00 30.02 290 ALA A C 1
ATOM 2213 O O . ALA A 1 290 ? 9.538 -5.296 -49.571 1.00 30.02 290 ALA A O 1
ATOM 2214 N N . PRO A 1 291 ? 9.613 -6.428 -47.621 1.00 32.06 291 PRO A N 1
ATOM 2215 C CA . PRO A 1 291 ? 9.269 -5.267 -46.817 1.00 32.06 291 PRO A CA 1
ATOM 2216 C C . PRO A 1 291 ? 10.478 -4.311 -46.733 1.00 32.06 291 PRO A C 1
ATOM 2218 O O . PRO A 1 291 ? 11.627 -4.759 -46.803 1.00 32.06 291 PRO A O 1
ATOM 2221 N N . PRO A 1 292 ? 10.240 -2.992 -46.615 1.00 34.03 292 PRO A N 1
ATOM 2222 C CA . PRO A 1 292 ? 11.294 -1.985 -46.508 1.00 34.03 292 PRO A CA 1
ATOM 2223 C C . PRO A 1 292 ? 12.151 -2.213 -45.246 1.00 34.03 292 PRO A C 1
ATOM 2225 O O . PRO A 1 292 ? 11.706 -2.898 -44.323 1.00 34.03 292 PRO A O 1
ATOM 2228 N N . PRO A 1 293 ? 13.383 -1.669 -45.182 1.00 35.91 293 PRO A N 1
ATOM 2229 C CA . PRO A 1 293 ? 14.297 -1.910 -44.068 1.00 35.91 293 PRO A CA 1
ATOM 2230 C C . PRO A 1 293 ? 13.649 -1.488 -42.744 1.00 35.91 293 PRO A C 1
ATOM 2232 O O . PRO A 1 293 ? 13.303 -0.322 -42.558 1.00 35.91 293 PRO A O 1
ATOM 2235 N N . PHE A 1 294 ? 13.471 -2.458 -41.843 1.00 37.72 294 PHE A N 1
ATOM 2236 C CA . PHE A 1 294 ? 12.938 -2.257 -40.500 1.00 37.72 294 PHE A CA 1
ATOM 2237 C C . PHE A 1 294 ? 13.797 -1.230 -39.754 1.00 37.72 294 PHE A C 1
ATOM 2239 O O . PHE A 1 294 ? 14.936 -1.510 -39.383 1.00 37.72 294 PHE A O 1
ATOM 2246 N N . SER A 1 295 ? 13.243 -0.049 -39.490 1.00 47.06 295 SER A N 1
ATOM 2247 C CA . SER A 1 295 ? 13.699 0.769 -38.369 1.00 47.06 295 SER A CA 1
ATOM 2248 C C . SER A 1 295 ? 13.506 -0.046 -37.081 1.00 47.06 295 SER A C 1
ATOM 2250 O O . SER A 1 295 ? 12.416 -0.604 -36.900 1.00 47.06 295 SER A O 1
ATOM 2252 N N . PRO A 1 296 ? 14.513 -0.160 -36.195 1.00 59.38 296 PRO A N 1
ATOM 2253 C CA . PRO A 1 296 ? 14.370 -0.917 -34.956 1.00 59.38 296 PRO A CA 1
ATOM 2254 C C . PRO A 1 296 ? 13.211 -0.340 -34.138 1.00 59.38 296 PRO A C 1
ATOM 2256 O O . PRO A 1 296 ? 13.125 0.868 -33.929 1.00 59.38 296 PRO A O 1
ATOM 2259 N N . ASN A 1 297 ? 12.280 -1.204 -33.727 1.00 78.69 297 ASN A N 1
ATOM 2260 C CA . ASN A 1 297 ? 11.137 -0.811 -32.908 1.00 78.69 297 ASN A CA 1
ATOM 2261 C C . ASN A 1 297 ? 11.669 -0.285 -31.553 1.00 78.69 297 ASN A C 1
ATOM 2263 O O . ASN A 1 297 ? 12.297 -1.064 -30.833 1.00 78.69 297 ASN A O 1
ATOM 2267 N N . PRO A 1 298 ? 11.416 0.984 -31.179 1.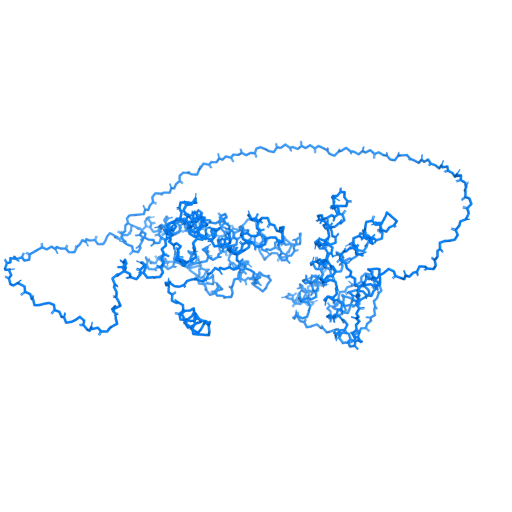00 85.19 298 PRO A N 1
ATOM 2268 C CA . PRO A 1 298 ? 11.950 1.574 -29.949 1.00 85.19 298 PRO A CA 1
ATOM 2269 C C . PRO A 1 298 ? 11.580 0.798 -28.677 1.00 85.19 298 PRO A C 1
ATOM 2271 O O . PRO A 1 298 ? 12.392 0.690 -27.759 1.00 85.19 298 PRO A O 1
ATOM 2274 N N . ALA A 1 299 ? 10.376 0.216 -28.623 1.00 87.81 299 ALA A N 1
ATOM 2275 C CA . ALA A 1 299 ? 9.940 -0.612 -27.501 1.00 87.81 299 ALA A CA 1
ATOM 2276 C C . ALA A 1 299 ? 10.723 -1.931 -27.416 1.00 87.81 299 ALA A C 1
ATOM 2278 O O . ALA A 1 299 ? 11.006 -2.395 -26.316 1.00 87.81 299 ALA A O 1
ATOM 2279 N N . ALA A 1 300 ? 11.115 -2.500 -28.563 1.00 86.56 300 ALA A N 1
ATOM 2280 C CA . ALA A 1 300 ? 11.998 -3.666 -28.600 1.00 86.56 300 ALA A CA 1
ATOM 2281 C C . ALA A 1 300 ? 13.363 -3.320 -27.999 1.00 86.56 300 ALA A C 1
ATOM 2283 O O . ALA A 1 300 ? 13.817 -4.006 -27.095 1.00 86.56 300 ALA A O 1
ATOM 2284 N N . GLN A 1 301 ? 13.948 -2.200 -28.436 1.00 87.38 301 GLN A N 1
ATOM 2285 C CA . GLN A 1 301 ? 15.256 -1.749 -27.965 1.00 87.38 301 GLN A CA 1
ATOM 2286 C C . GLN A 1 301 ? 15.273 -1.521 -26.449 1.00 87.38 301 GLN A C 1
ATOM 2288 O O . GLN A 1 301 ? 16.194 -1.962 -25.772 1.00 87.38 301 GLN A O 1
ATOM 2293 N N . LEU A 1 302 ? 14.231 -0.888 -25.896 1.00 91.12 302 LEU A N 1
ATOM 2294 C CA . LEU A 1 302 ? 14.107 -0.711 -24.446 1.00 91.12 302 LEU A CA 1
ATOM 2295 C C . LEU A 1 302 ? 14.128 -2.049 -23.697 1.00 91.12 302 LEU A C 1
ATOM 2297 O O . LEU A 1 302 ? 14.797 -2.163 -22.674 1.00 91.12 302 LEU A O 1
ATOM 2301 N N . LEU A 1 303 ? 13.392 -3.051 -24.182 1.00 89.00 303 LEU A N 1
ATOM 2302 C CA . LEU A 1 303 ? 13.352 -4.370 -23.548 1.00 89.00 303 LEU A CA 1
ATOM 2303 C C . LEU A 1 303 ? 14.679 -5.118 -23.715 1.00 89.00 303 LEU A C 1
ATOM 2305 O O . LEU A 1 303 ? 15.158 -5.698 -22.742 1.00 89.00 303 LEU A O 1
ATOM 2309 N N . ASP A 1 304 ? 15.286 -5.048 -24.901 1.00 86.88 304 ASP A N 1
ATOM 2310 C CA . ASP A 1 304 ? 16.576 -5.667 -25.219 1.00 86.88 304 ASP A CA 1
ATOM 2311 C C . ASP A 1 304 ? 17.720 -5.080 -24.378 1.00 86.88 304 ASP A C 1
ATOM 2313 O O . ASP A 1 304 ? 18.632 -5.811 -23.998 1.00 86.88 304 ASP A O 1
ATOM 2317 N N . ASP A 1 305 ? 17.653 -3.795 -24.022 1.00 88.94 305 ASP A N 1
ATOM 2318 C CA . ASP A 1 305 ? 18.625 -3.156 -23.129 1.00 88.94 305 ASP A CA 1
ATOM 2319 C C . ASP A 1 305 ? 18.336 -3.461 -21.650 1.00 88.94 305 ASP A C 1
ATOM 2321 O O . ASP A 1 305 ? 19.247 -3.701 -20.853 1.00 88.94 305 ASP A O 1
ATOM 2325 N N . LEU A 1 306 ? 17.059 -3.458 -21.256 1.00 92.44 306 LEU A N 1
ATOM 2326 C CA . LEU A 1 306 ? 16.648 -3.614 -19.863 1.00 92.44 306 LEU A CA 1
ATOM 2327 C C . LEU A 1 306 ? 16.809 -5.052 -19.351 1.00 92.44 306 LEU A C 1
ATOM 2329 O O . LEU A 1 306 ? 17.270 -5.248 -18.225 1.00 92.44 306 LEU A O 1
ATOM 2333 N N . TRP A 1 307 ? 16.425 -6.062 -20.135 1.00 89.94 307 TRP A N 1
ATOM 2334 C CA . TRP A 1 307 ? 16.424 -7.463 -19.687 1.00 89.94 307 TRP A CA 1
ATOM 2335 C C . TRP A 1 307 ? 17.808 -7.954 -19.247 1.00 89.94 307 TRP A C 1
ATOM 2337 O O . TRP A 1 307 ? 17.918 -8.498 -18.142 1.00 89.94 307 TRP A O 1
ATOM 2347 N N . PRO A 1 308 ? 18.877 -7.728 -20.034 1.00 90.31 308 PRO A N 1
ATOM 2348 C CA . PRO A 1 308 ? 20.233 -8.064 -19.625 1.00 90.31 308 PRO A CA 1
ATOM 2349 C C . PRO A 1 308 ? 20.659 -7.326 -18.357 1.00 90.31 308 PRO A C 1
ATOM 2351 O O . PRO A 1 308 ? 21.275 -7.937 -17.495 1.00 90.31 308 PRO A O 1
ATOM 2354 N N . LEU A 1 309 ? 20.286 -6.051 -18.186 1.00 93.69 309 LEU A N 1
ATOM 2355 C CA . LEU A 1 309 ? 20.627 -5.287 -16.981 1.00 93.69 309 LEU A CA 1
ATOM 2356 C C . LEU A 1 309 ? 19.962 -5.855 -15.725 1.00 93.69 309 LEU A C 1
ATOM 2358 O O . LEU A 1 309 ? 20.620 -5.973 -14.690 1.00 93.69 309 LEU A O 1
ATOM 2362 N N . ILE A 1 310 ? 18.675 -6.217 -15.799 1.00 93.19 310 ILE A N 1
ATOM 2363 C CA . ILE A 1 310 ? 17.970 -6.857 -14.679 1.00 93.19 310 ILE A CA 1
ATOM 2364 C C . ILE A 1 310 ? 18.640 -8.193 -14.358 1.00 93.19 310 ILE A C 1
ATOM 2366 O O . ILE A 1 310 ? 18.924 -8.475 -13.195 1.00 93.19 310 ILE A O 1
ATOM 2370 N N . ASN A 1 311 ? 18.912 -9.002 -15.380 1.00 91.50 311 ASN A N 1
ATOM 2371 C CA . ASN A 1 311 ? 19.546 -10.303 -15.227 1.00 91.50 311 ASN A CA 1
ATOM 2372 C C . ASN A 1 311 ? 20.956 -10.205 -14.618 1.00 91.50 311 ASN A C 1
ATOM 2374 O O . ASN A 1 311 ? 21.246 -10.900 -13.645 1.00 91.50 311 ASN A O 1
ATOM 2378 N N . ASP A 1 312 ? 21.788 -9.297 -15.133 1.00 92.81 312 ASP A N 1
ATOM 2379 C CA . ASP A 1 312 ? 23.109 -8.964 -14.599 1.00 92.81 312 ASP A CA 1
ATOM 2380 C C . ASP A 1 312 ? 23.007 -8.577 -13.129 1.00 92.81 312 ASP A C 1
ATOM 2382 O O . ASP A 1 312 ? 23.717 -9.125 -12.287 1.00 92.81 312 ASP A O 1
ATOM 2386 N N . TYR A 1 313 ? 22.097 -7.664 -12.793 1.00 94.88 313 TYR A N 1
ATOM 2387 C CA . TYR A 1 313 ? 21.916 -7.222 -11.419 1.00 94.88 313 TYR A CA 1
ATOM 2388 C C . TYR A 1 313 ? 21.533 -8.379 -10.493 1.00 94.88 313 TYR A C 1
ATOM 2390 O O . TYR A 1 313 ? 22.187 -8.597 -9.474 1.00 94.88 313 TYR A O 1
ATOM 2398 N N . CYS A 1 314 ? 20.526 -9.166 -10.871 1.00 91.56 314 CYS A N 1
ATOM 2399 C CA . CYS A 1 314 ? 20.064 -10.309 -10.088 1.00 91.56 314 CYS A CA 1
ATOM 2400 C C . CYS A 1 314 ? 21.162 -11.365 -9.899 1.00 91.56 314 CYS A C 1
ATOM 2402 O O . CYS A 1 314 ? 21.327 -11.879 -8.791 1.00 91.56 314 CYS A O 1
ATOM 2404 N N . GLY A 1 315 ? 21.950 -11.641 -10.941 1.00 90.62 315 GLY A N 1
ATOM 2405 C CA . GLY A 1 315 ? 23.065 -12.580 -10.874 1.00 90.62 315 GLY A CA 1
ATOM 2406 C C . GLY A 1 315 ? 24.187 -12.101 -9.954 1.00 90.62 315 GLY A C 1
ATOM 2407 O O . GLY A 1 315 ? 24.642 -12.864 -9.104 1.00 90.62 315 GLY A O 1
ATOM 2408 N N . ASN A 1 316 ? 24.573 -10.822 -10.039 1.00 94.56 316 ASN A N 1
ATOM 2409 C CA . ASN A 1 316 ? 25.593 -10.244 -9.156 1.00 94.56 316 ASN A CA 1
ATOM 2410 C C . ASN A 1 316 ? 25.141 -10.242 -7.691 1.00 94.56 316 ASN A C 1
ATOM 2412 O O . ASN A 1 316 ? 25.897 -10.653 -6.813 1.00 94.56 316 ASN A O 1
ATOM 2416 N N . ILE A 1 317 ? 23.897 -9.835 -7.414 1.00 93.62 317 ILE A N 1
ATOM 2417 C CA . ILE A 1 317 ? 23.351 -9.878 -6.052 1.00 93.62 317 ILE A CA 1
ATOM 2418 C C . ILE A 1 317 ? 23.304 -11.321 -5.538 1.00 93.62 317 ILE A C 1
ATOM 2420 O O . ILE A 1 317 ? 23.753 -11.566 -4.421 1.00 93.62 317 ILE A O 1
ATOM 2424 N N . SER A 1 318 ? 22.848 -12.275 -6.356 1.00 90.38 318 SER A N 1
ATOM 2425 C CA . SER A 1 318 ? 22.823 -13.703 -6.008 1.00 90.38 318 SER A CA 1
ATOM 2426 C C . SER A 1 318 ? 24.211 -14.245 -5.686 1.00 90.38 318 SER A C 1
ATOM 2428 O O . SER A 1 318 ? 24.377 -14.951 -4.693 1.00 90.38 318 SER A O 1
ATOM 2430 N N . GLN A 1 319 ? 25.224 -13.865 -6.467 1.00 90.88 319 GLN A N 1
ATOM 2431 C CA . GLN A 1 319 ? 26.612 -14.243 -6.222 1.00 90.88 319 GLN A CA 1
ATOM 2432 C C . GLN A 1 319 ? 27.122 -13.714 -4.879 1.00 90.88 319 GLN A C 1
ATOM 2434 O O . GLN A 1 319 ? 27.744 -14.462 -4.126 1.00 90.88 319 GLN A O 1
ATOM 2439 N N . LEU A 1 320 ? 26.828 -12.450 -4.555 1.00 89.69 320 LEU A N 1
ATOM 2440 C CA . LEU A 1 320 ? 27.232 -11.823 -3.291 1.00 89.69 320 LEU A CA 1
ATOM 2441 C C . LEU A 1 320 ? 26.604 -12.496 -2.064 1.00 89.69 320 LEU A C 1
ATOM 2443 O O . LEU A 1 320 ? 27.203 -12.471 -0.991 1.00 89.69 320 LEU A O 1
ATOM 2447 N N . VAL A 1 321 ? 25.428 -13.112 -2.217 1.00 88.62 321 VAL A N 1
ATOM 2448 C CA . VAL A 1 321 ? 24.733 -13.851 -1.149 1.00 88.62 321 VAL A CA 1
ATOM 2449 C C . VAL A 1 321 ? 24.902 -15.376 -1.242 1.00 88.62 321 VAL A C 1
ATOM 2451 O O . VAL A 1 321 ? 24.220 -16.114 -0.535 1.00 88.62 321 VAL A O 1
ATOM 2454 N N . GLY A 1 322 ? 25.770 -15.878 -2.128 1.00 85.50 322 GLY A N 1
ATOM 2455 C CA . GLY A 1 322 ? 26.030 -17.315 -2.281 1.00 85.50 322 GLY A CA 1
ATOM 2456 C C . GLY A 1 322 ? 24.850 -18.137 -2.826 1.00 85.50 322 GLY A C 1
ATOM 2457 O O . GLY A 1 322 ? 24.741 -19.328 -2.535 1.00 85.50 322 GLY A O 1
ATOM 2458 N N . LYS A 1 323 ? 23.946 -17.527 -3.601 1.00 83.44 323 LYS A N 1
ATOM 2459 C CA . LYS A 1 323 ? 22.797 -18.189 -4.242 1.00 83.44 323 LYS A CA 1
ATOM 2460 C C . LYS A 1 323 ? 23.082 -18.508 -5.710 1.00 83.44 323 LYS A C 1
ATOM 2462 O O . LYS A 1 323 ? 23.803 -17.785 -6.392 1.00 83.44 323 LYS A O 1
ATOM 2467 N N . GLN A 1 324 ? 22.491 -19.597 -6.204 1.00 81.69 324 GLN A N 1
ATOM 2468 C CA . GLN A 1 324 ? 22.566 -19.953 -7.622 1.00 81.69 324 GLN A CA 1
ATOM 2469 C C . GLN A 1 324 ? 21.665 -19.039 -8.460 1.00 81.69 324 GLN A C 1
ATOM 2471 O O . GLN A 1 324 ? 20.505 -18.816 -8.111 1.00 81.69 324 GLN A O 1
ATOM 2476 N N . HIS A 1 325 ? 22.202 -18.561 -9.582 1.00 86.06 325 HIS A N 1
ATOM 2477 C CA . HIS A 1 325 ? 21.491 -17.772 -10.585 1.00 86.06 325 HIS A CA 1
ATOM 2478 C C . HIS A 1 325 ? 21.282 -18.634 -11.845 1.00 86.06 325 HIS A C 1
ATOM 2480 O O . HIS A 1 325 ? 22.247 -19.234 -12.314 1.00 86.06 325 HIS A O 1
ATOM 2486 N N . PRO A 1 326 ? 20.053 -18.756 -12.378 1.00 74.56 326 PRO A N 1
ATOM 2487 C CA . PRO A 1 326 ? 19.714 -19.733 -13.417 1.00 74.56 326 PRO A CA 1
ATOM 2488 C C . PRO A 1 326 ? 20.052 -19.291 -14.849 1.00 74.56 326 PRO A C 1
ATOM 2490 O O . PRO A 1 326 ? 19.843 -20.064 -15.781 1.00 74.56 326 PRO A O 1
ATOM 2493 N N . PHE A 1 327 ? 20.529 -18.062 -15.043 1.00 83.69 327 PHE A N 1
ATOM 2494 C CA . PHE A 1 327 ? 20.812 -17.492 -16.359 1.00 83.69 327 PHE A CA 1
ATOM 2495 C C . PHE A 1 327 ? 22.274 -17.058 -16.444 1.00 83.69 327 PHE A C 1
ATOM 2497 O O . PHE A 1 327 ? 22.868 -16.685 -15.439 1.00 83.69 327 PHE A O 1
ATOM 2504 N N . ASP A 1 328 ? 22.864 -17.051 -17.634 1.00 87.06 328 ASP A N 1
ATOM 2505 C CA . ASP A 1 328 ? 24.187 -16.451 -17.804 1.00 87.06 328 ASP A CA 1
ATOM 2506 C C . ASP A 1 328 ? 24.092 -14.937 -17.608 1.00 87.06 328 ASP A C 1
ATOM 2508 O O . ASP A 1 328 ? 23.153 -14.303 -18.091 1.00 87.06 328 ASP A O 1
ATOM 2512 N N . TYR A 1 329 ? 25.040 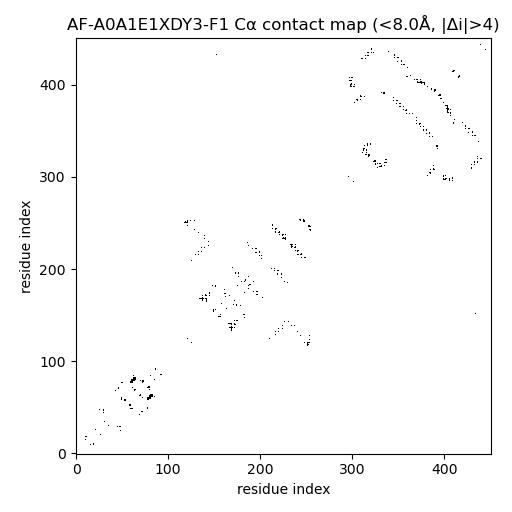-14.354 -16.878 1.00 92.38 329 TYR A N 1
ATOM 2513 C CA . TYR A 1 329 ? 25.026 -12.939 -16.516 1.00 92.38 329 TYR A CA 1
ATOM 2514 C C . TYR A 1 329 ? 26.438 -12.356 -16.505 1.00 92.38 329 TYR A C 1
ATOM 2516 O O . TYR A 1 329 ? 27.426 -13.067 -16.304 1.00 92.38 329 TYR A O 1
ATOM 2524 N N . VAL A 1 330 ? 26.543 -11.045 -16.711 1.00 92.38 330 VAL A N 1
ATOM 2525 C CA . VAL A 1 330 ? 27.817 -10.328 -16.659 1.00 92.38 330 VAL A CA 1
ATOM 2526 C C . VAL A 1 330 ? 28.105 -9.914 -15.223 1.00 92.38 330 VAL A C 1
ATOM 2528 O O . VAL A 1 330 ? 27.337 -9.176 -14.602 1.00 92.38 330 VAL A O 1
ATOM 2531 N N . VAL A 1 331 ? 29.251 -10.341 -14.696 1.00 91.00 331 VAL A N 1
ATOM 2532 C CA . VAL A 1 331 ? 29.729 -9.894 -13.383 1.00 91.00 331 VAL A CA 1
ATOM 2533 C C . VAL A 1 331 ? 30.140 -8.423 -13.471 1.00 91.00 331 VAL A C 1
ATOM 2535 O O . VAL A 1 331 ? 31.009 -8.044 -14.258 1.00 91.00 331 VAL A O 1
ATOM 2538 N N . ARG A 1 332 ? 29.511 -7.584 -12.651 1.00 91.00 332 ARG A N 1
ATOM 2539 C CA . ARG A 1 332 ? 29.724 -6.140 -12.568 1.00 91.00 332 ARG A CA 1
ATOM 2540 C C . ARG A 1 332 ? 30.060 -5.788 -11.121 1.00 91.00 332 ARG A C 1
ATOM 2542 O O . ARG A 1 332 ? 29.152 -5.703 -10.300 1.00 91.00 332 ARG A O 1
ATOM 2549 N N . PRO A 1 333 ? 31.338 -5.522 -10.792 1.00 87.25 333 PRO A N 1
ATOM 2550 C CA . PRO A 1 333 ? 31.756 -5.205 -9.422 1.00 87.25 333 PRO A CA 1
ATOM 2551 C C . PRO A 1 333 ? 31.056 -3.983 -8.805 1.00 87.25 333 PRO A C 1
ATOM 2553 O O . PRO A 1 333 ? 31.030 -3.827 -7.588 1.00 87.25 333 PRO A O 1
ATOM 2556 N N . SER A 1 334 ? 30.507 -3.101 -9.642 1.00 90.25 334 SER A N 1
ATOM 2557 C CA . SER A 1 334 ? 29.733 -1.927 -9.240 1.00 90.25 334 SER A CA 1
ATOM 2558 C C . SER A 1 334 ? 28.343 -2.269 -8.682 1.00 90.25 334 SER A C 1
ATOM 2560 O O . SER A 1 334 ? 27.779 -1.482 -7.919 1.00 90.25 334 SER A O 1
ATOM 2562 N N . PHE A 1 335 ? 27.806 -3.455 -8.986 1.00 92.44 335 PHE A N 1
ATOM 2563 C CA . PHE A 1 335 ? 26.582 -3.971 -8.380 1.00 92.44 335 PHE A CA 1
ATOM 2564 C C . PHE A 1 335 ? 26.872 -4.538 -6.994 1.00 92.44 335 PHE A C 1
ATOM 2566 O O . PHE A 1 335 ? 27.260 -5.689 -6.827 1.00 92.44 335 PHE A O 1
ATOM 2573 N N . THR A 1 336 ? 26.680 -3.692 -5.986 1.00 88.69 336 THR A N 1
ATOM 2574 C CA . THR A 1 336 ? 26.922 -4.015 -4.581 1.00 88.69 336 THR A CA 1
ATOM 2575 C C . THR A 1 336 ? 25.631 -4.358 -3.841 1.00 88.69 336 THR A C 1
ATOM 2577 O O . THR A 1 336 ? 24.530 -3.965 -4.236 1.00 88.69 336 THR A O 1
ATOM 2580 N N . LEU A 1 337 ? 25.774 -5.067 -2.718 1.00 85.50 337 LEU A N 1
ATOM 2581 C CA . LEU A 1 337 ? 24.681 -5.426 -1.814 1.00 85.50 337 LEU A CA 1
ATOM 2582 C C . LEU A 1 337 ? 24.249 -4.227 -0.941 1.00 85.50 337 LEU A C 1
ATOM 2584 O O . LEU A 1 337 ? 24.335 -4.254 0.284 1.00 85.50 337 LEU A O 1
ATOM 2588 N N . ASP A 1 338 ? 23.807 -3.146 -1.580 1.00 86.19 338 ASP A N 1
ATOM 2589 C CA . ASP A 1 338 ? 23.193 -1.999 -0.912 1.00 86.19 338 ASP A CA 1
ATOM 2590 C C . ASP A 1 338 ? 21.685 -2.226 -0.764 1.00 86.19 338 ASP A C 1
ATOM 2592 O O . ASP A 1 338 ? 20.945 -2.166 -1.745 1.00 86.19 338 ASP A O 1
ATOM 2596 N N . MET A 1 339 ? 21.216 -2.462 0.465 1.00 81.12 339 MET A N 1
ATOM 2597 C CA . MET A 1 339 ? 19.812 -2.794 0.749 1.00 81.12 339 MET A CA 1
ATOM 2598 C C . MET A 1 339 ? 18.821 -1.752 0.216 1.00 81.12 339 MET A C 1
ATOM 2600 O O . MET A 1 339 ? 17.740 -2.119 -0.243 1.00 81.12 339 MET A O 1
ATOM 2604 N N 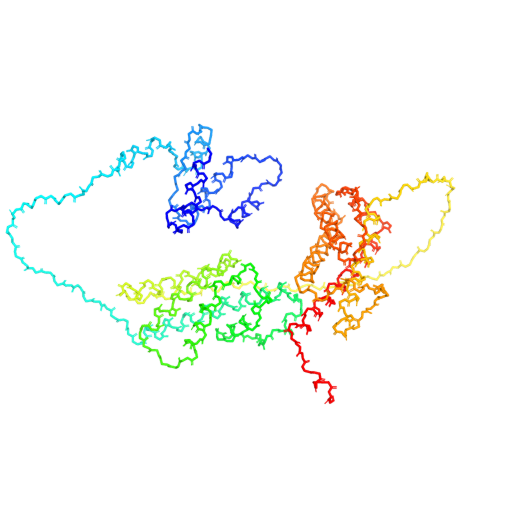. CYS A 1 340 ? 19.183 -0.466 0.231 1.00 81.00 340 CYS A N 1
ATOM 2605 C CA . CYS A 1 340 ? 18.347 0.594 -0.331 1.00 81.00 340 CYS A CA 1
ATOM 2606 C C . CYS A 1 340 ? 18.174 0.424 -1.846 1.00 81.00 340 CYS A C 1
ATOM 2608 O O . CYS A 1 340 ? 17.051 0.464 -2.345 1.00 81.00 340 CYS A O 1
ATOM 2610 N N . THR A 1 341 ? 19.270 0.190 -2.572 1.00 87.31 341 THR A N 1
ATOM 2611 C CA . THR A 1 341 ? 19.242 -0.070 -4.019 1.00 87.31 341 THR A CA 1
ATOM 2612 C C . THR A 1 341 ? 18.529 -1.379 -4.343 1.00 87.31 341 THR A C 1
ATOM 2614 O O . THR A 1 341 ? 17.688 -1.390 -5.235 1.00 87.31 341 THR A O 1
ATOM 2617 N N . VAL A 1 342 ? 18.813 -2.462 -3.612 1.00 85.88 342 VAL A N 1
ATOM 2618 C CA . VAL A 1 342 ? 18.192 -3.780 -3.831 1.00 85.88 342 VAL A CA 1
ATOM 2619 C C . VAL A 1 342 ? 16.676 -3.695 -3.672 1.00 85.88 342 VAL A C 1
ATOM 2621 O O . VAL A 1 342 ? 15.942 -4.173 -4.534 1.00 85.88 342 VAL A O 1
ATOM 2624 N N . HIS A 1 343 ? 16.196 -3.038 -2.614 1.00 82.88 343 HIS A N 1
ATOM 2625 C CA . HIS A 1 343 ? 14.766 -2.843 -2.382 1.00 82.88 343 HIS A CA 1
ATOM 2626 C C . HIS A 1 343 ? 14.111 -1.999 -3.484 1.00 82.88 343 HIS A C 1
ATOM 2628 O O . HIS A 1 343 ? 13.015 -2.309 -3.950 1.00 82.88 343 HIS A O 1
ATOM 2634 N N . GLU A 1 344 ? 14.796 -0.953 -3.940 1.00 85.31 344 GLU A N 1
ATOM 2635 C CA . GLU A 1 344 ? 14.280 -0.069 -4.979 1.00 85.31 344 GLU A CA 1
ATOM 2636 C C . GLU A 1 344 ? 14.248 -0.739 -6.367 1.00 85.31 344 GLU A C 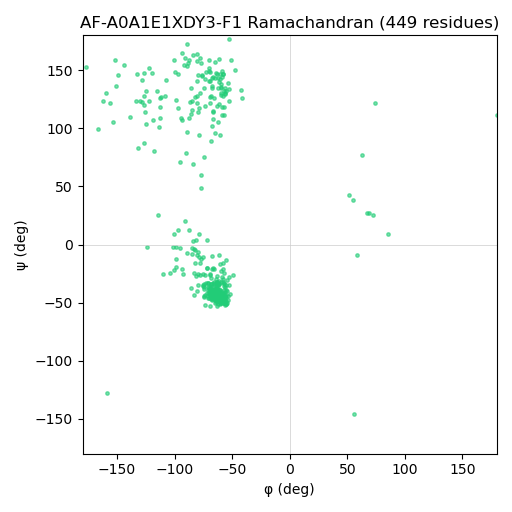1
ATOM 2638 O O . GLU A 1 344 ? 13.293 -0.550 -7.125 1.00 85.31 344 GLU A O 1
ATOM 2643 N N . VAL A 1 345 ? 15.246 -1.571 -6.688 1.00 89.69 345 VAL A N 1
ATOM 2644 C CA . VAL A 1 345 ? 15.253 -2.419 -7.891 1.00 89.69 345 VAL A CA 1
ATOM 2645 C C . VAL A 1 345 ? 14.140 -3.462 -7.814 1.00 89.69 345 VAL A C 1
ATOM 2647 O O . VAL A 1 345 ? 13.363 -3.586 -8.758 1.00 89.69 345 VAL A O 1
ATOM 2650 N N . TYR A 1 346 ? 14.006 -4.154 -6.678 1.00 88.38 346 TYR A N 1
ATOM 2651 C CA . TYR A 1 346 ? 12.951 -5.142 -6.447 1.00 88.38 346 TYR A CA 1
ATOM 2652 C C . TYR A 1 346 ? 11.559 -4.542 -6.674 1.00 88.38 346 TYR A C 1
ATOM 2654 O O . TYR A 1 346 ? 10.800 -5.040 -7.501 1.00 88.38 346 TYR A O 1
ATOM 2662 N N . LYS A 1 347 ? 11.265 -3.399 -6.043 1.00 84.94 347 LYS A N 1
ATOM 2663 C CA . LYS A 1 347 ? 9.993 -2.681 -6.200 1.00 84.94 347 LYS A CA 1
ATOM 2664 C C . LYS A 1 347 ? 9.684 -2.338 -7.660 1.00 84.94 347 LYS A C 1
ATOM 2666 O O . LYS A 1 347 ? 8.547 -2.494 -8.105 1.00 84.94 347 LYS A O 1
ATOM 2671 N N . ARG A 1 348 ? 10.675 -1.850 -8.413 1.00 87.88 348 ARG A N 1
ATOM 2672 C CA . ARG A 1 348 ? 10.495 -1.512 -9.834 1.00 87.88 348 ARG A CA 1
ATOM 2673 C C . ARG A 1 348 ? 10.267 -2.748 -10.702 1.00 87.88 348 ARG A C 1
ATOM 2675 O O . ARG A 1 348 ? 9.421 -2.695 -11.590 1.00 87.88 348 ARG A O 1
ATOM 2682 N N . ILE A 1 349 ? 10.951 -3.856 -10.417 1.00 88.38 349 ILE A N 1
ATOM 2683 C CA . ILE A 1 349 ? 10.720 -5.145 -11.083 1.00 88.38 349 ILE A CA 1
ATOM 2684 C C . ILE A 1 349 ? 9.295 -5.641 -10.811 1.00 88.38 349 ILE A C 1
ATOM 2686 O O . ILE A 1 349 ? 8.613 -6.029 -11.754 1.00 88.38 349 ILE A O 1
ATOM 2690 N N . THR A 1 350 ? 8.807 -5.562 -9.567 1.00 86.81 350 THR A N 1
ATOM 2691 C CA . THR A 1 350 ? 7.424 -5.931 -9.216 1.00 86.81 350 THR A CA 1
ATOM 2692 C C . THR A 1 350 ? 6.403 -5.103 -10.001 1.00 86.81 350 THR A C 1
ATOM 2694 O O . THR A 1 350 ? 5.455 -5.652 -10.558 1.00 86.81 350 THR A O 1
ATOM 2697 N N . LEU A 1 351 ? 6.601 -3.782 -10.094 1.00 82.75 351 LEU A N 1
ATOM 2698 C CA . LEU A 1 351 ? 5.722 -2.908 -10.876 1.00 82.75 351 LEU A CA 1
ATOM 2699 C C . LEU A 1 351 ? 5.747 -3.267 -12.368 1.00 82.75 351 LEU A C 1
ATOM 2701 O O . LEU A 1 351 ? 4.687 -3.423 -12.971 1.00 82.75 351 LEU A O 1
ATOM 2705 N N . ALA A 1 352 ? 6.935 -3.437 -12.956 1.00 86.94 352 ALA A N 1
ATOM 2706 C CA . ALA A 1 352 ? 7.084 -3.808 -14.362 1.00 86.94 352 ALA A CA 1
ATOM 2707 C C . ALA A 1 352 ? 6.421 -5.163 -14.666 1.00 86.94 352 ALA A C 1
ATOM 2709 O O . ALA A 1 352 ? 5.666 -5.272 -15.630 1.00 86.94 352 ALA A O 1
ATOM 2710 N N . MET A 1 353 ? 6.638 -6.163 -13.807 1.00 85.00 353 MET A N 1
ATOM 2711 C CA . MET A 1 353 ? 6.008 -7.483 -13.880 1.00 85.00 353 MET A CA 1
ATOM 2712 C C . MET A 1 353 ? 4.478 -7.382 -13.849 1.00 85.00 353 MET A C 1
ATOM 2714 O O . MET A 1 353 ? 3.822 -7.910 -14.741 1.00 85.00 353 MET A O 1
ATOM 2718 N N . ASN A 1 354 ? 3.907 -6.653 -12.884 1.00 81.38 354 ASN A N 1
ATOM 2719 C CA . ASN A 1 354 ? 2.454 -6.527 -12.733 1.00 81.38 354 ASN A CA 1
ATOM 2720 C C . ASN A 1 354 ? 1.795 -5.829 -13.930 1.00 81.38 354 ASN A C 1
ATOM 2722 O O . ASN A 1 354 ? 0.757 -6.282 -14.415 1.00 81.38 354 ASN A O 1
ATOM 2726 N N . TYR A 1 355 ? 2.392 -4.743 -14.435 1.00 84.88 355 TYR A N 1
ATOM 2727 C CA . TYR A 1 355 ? 1.857 -4.067 -15.619 1.00 84.88 355 TYR A CA 1
ATOM 2728 C C . TYR A 1 355 ? 1.991 -4.928 -16.876 1.00 84.88 355 TYR A C 1
ATOM 2730 O O . TYR A 1 355 ? 1.053 -4.983 -17.667 1.00 84.88 355 TYR A O 1
ATOM 2738 N N . MET A 1 356 ? 3.111 -5.638 -17.046 1.00 83.62 356 MET A N 1
ATOM 2739 C CA . MET A 1 356 ? 3.296 -6.557 -18.169 1.00 83.62 356 MET A CA 1
ATOM 2740 C C . MET A 1 356 ? 2.288 -7.714 -18.124 1.00 83.62 356 MET A C 1
ATOM 2742 O O . MET A 1 356 ? 1.676 -8.015 -19.145 1.00 83.62 356 MET A O 1
ATOM 2746 N N . GLY A 1 357 ? 2.063 -8.315 -16.952 1.00 79.75 357 GLY A N 1
ATOM 2747 C CA . GLY A 1 357 ? 1.042 -9.345 -16.749 1.00 79.75 357 GLY A CA 1
ATOM 2748 C C . GLY A 1 357 ? -0.361 -8.831 -17.077 1.00 79.75 357 GLY A C 1
ATOM 2749 O O . GLY A 1 357 ? -1.055 -9.420 -17.900 1.00 79.75 357 GLY A O 1
ATOM 2750 N N . SER A 1 358 ? -0.730 -7.659 -16.548 1.00 82.12 358 SER A N 1
ATOM 2751 C CA . SER A 1 358 ? -2.026 -7.026 -16.833 1.00 82.12 358 SER A CA 1
ATOM 2752 C C . SER A 1 358 ? -2.244 -6.762 -18.328 1.00 82.12 358 SER A C 1
ATOM 2754 O O . SER A 1 358 ? -3.334 -7.008 -18.841 1.00 82.12 358 SER A O 1
ATOM 2756 N N . LEU A 1 359 ? -1.215 -6.301 -19.046 1.00 82.62 359 LEU A N 1
ATOM 2757 C CA . LEU A 1 359 ? -1.281 -6.064 -20.492 1.00 82.62 359 LEU A CA 1
ATOM 2758 C C . LEU A 1 359 ? -1.434 -7.365 -21.294 1.00 82.62 359 LEU A C 1
ATOM 2760 O O . LEU A 1 359 ? -2.143 -7.385 -22.300 1.00 82.62 359 LEU A O 1
ATOM 2764 N N . LEU A 1 360 ? -0.791 -8.452 -20.857 1.00 78.25 360 LEU A N 1
ATOM 2765 C CA . LEU A 1 360 ? -0.901 -9.762 -21.503 1.00 78.25 360 LEU A CA 1
ATOM 2766 C C . LEU A 1 360 ? -2.279 -10.404 -21.268 1.00 78.25 360 LEU A C 1
ATOM 2768 O O . LEU A 1 360 ? -2.872 -10.941 -22.212 1.00 78.25 360 LEU A O 1
ATOM 2772 N N . ASP A 1 361 ? -2.809 -10.300 -20.048 1.00 78.56 361 ASP A N 1
ATOM 2773 C CA . ASP A 1 361 ? -4.106 -10.867 -19.657 1.00 78.56 361 ASP A CA 1
ATOM 2774 C C . ASP A 1 361 ? -5.280 -10.132 -20.315 1.00 78.56 361 ASP A C 1
ATOM 2776 O O . ASP A 1 361 ? -6.247 -10.753 -20.756 1.00 78.56 361 ASP A O 1
ATOM 2780 N N . ARG A 1 362 ? -5.165 -8.808 -20.467 1.00 79.12 362 ARG A N 1
ATOM 2781 C CA . ARG A 1 362 ? -6.191 -7.939 -21.066 1.00 79.12 362 ARG A CA 1
ATOM 2782 C C . ARG A 1 362 ? -6.025 -7.762 -22.578 1.00 79.12 362 ARG A C 1
ATOM 2784 O O . ARG A 1 362 ? -6.577 -6.834 -23.159 1.00 79.12 362 ARG A O 1
ATOM 2791 N N . SER A 1 363 ? -5.301 -8.666 -23.245 1.00 69.62 363 SER A N 1
ATOM 2792 C CA . SER A 1 363 ? -4.975 -8.563 -24.681 1.00 69.62 363 SER A CA 1
ATOM 2793 C C . SER A 1 363 ? -6.180 -8.549 -25.641 1.00 69.62 363 SER A C 1
ATOM 2795 O O . SER A 1 363 ? -5.994 -8.269 -26.823 1.00 69.62 363 SER A O 1
ATOM 2797 N N . ASN A 1 364 ? -7.397 -8.820 -25.150 1.00 70.31 364 ASN A N 1
ATOM 2798 C CA . ASN A 1 364 ? -8.649 -8.767 -25.916 1.00 70.31 364 ASN A CA 1
ATOM 2799 C C . ASN A 1 364 ? -9.484 -7.491 -25.669 1.00 70.31 364 ASN A C 1
ATOM 2801 O O . ASN A 1 364 ? -10.556 -7.357 -26.254 1.00 70.31 364 ASN A O 1
ATOM 2805 N N . GLU A 1 365 ? -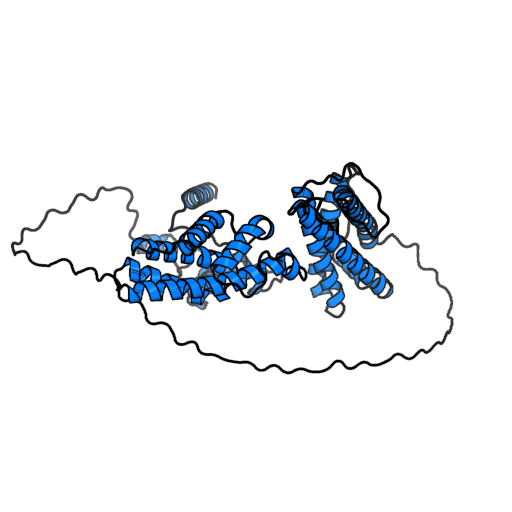9.050 -6.589 -24.785 1.00 76.88 365 GLU A N 1
ATOM 2806 C CA . GLU A 1 365 ? -9.764 -5.340 -24.496 1.00 76.88 365 GLU A CA 1
ATOM 2807 C C . GLU A 1 365 ? -9.492 -4.246 -25.540 1.00 76.88 365 GLU A C 1
ATOM 2809 O O . GLU A 1 365 ? -8.539 -4.312 -26.321 1.00 76.88 365 GLU A O 1
ATOM 2814 N N . GLU A 1 366 ? -10.333 -3.208 -25.547 1.00 74.56 366 GLU A N 1
ATOM 2815 C CA . GLU A 1 366 ? -10.152 -2.042 -26.414 1.00 74.56 366 GLU A CA 1
ATOM 2816 C C . GLU A 1 366 ? -8.812 -1.351 -26.141 1.00 74.56 366 GLU A C 1
ATOM 2818 O O . GLU A 1 366 ? -8.428 -1.106 -24.995 1.00 74.56 366 GLU A O 1
ATOM 2823 N N . ARG A 1 367 ? -8.102 -0.999 -27.219 1.00 76.31 367 ARG A N 1
ATOM 2824 C CA . ARG A 1 367 ? -6.740 -0.450 -27.155 1.00 76.31 367 ARG A CA 1
ATOM 2825 C C . ARG A 1 367 ? -6.642 0.789 -26.267 1.00 76.31 367 ARG A C 1
ATOM 2827 O O . ARG A 1 367 ? -5.678 0.907 -25.516 1.00 76.31 367 ARG A O 1
ATOM 2834 N N . GLU A 1 368 ? -7.643 1.665 -26.305 1.00 74.56 368 GLU A N 1
ATOM 2835 C CA . GLU A 1 368 ? -7.702 2.897 -25.505 1.00 74.56 368 GLU A CA 1
ATOM 2836 C C . GLU A 1 368 ? -7.602 2.617 -23.993 1.00 74.56 368 GLU A C 1
ATOM 2838 O O . GLU A 1 368 ? -6.909 3.336 -23.272 1.00 74.56 368 GLU A O 1
ATOM 2843 N N . ASN A 1 369 ? -8.157 1.490 -23.532 1.00 76.88 369 ASN A N 1
ATOM 2844 C CA . ASN A 1 369 ? -8.129 1.066 -22.128 1.00 76.88 369 ASN A CA 1
ATOM 2845 C C . ASN A 1 369 ? -6.777 0.469 -21.692 1.00 76.88 369 ASN A C 1
ATOM 2847 O O . ASN A 1 369 ? -6.534 0.280 -20.493 1.00 76.88 369 ASN A O 1
ATOM 2851 N N . LEU A 1 370 ? -5.893 0.164 -22.649 1.00 81.12 370 LEU A N 1
ATOM 2852 C CA . LEU A 1 370 ? -4.577 -0.439 -22.422 1.00 81.12 370 LEU A CA 1
ATOM 2853 C C . LEU A 1 370 ? -3.431 0.572 -22.544 1.00 81.12 370 LEU A C 1
ATOM 2855 O O . LEU A 1 370 ? -2.390 0.378 -21.912 1.00 81.12 370 LEU A O 1
ATOM 2859 N N . VAL A 1 371 ? -3.613 1.678 -23.280 1.00 83.19 371 VAL A N 1
ATOM 2860 C CA . VAL A 1 371 ? -2.571 2.708 -23.478 1.00 83.19 371 VAL A CA 1
ATOM 2861 C C . VAL A 1 371 ? -2.067 3.274 -22.145 1.00 83.19 371 VAL A C 1
ATOM 2863 O O . VAL A 1 371 ? -0.863 3.465 -21.973 1.00 83.19 371 VAL A O 1
ATOM 2866 N N . GLY A 1 372 ? -2.952 3.491 -21.165 1.00 83.38 372 GLY A N 1
ATOM 2867 C CA . GLY A 1 372 ? -2.559 3.976 -19.835 1.00 83.38 372 GLY A CA 1
ATOM 2868 C C . GLY A 1 372 ? -1.646 3.000 -19.080 1.00 83.38 372 GLY A C 1
ATOM 2869 O O . GLY A 1 372 ? -0.627 3.403 -18.507 1.00 83.38 372 GLY A O 1
ATOM 2870 N N . ALA A 1 373 ? -1.965 1.705 -19.129 1.00 82.81 373 ALA A N 1
ATOM 2871 C CA . ALA A 1 373 ? -1.145 0.655 -18.527 1.00 82.81 373 ALA A CA 1
ATOM 2872 C C . ALA A 1 373 ? 0.194 0.500 -19.266 1.00 82.81 373 ALA A C 1
ATOM 2874 O O . ALA A 1 373 ? 1.243 0.440 -18.624 1.00 82.81 373 ALA A O 1
ATOM 2875 N N . ALA A 1 374 ? 0.181 0.543 -20.601 1.00 87.31 374 ALA A N 1
ATOM 2876 C CA . ALA A 1 374 ? 1.384 0.481 -21.428 1.00 87.31 374 ALA A CA 1
ATOM 2877 C C . ALA A 1 374 ? 2.318 1.673 -21.171 1.00 87.31 374 ALA A C 1
ATOM 2879 O O . ALA A 1 374 ? 3.518 1.490 -20.984 1.00 87.31 374 ALA A O 1
ATOM 2880 N N . LYS A 1 375 ? 1.776 2.890 -21.051 1.00 89.38 375 LYS A N 1
ATOM 2881 C CA . LYS A 1 375 ? 2.550 4.088 -20.690 1.00 89.38 375 LYS A CA 1
ATOM 2882 C C . LYS A 1 375 ? 3.199 3.957 -19.312 1.00 89.38 375 LYS A C 1
ATOM 2884 O O . LYS A 1 375 ? 4.356 4.330 -19.130 1.00 89.38 375 LYS A O 1
ATOM 2889 N N . THR A 1 376 ? 2.472 3.406 -18.343 1.00 88.56 376 THR A N 1
ATOM 2890 C CA . THR A 1 376 ? 2.999 3.212 -16.985 1.00 88.56 376 THR A CA 1
ATOM 2891 C C . THR A 1 376 ? 4.086 2.137 -16.951 1.00 88.56 376 THR A C 1
ATOM 2893 O O . THR A 1 376 ? 5.108 2.316 -16.283 1.00 88.56 376 THR A O 1
ATOM 2896 N N . PHE A 1 377 ? 3.916 1.061 -17.724 1.00 90.19 377 PHE A N 1
ATOM 2897 C CA . PHE A 1 377 ? 4.945 0.046 -17.928 1.00 90.19 377 PHE A CA 1
ATOM 2898 C C . PHE A 1 377 ? 6.215 0.643 -18.545 1.00 90.19 377 PHE A C 1
ATOM 2900 O O . PHE A 1 377 ? 7.298 0.441 -18.004 1.00 90.19 377 PHE A O 1
ATOM 2907 N N . VAL A 1 378 ? 6.089 1.440 -19.613 1.00 92.56 378 VAL A N 1
ATOM 2908 C CA . VAL A 1 378 ? 7.229 2.117 -20.255 1.00 92.56 378 VAL A CA 1
ATOM 2909 C C . VAL A 1 378 ? 7.976 3.002 -19.261 1.00 92.56 378 VAL A C 1
ATOM 2911 O O . VAL A 1 378 ? 9.186 2.854 -19.112 1.00 92.56 378 VAL A O 1
ATOM 2914 N N . ASN A 1 379 ? 7.269 3.867 -18.529 1.00 91.50 379 ASN A N 1
ATOM 2915 C CA . ASN A 1 379 ? 7.893 4.752 -17.542 1.00 91.50 379 ASN A CA 1
ATOM 2916 C C . ASN A 1 379 ? 8.653 3.963 -16.467 1.00 91.50 379 ASN A C 1
ATOM 2918 O O . ASN A 1 379 ? 9.798 4.282 -16.152 1.00 91.50 379 ASN A O 1
ATOM 2922 N N . THR A 1 380 ? 8.036 2.901 -15.943 1.00 90.31 380 THR A N 1
ATOM 2923 C CA . THR A 1 380 ? 8.652 2.036 -14.926 1.00 90.31 380 THR A CA 1
ATOM 2924 C C . THR A 1 380 ? 9.913 1.356 -15.464 1.00 90.31 380 THR A C 1
ATOM 2926 O O . THR A 1 380 ? 10.943 1.342 -14.789 1.00 90.31 380 THR A O 1
ATOM 2929 N N . SER A 1 381 ? 9.851 0.835 -16.689 1.00 92.81 381 SER A N 1
ATOM 2930 C CA . SER A 1 381 ? 10.967 0.174 -17.370 1.00 92.81 381 SER A CA 1
ATOM 2931 C C . SER A 1 381 ? 12.128 1.132 -17.642 1.00 92.81 381 SER A C 1
ATOM 2933 O O . SER A 1 381 ? 13.276 0.791 -17.368 1.00 92.81 381 SER A O 1
ATOM 2935 N N . VAL A 1 382 ? 11.846 2.359 -18.094 1.00 93.88 382 VAL A N 1
ATOM 2936 C CA . VAL A 1 382 ? 12.869 3.394 -18.320 1.00 93.88 382 VAL A CA 1
ATOM 2937 C C . VAL A 1 382 ? 13.543 3.805 -17.012 1.00 93.88 382 VAL A C 1
ATOM 2939 O O . VAL A 1 382 ? 14.768 3.907 -16.957 1.00 93.88 382 VAL A O 1
ATOM 2942 N N . GLU A 1 383 ? 12.779 4.025 -15.939 1.00 93.25 383 GLU A N 1
ATOM 2943 C CA . GLU A 1 383 ? 13.364 4.353 -14.635 1.00 93.25 383 GLU A CA 1
ATOM 2944 C C . GLU A 1 383 ? 14.241 3.223 -14.090 1.00 93.25 383 GLU A C 1
ATOM 2946 O O . GLU A 1 383 ? 15.314 3.482 -13.541 1.00 93.25 383 GLU A O 1
ATOM 2951 N N . LEU A 1 384 ? 13.798 1.971 -14.244 1.00 94.50 384 LEU A N 1
ATOM 2952 C CA . LEU A 1 384 ? 14.572 0.804 -13.836 1.00 94.50 384 LEU A CA 1
ATOM 2953 C C . LEU A 1 384 ? 15.872 0.698 -14.638 1.00 94.50 384 LEU A C 1
ATOM 2955 O O . LEU A 1 384 ? 16.934 0.517 -14.044 1.00 94.50 384 LEU A O 1
ATOM 2959 N N . ALA A 1 385 ? 15.809 0.876 -15.958 1.00 94.06 385 ALA A N 1
ATOM 2960 C CA . ALA A 1 385 ? 16.983 0.841 -16.820 1.00 94.06 385 ALA A CA 1
ATOM 2961 C C . ALA A 1 385 ? 18.000 1.922 -16.420 1.00 94.06 385 ALA A C 1
ATOM 2963 O O . ALA A 1 385 ? 19.172 1.616 -16.217 1.00 94.06 385 ALA A O 1
ATOM 2964 N N . LYS A 1 386 ? 17.548 3.166 -16.202 1.00 93.50 386 LYS A N 1
ATOM 2965 C CA . LYS A 1 386 ? 18.406 4.274 -15.742 1.00 93.50 386 LYS A CA 1
ATOM 2966 C C . LYS A 1 386 ? 19.051 3.990 -14.388 1.00 93.50 386 LYS A C 1
ATOM 2968 O O . LYS A 1 386 ? 20.246 4.220 -14.215 1.00 93.50 386 LYS A O 1
ATOM 2973 N N . LEU A 1 387 ? 18.287 3.452 -13.435 1.00 93.56 387 LEU A N 1
ATOM 2974 C CA . LEU A 1 387 ? 18.820 3.063 -12.128 1.00 93.56 387 LEU A CA 1
ATOM 2975 C C . LEU A 1 387 ? 19.940 2.023 -12.271 1.00 93.56 387 LEU A C 1
ATOM 2977 O O . LEU A 1 387 ? 20.994 2.166 -11.649 1.00 93.56 387 LEU A O 1
ATOM 2981 N N . LEU A 1 388 ? 19.722 0.993 -13.090 1.00 94.06 388 LEU A N 1
ATOM 2982 C CA . LEU A 1 388 ? 20.690 -0.083 -13.292 1.00 94.06 388 LEU A CA 1
ATOM 2983 C C . LEU A 1 388 ? 21.920 0.380 -14.081 1.00 94.06 388 LEU A C 1
ATOM 2985 O O . LEU A 1 388 ? 23.029 0.021 -13.697 1.00 94.06 388 LEU A O 1
ATOM 2989 N N . LEU A 1 389 ? 21.764 1.223 -15.106 1.00 93.25 389 LEU A N 1
ATOM 2990 C CA . LEU A 1 389 ? 22.884 1.827 -15.841 1.00 93.25 389 LEU A CA 1
ATOM 2991 C C . LEU A 1 389 ? 23.769 2.669 -14.921 1.00 93.25 389 LEU A C 1
ATOM 2993 O O . LEU A 1 389 ? 24.981 2.449 -14.853 1.00 93.25 389 LEU A O 1
ATOM 2997 N N . HIS A 1 390 ? 23.154 3.557 -14.136 1.00 93.44 390 HIS A N 1
ATOM 2998 C CA . HIS A 1 390 ? 23.864 4.378 -13.161 1.00 93.44 390 HIS A CA 1
ATOM 2999 C C . HIS A 1 390 ? 24.619 3.509 -12.146 1.00 93.44 390 HIS A C 1
ATOM 3001 O O . HIS A 1 390 ? 25.785 3.761 -11.841 1.00 93.44 390 HIS A O 1
ATOM 3007 N N . LYS A 1 391 ? 23.984 2.446 -11.633 1.00 91.06 391 LYS A N 1
ATOM 3008 C CA . LYS A 1 391 ? 24.631 1.507 -10.702 1.00 91.06 391 LYS A CA 1
ATOM 3009 C C . LYS A 1 391 ? 25.721 0.671 -11.365 1.00 91.06 391 LYS A C 1
ATOM 3011 O O . LYS A 1 391 ? 26.673 0.305 -10.691 1.00 91.06 391 LYS A O 1
ATOM 3016 N N . ALA A 1 392 ? 25.613 0.405 -12.661 1.00 89.50 392 ALA A N 1
ATOM 3017 C CA . ALA A 1 392 ? 26.617 -0.323 -13.420 1.00 89.50 392 ALA A CA 1
ATOM 3018 C C . ALA A 1 392 ? 27.832 0.552 -13.771 1.00 89.50 392 ALA A C 1
ATOM 3020 O O . ALA A 1 392 ? 28.876 -0.000 -14.119 1.00 89.50 392 ALA A O 1
ATOM 3021 N N . GLY A 1 393 ? 27.723 1.883 -13.665 1.00 89.19 393 GLY A N 1
ATOM 3022 C CA . GLY A 1 393 ? 28.723 2.824 -14.176 1.00 89.19 393 GLY A CA 1
ATOM 3023 C C . GLY A 1 393 ? 28.724 2.908 -15.705 1.00 89.19 393 GLY A C 1
ATOM 3024 O O . GLY A 1 393 ? 29.756 3.196 -16.308 1.00 89.19 393 GLY A O 1
ATOM 3025 N N . LEU A 1 394 ? 27.587 2.595 -16.330 1.00 90.00 394 LEU A N 1
ATOM 3026 C CA . LEU A 1 394 ? 27.385 2.664 -17.773 1.00 90.00 394 LEU A CA 1
ATOM 3027 C C . LEU A 1 394 ? 26.821 4.038 -18.166 1.00 90.00 394 LEU A C 1
ATOM 3029 O O . LEU A 1 394 ? 26.193 4.693 -17.331 1.00 90.00 394 LEU A O 1
ATOM 3033 N N . PRO A 1 395 ? 27.049 4.494 -19.412 1.00 89.12 395 PRO A N 1
ATOM 3034 C CA . PRO A 1 395 ? 26.472 5.744 -19.891 1.00 89.12 395 PRO A CA 1
ATOM 3035 C C . PRO A 1 395 ? 24.943 5.694 -19.851 1.00 89.12 395 PRO A C 1
ATOM 3037 O O . PRO A 1 395 ? 24.342 4.644 -20.086 1.00 89.12 395 PRO A O 1
ATOM 3040 N N . ASP A 1 396 ? 24.330 6.847 -19.586 1.00 84.62 396 ASP A N 1
ATOM 3041 C CA . ASP A 1 396 ? 22.882 6.998 -19.686 1.00 84.62 396 ASP A CA 1
ATOM 3042 C C . ASP A 1 396 ? 22.413 6.717 -21.119 1.00 84.62 396 ASP A C 1
ATOM 3044 O O . ASP A 1 396 ? 23.066 7.090 -22.097 1.00 84.62 396 ASP A O 1
ATOM 3048 N N . ALA A 1 397 ? 21.249 6.081 -21.224 1.00 85.38 397 ALA A N 1
ATOM 3049 C CA . ALA A 1 397 ? 20.561 5.834 -22.480 1.00 85.38 397 ALA A CA 1
ATOM 3050 C C . ALA A 1 397 ? 19.185 6.512 -22.471 1.00 85.38 397 ALA A C 1
ATOM 3052 O O . ALA A 1 397 ? 18.529 6.646 -21.430 1.00 85.38 397 ALA A O 1
ATOM 3053 N N . GLU A 1 398 ? 18.755 6.954 -23.651 1.00 86.19 398 GLU A N 1
ATOM 3054 C CA . GLU A 1 398 ? 17.433 7.529 -23.868 1.00 86.19 398 GLU A CA 1
ATOM 3055 C C . GLU A 1 398 ? 16.604 6.607 -24.755 1.00 86.19 398 GLU A C 1
ATOM 3057 O O . GLU A 1 398 ? 17.004 6.251 -25.863 1.00 86.19 398 GLU A O 1
ATOM 3062 N N . TRP A 1 399 ? 15.417 6.256 -24.266 1.00 89.81 399 TRP A N 1
ATOM 3063 C CA . TRP A 1 399 ? 14.443 5.469 -25.007 1.00 89.81 399 TRP A CA 1
ATOM 3064 C C . TRP A 1 399 ? 13.236 6.349 -25.308 1.00 89.81 399 TRP A C 1
ATOM 3066 O O . TRP A 1 399 ? 12.454 6.682 -24.417 1.00 89.81 399 TRP A O 1
ATOM 3076 N N . ASN A 1 400 ? 13.083 6.722 -26.575 1.00 87.75 400 ASN A N 1
ATOM 3077 C CA . ASN A 1 400 ? 11.926 7.469 -27.064 1.00 87.75 400 ASN A CA 1
ATOM 3078 C C . ASN A 1 400 ? 10.785 6.494 -27.374 1.00 87.75 400 ASN A C 1
ATOM 3080 O O . ASN A 1 400 ? 10.481 6.236 -28.535 1.00 87.75 400 ASN A O 1
ATOM 3084 N N . VAL A 1 401 ? 10.213 5.903 -26.322 1.00 90.50 401 VAL A N 1
ATOM 3085 C CA . VAL A 1 401 ? 9.139 4.903 -26.412 1.00 90.50 401 VAL A CA 1
ATOM 3086 C C . VAL A 1 401 ? 7.851 5.498 -25.867 1.00 90.50 401 VAL A C 1
ATOM 3088 O O . VAL A 1 401 ? 7.813 5.991 -24.740 1.00 90.50 401 VAL A O 1
ATOM 3091 N N . THR A 1 402 ? 6.779 5.436 -26.648 1.00 89.44 402 THR A N 1
ATOM 3092 C CA . THR A 1 402 ? 5.438 5.805 -26.193 1.00 89.44 402 THR A CA 1
ATOM 3093 C C . THR A 1 402 ? 4.668 4.585 -25.680 1.00 89.44 402 THR A C 1
ATOM 3095 O O . THR A 1 402 ? 5.031 3.432 -25.922 1.00 89.44 402 THR A O 1
ATOM 3098 N N . GLY A 1 403 ? 3.568 4.827 -24.957 1.00 85.62 403 GLY A N 1
ATOM 3099 C CA . GLY A 1 403 ? 2.656 3.749 -24.560 1.00 85.62 403 GLY A CA 1
ATOM 3100 C C . GLY A 1 403 ? 2.042 3.030 -25.766 1.00 85.62 403 GLY A C 1
ATOM 3101 O O . GLY A 1 403 ? 1.810 1.828 -25.694 1.00 85.62 403 GLY A O 1
ATOM 3102 N N . GLU A 1 404 ? 1.837 3.739 -26.878 1.00 86.06 404 GLU A N 1
ATOM 3103 C CA . GLU A 1 404 ? 1.333 3.168 -28.131 1.00 86.06 404 GLU A CA 1
ATOM 3104 C C . GLU A 1 404 ? 2.377 2.266 -28.793 1.00 86.06 404 GLU A C 1
ATOM 3106 O O . GLU A 1 404 ? 2.054 1.122 -29.106 1.00 86.06 404 GLU A O 1
ATOM 3111 N N . ASP A 1 405 ? 3.640 2.708 -28.883 1.00 88.00 405 ASP A N 1
ATOM 3112 C CA . ASP A 1 405 ? 4.744 1.891 -29.419 1.00 88.00 405 ASP A CA 1
ATOM 3113 C C . ASP A 1 405 ? 4.888 0.569 -28.657 1.00 88.00 405 ASP A C 1
ATOM 3115 O O . ASP A 1 405 ? 5.116 -0.496 -29.238 1.00 88.00 405 ASP A O 1
ATOM 3119 N N . MET A 1 406 ? 4.748 0.637 -27.330 1.00 88.19 406 MET A N 1
ATOM 3120 C CA . MET A 1 406 ? 4.807 -0.530 -26.461 1.00 88.19 406 MET A CA 1
ATOM 3121 C C . MET A 1 406 ? 3.583 -1.429 -26.628 1.00 88.19 406 MET A C 1
ATOM 3123 O O . MET A 1 406 ? 3.725 -2.647 -26.692 1.00 88.19 406 MET A O 1
ATOM 3127 N N . LEU A 1 407 ? 2.383 -0.858 -26.731 1.00 86.75 407 LEU A N 1
ATOM 3128 C CA . LEU A 1 407 ? 1.165 -1.634 -26.946 1.00 86.75 407 LEU A CA 1
ATOM 3129 C C . LEU A 1 407 ? 1.199 -2.355 -28.300 1.00 86.75 407 LEU A C 1
ATOM 3131 O O . LEU A 1 407 ? 0.874 -3.539 -28.370 1.00 86.75 407 LEU A O 1
ATOM 3135 N N . ASP A 1 408 ? 1.669 -1.682 -29.350 1.00 85.75 408 ASP A N 1
ATOM 3136 C CA . ASP A 1 408 ? 1.879 -2.278 -30.670 1.00 85.75 408 ASP A CA 1
ATOM 3137 C C . ASP A 1 408 ? 2.930 -3.379 -30.643 1.00 85.75 408 ASP A C 1
ATOM 3139 O O . ASP A 1 408 ? 2.770 -4.409 -31.297 1.00 85.75 408 ASP A O 1
ATOM 3143 N N . HIS A 1 409 ? 3.985 -3.206 -29.847 1.00 84.88 409 HIS A N 1
ATOM 3144 C CA . HIS A 1 409 ? 4.980 -4.248 -29.652 1.00 84.88 409 HIS A CA 1
ATOM 3145 C C . HIS A 1 409 ? 4.408 -5.476 -28.923 1.00 84.88 409 HIS A C 1
ATOM 3147 O O . HIS A 1 409 ? 4.656 -6.606 -29.348 1.00 84.88 409 HIS A O 1
ATOM 3153 N N . LEU A 1 410 ? 3.644 -5.266 -27.847 1.00 77.50 410 LEU A N 1
ATOM 3154 C CA . LEU A 1 410 ? 3.113 -6.324 -26.981 1.00 77.50 410 LEU A CA 1
ATOM 3155 C C . LEU A 1 410 ? 1.956 -7.102 -27.619 1.00 77.50 410 LEU A C 1
ATOM 3157 O O . LEU A 1 410 ? 1.873 -8.320 -27.456 1.00 77.50 410 LEU A O 1
ATOM 3161 N N . LEU A 1 411 ? 1.073 -6.414 -28.347 1.00 76.56 411 LEU A N 1
ATOM 3162 C CA . LEU A 1 411 ? -0.088 -7.019 -29.007 1.00 76.56 411 LEU A CA 1
ATOM 3163 C C . LEU A 1 411 ? 0.240 -7.598 -30.388 1.00 76.56 411 LEU A C 1
ATOM 3165 O O . LEU A 1 411 ? -0.626 -8.215 -31.009 1.00 76.56 411 LEU A O 1
ATOM 3169 N N . HIS A 1 412 ? 1.479 -7.447 -30.870 1.00 81.69 412 HIS A N 1
ATOM 3170 C CA . HIS A 1 412 ? 1.890 -8.046 -32.133 1.00 81.69 412 HIS A CA 1
ATOM 3171 C C . HIS A 1 412 ? 1.771 -9.584 -32.051 1.00 81.69 412 HIS A C 1
ATOM 3173 O O . HIS A 1 412 ? 2.447 -10.201 -31.217 1.00 81.69 412 HIS A O 1
ATOM 3179 N N . PRO A 1 413 ? 0.975 -10.242 -32.920 1.00 73.00 413 PRO A N 1
ATOM 3180 C CA . PRO A 1 413 ? 0.661 -11.672 -32.801 1.00 73.00 413 PRO A CA 1
ATOM 3181 C C . PRO A 1 413 ? 1.898 -12.576 -32.732 1.00 73.00 413 PRO A C 1
ATOM 3183 O O . PRO A 1 413 ? 1.957 -13.502 -31.927 1.00 73.00 413 PRO A O 1
ATOM 3186 N N . GLU A 1 414 ? 2.924 -12.258 -33.524 1.00 75.81 414 GLU A N 1
ATOM 3187 C CA . GLU A 1 414 ? 4.187 -13.008 -33.571 1.00 75.81 414 GLU A CA 1
ATOM 3188 C C . GLU A 1 414 ? 5.074 -12.821 -32.328 1.00 75.81 414 GLU A C 1
ATOM 3190 O O . GLU A 1 414 ? 5.936 -13.653 -32.051 1.00 75.81 414 GLU A O 1
ATOM 3195 N N . LYS A 1 415 ? 4.863 -11.754 -31.548 1.00 71.31 415 LYS A N 1
ATOM 3196 C CA . LYS A 1 415 ? 5.679 -11.422 -30.368 1.00 71.31 415 LYS A CA 1
ATOM 3197 C C . LYS A 1 415 ? 5.045 -11.859 -29.055 1.00 71.31 415 LYS A C 1
ATOM 3199 O O . LYS A 1 415 ? 5.741 -11.919 -28.044 1.00 71.31 415 LYS A O 1
ATOM 3204 N N . LYS A 1 416 ? 3.762 -12.237 -29.060 1.00 69.94 416 LYS A N 1
ATOM 3205 C CA . LYS A 1 416 ? 3.012 -12.656 -27.865 1.00 69.94 416 LYS A CA 1
ATOM 3206 C C . LYS A 1 416 ? 3.725 -13.755 -27.068 1.00 69.94 416 LYS A C 1
ATOM 3208 O O . LYS A 1 416 ? 3.815 -13.677 -25.845 1.00 69.94 416 LYS A O 1
ATOM 3213 N N . ASN A 1 417 ? 4.287 -14.751 -27.754 1.00 66.50 417 ASN A N 1
ATOM 3214 C CA . ASN A 1 417 ? 5.024 -15.846 -27.112 1.00 66.50 417 ASN A CA 1
ATOM 3215 C C . ASN A 1 417 ? 6.341 -15.377 -26.481 1.00 66.50 417 ASN A C 1
ATOM 3217 O O . ASN A 1 417 ? 6.656 -15.771 -25.356 1.00 66.50 417 ASN A O 1
ATOM 3221 N N . THR A 1 418 ? 7.085 -14.519 -27.181 1.00 70.44 418 THR A N 1
ATOM 3222 C CA . THR A 1 418 ? 8.327 -13.908 -26.688 1.00 70.44 418 THR A CA 1
ATOM 3223 C C . THR A 1 418 ? 8.054 -13.035 -25.469 1.00 70.44 418 THR A C 1
ATOM 3225 O O . THR A 1 418 ? 8.770 -13.123 -24.477 1.00 70.44 418 THR A O 1
ATOM 3228 N N . MET A 1 419 ? 6.965 -12.267 -25.483 1.00 74.94 419 MET A N 1
ATOM 3229 C CA . MET A 1 419 ? 6.558 -11.434 -24.352 1.00 74.94 419 MET A CA 1
ATOM 3230 C C . MET A 1 419 ? 6.096 -12.268 -23.158 1.00 74.94 419 MET A C 1
ATOM 3232 O O . MET A 1 419 ? 6.504 -12.003 -22.031 1.00 74.94 419 MET A O 1
ATOM 3236 N N . ALA A 1 420 ? 5.339 -13.343 -23.383 1.00 69.12 420 ALA A N 1
ATOM 3237 C CA . ALA A 1 420 ? 4.996 -14.284 -22.320 1.00 69.12 420 ALA A CA 1
ATOM 3238 C C . ALA A 1 420 ? 6.244 -14.970 -21.727 1.00 69.12 420 ALA A C 1
ATOM 3240 O O . ALA A 1 420 ? 6.292 -15.245 -20.528 1.00 69.12 420 ALA A O 1
ATOM 3241 N N . ALA A 1 421 ? 7.266 -15.245 -22.545 1.00 69.88 421 ALA A N 1
ATOM 3242 C CA . ALA A 1 421 ? 8.551 -15.751 -22.068 1.00 69.88 421 ALA A CA 1
ATOM 3243 C C . ALA A 1 421 ? 9.312 -14.702 -21.245 1.00 69.88 421 ALA A C 1
ATOM 3245 O O . ALA A 1 421 ? 9.784 -15.029 -20.157 1.00 69.88 421 ALA A O 1
ATOM 3246 N N . GLY A 1 422 ? 9.353 -13.448 -21.703 1.00 73.25 422 GLY A N 1
ATOM 3247 C CA . GLY A 1 422 ? 9.920 -12.326 -20.955 1.00 73.25 422 GLY A CA 1
ATOM 3248 C C . GLY A 1 422 ? 9.227 -12.123 -19.605 1.00 73.25 422 GLY A C 1
ATOM 3249 O O . GLY A 1 422 ? 9.901 -12.001 -18.585 1.00 73.25 422 GLY A O 1
ATOM 3250 N N . HIS A 1 423 ? 7.895 -12.214 -19.567 1.00 77.50 423 HIS A N 1
ATOM 3251 C CA . HIS A 1 423 ? 7.119 -12.163 -18.327 1.00 77.50 423 HIS A CA 1
ATOM 3252 C C . HIS A 1 423 ? 7.498 -13.299 -17.355 1.00 77.50 423 HIS A C 1
ATOM 3254 O O . HIS A 1 423 ? 7.696 -13.077 -16.164 1.00 77.50 423 HIS A O 1
ATOM 3260 N N . ARG A 1 424 ? 7.689 -14.531 -17.844 1.00 72.56 424 ARG A N 1
ATOM 3261 C CA . ARG A 1 424 ? 8.171 -15.635 -16.990 1.00 72.56 424 ARG A CA 1
ATOM 3262 C C . ARG A 1 424 ? 9.587 -15.395 -16.459 1.00 72.56 424 ARG A C 1
ATOM 3264 O O . ARG A 1 424 ? 9.874 -15.749 -15.318 1.00 72.56 424 ARG A O 1
ATOM 3271 N N . GLN A 1 425 ? 10.465 -14.800 -17.266 1.00 75.25 425 GLN A N 1
ATOM 3272 C CA . GLN A 1 425 ? 11.827 -14.469 -16.845 1.00 75.25 425 GLN A CA 1
ATOM 3273 C C . GLN A 1 425 ? 11.838 -13.390 -15.759 1.00 75.25 425 GLN A C 1
ATOM 3275 O O . GLN A 1 425 ? 12.504 -13.577 -14.744 1.00 75.25 425 GLN A O 1
ATOM 3280 N N . ILE A 1 426 ? 11.066 -12.307 -15.911 1.00 81.19 426 ILE A N 1
ATOM 3281 C CA . ILE A 1 426 ? 11.012 -11.249 -14.891 1.00 81.19 426 ILE A CA 1
ATOM 3282 C C . ILE A 1 426 ? 10.424 -11.764 -13.568 1.00 81.19 426 ILE A C 1
ATOM 3284 O O . ILE A 1 426 ? 10.934 -11.410 -12.508 1.00 81.19 426 ILE A O 1
ATOM 3288 N N . VAL A 1 427 ? 9.452 -12.686 -13.611 1.00 77.19 427 VAL A N 1
ATOM 3289 C CA . VAL A 1 427 ? 8.944 -13.394 -12.419 1.00 77.19 427 VAL A CA 1
ATOM 3290 C C . VAL A 1 427 ? 10.049 -14.219 -11.745 1.00 77.19 427 VAL A C 1
ATOM 3292 O O . VAL A 1 427 ? 10.197 -14.188 -10.523 1.00 77.19 427 VAL A O 1
ATOM 3295 N N . ALA A 1 428 ? 10.862 -14.946 -12.517 1.00 74.38 428 ALA A N 1
ATOM 3296 C CA . ALA A 1 428 ? 11.969 -15.731 -11.967 1.00 74.38 428 ALA A CA 1
ATOM 3297 C C . ALA A 1 428 ? 13.038 -14.843 -11.302 1.00 74.38 428 ALA A C 1
ATOM 3299 O O . ALA A 1 428 ? 13.496 -15.142 -10.197 1.00 74.38 428 ALA A O 1
ATOM 3300 N N . LEU A 1 429 ? 13.395 -13.729 -11.947 1.00 81.06 429 LEU A N 1
ATOM 3301 C CA . LEU A 1 429 ? 14.346 -12.738 -11.435 1.00 81.06 429 LEU A CA 1
ATOM 3302 C C . LEU A 1 429 ? 13.815 -12.044 -10.169 1.00 81.06 429 LEU A C 1
ATOM 3304 O O . LEU A 1 429 ? 14.544 -11.901 -9.188 1.00 81.06 429 LEU A O 1
ATOM 3308 N N . HIS A 1 430 ? 12.526 -11.698 -10.146 1.00 86.88 430 HIS A N 1
ATOM 3309 C CA . HIS A 1 430 ? 11.835 -11.177 -8.967 1.00 86.88 430 HIS A CA 1
ATOM 3310 C C . HIS A 1 430 ? 11.941 -12.134 -7.770 1.00 86.88 430 HIS A C 1
ATOM 3312 O O . HIS A 1 430 ? 12.391 -11.742 -6.693 1.00 86.88 430 HIS A O 1
ATOM 3318 N N . ASN A 1 431 ? 11.585 -13.407 -7.965 1.00 79.56 431 ASN A N 1
ATOM 3319 C CA . ASN A 1 431 ? 11.596 -14.414 -6.899 1.00 79.56 431 ASN A CA 1
ATOM 3320 C C . ASN A 1 431 ? 13.000 -14.664 -6.338 1.00 79.56 431 ASN A C 1
ATOM 3322 O O . ASN A 1 431 ? 13.180 -14.922 -5.147 1.00 79.56 431 ASN A O 1
ATOM 3326 N N . MET A 1 432 ? 14.013 -14.562 -7.187 1.00 82.56 432 MET A N 1
ATOM 3327 C CA . MET A 1 432 ? 15.402 -14.682 -6.777 1.00 82.56 432 MET A CA 1
ATOM 3328 C C . MET A 1 432 ? 15.872 -13.480 -5.965 1.00 82.56 432 MET A C 1
ATOM 3330 O O . MET A 1 432 ? 16.472 -13.677 -4.910 1.00 82.56 432 MET A O 1
ATOM 3334 N N . LEU A 1 433 ? 15.582 -12.251 -6.402 1.00 84.50 433 LEU A N 1
ATOM 3335 C CA . LEU A 1 433 ? 15.895 -11.065 -5.604 1.00 84.50 433 LEU A CA 1
ATOM 3336 C C . LEU A 1 433 ? 15.190 -11.116 -4.248 1.00 84.50 433 LEU A C 1
ATOM 3338 O O . LEU A 1 433 ? 15.831 -10.839 -3.237 1.00 84.50 433 LEU A O 1
ATOM 3342 N N . ALA A 1 434 ? 13.932 -11.567 -4.201 1.00 81.38 434 ALA A N 1
ATOM 3343 C CA . ALA A 1 434 ? 13.240 -11.833 -2.941 1.00 81.38 434 ALA A CA 1
ATOM 3344 C C . ALA A 1 434 ? 14.017 -12.839 -2.074 1.00 81.38 434 ALA A C 1
ATOM 3346 O O . ALA A 1 434 ? 14.274 -12.576 -0.900 1.00 81.38 434 ALA A O 1
ATOM 3347 N N . SER A 1 435 ? 14.471 -13.961 -2.649 1.00 78.19 435 SER A N 1
ATOM 3348 C CA . SER A 1 435 ? 15.299 -14.936 -1.926 1.00 78.19 435 SER A CA 1
ATOM 3349 C C . SER A 1 435 ? 16.631 -14.355 -1.441 1.00 78.19 435 SER A C 1
ATOM 3351 O O . SER A 1 435 ? 17.116 -14.780 -0.390 1.00 78.19 435 SER A O 1
ATOM 3353 N N . CYS A 1 436 ? 17.243 -13.435 -2.186 1.00 79.75 436 CYS A N 1
ATOM 3354 C CA . CYS A 1 436 ? 18.486 -12.777 -1.787 1.00 79.75 436 CYS A CA 1
ATOM 3355 C C . CYS A 1 436 ? 18.244 -11.811 -0.626 1.00 79.75 436 CYS A C 1
ATOM 3357 O O . CYS A 1 436 ? 18.983 -11.834 0.353 1.00 79.75 436 CYS A O 1
ATOM 3359 N N . ILE A 1 437 ? 17.172 -11.016 -0.697 1.00 80.06 437 ILE A N 1
ATOM 3360 C CA . ILE A 1 437 ? 16.748 -10.110 0.378 1.00 80.06 437 ILE A CA 1
ATOM 3361 C C . ILE A 1 437 ? 16.482 -10.904 1.662 1.00 80.06 437 ILE A C 1
ATOM 3363 O O . ILE A 1 437 ? 16.981 -10.537 2.724 1.00 80.06 437 ILE A O 1
ATOM 3367 N N . LEU A 1 438 ? 15.763 -12.026 1.565 1.00 74.44 438 LEU A N 1
ATOM 3368 C CA . LEU A 1 438 ? 15.485 -12.904 2.704 1.00 74.44 438 LEU A CA 1
ATOM 3369 C C . LEU A 1 438 ? 16.763 -13.458 3.343 1.00 74.44 438 LEU A C 1
ATOM 3371 O O . LEU A 1 438 ? 16.880 -13.447 4.563 1.00 74.44 438 LEU A O 1
ATOM 3375 N N . HIS A 1 439 ? 17.733 -13.894 2.535 1.00 73.44 439 HIS A N 1
ATOM 3376 C CA . HIS A 1 439 ? 19.004 -14.410 3.049 1.00 73.44 439 HIS A CA 1
ATOM 3377 C C . HIS A 1 439 ? 19.802 -13.357 3.831 1.00 73.44 439 HIS A C 1
ATOM 3379 O O . HIS A 1 439 ? 20.487 -13.687 4.792 1.00 73.44 439 HIS A O 1
ATOM 3385 N N . VAL A 1 440 ? 19.708 -12.087 3.435 1.00 73.50 440 VAL A N 1
ATOM 3386 C CA . VAL A 1 440 ? 20.412 -10.998 4.124 1.00 73.50 440 VAL A CA 1
ATOM 3387 C C . VAL A 1 440 ? 19.683 -10.554 5.391 1.00 73.50 440 VAL A C 1
ATOM 3389 O O . VAL A 1 440 ? 20.328 -10.185 6.372 1.00 73.50 440 VAL A O 1
ATOM 3392 N N . LEU A 1 441 ? 18.348 -10.580 5.386 1.00 69.19 441 LEU A N 1
ATOM 3393 C CA . LEU A 1 441 ? 17.536 -10.217 6.550 1.00 69.19 441 LEU A CA 1
ATOM 3394 C C . LEU A 1 441 ? 17.529 -11.299 7.638 1.00 69.19 441 LEU A C 1
ATOM 3396 O O . LEU A 1 441 ? 17.332 -10.966 8.807 1.00 69.19 441 LEU A O 1
ATOM 3400 N N . ASP A 1 442 ? 17.766 -12.557 7.268 1.00 63.06 442 ASP A N 1
ATOM 3401 C CA . ASP A 1 442 ? 17.900 -13.686 8.186 1.00 63.06 442 ASP A CA 1
ATOM 3402 C C . ASP A 1 442 ? 19.157 -14.504 7.834 1.00 63.06 442 ASP A C 1
ATOM 3404 O O . ASP A 1 442 ? 19.071 -15.485 7.083 1.00 63.06 442 ASP A O 1
ATOM 3408 N N . PRO A 1 443 ? 20.351 -14.093 8.315 1.00 57.53 443 PRO A N 1
ATOM 3409 C CA . PRO A 1 443 ? 21.571 -14.854 8.111 1.00 57.53 443 PRO A CA 1
ATOM 3410 C C . PRO A 1 443 ? 21.464 -16.147 8.919 1.00 57.53 443 PRO A C 1
ATOM 3412 O O . PRO A 1 443 ? 21.847 -16.208 10.087 1.00 57.53 443 PRO A O 1
ATOM 3415 N N . VAL A 1 444 ? 20.912 -17.188 8.297 1.00 49.25 444 VAL A N 1
ATOM 3416 C CA . VAL A 1 444 ? 20.952 -18.545 8.839 1.00 49.25 444 VAL A CA 1
ATOM 3417 C C . VAL A 1 444 ? 22.423 -18.854 9.143 1.00 49.25 444 VAL A C 1
ATOM 3419 O O . VAL A 1 444 ? 23.252 -18.730 8.235 1.00 49.25 444 VAL A O 1
ATOM 3422 N N . PRO A 1 445 ? 22.786 -19.216 10.390 1.00 43.78 445 PRO A N 1
ATOM 3423 C CA . PRO A 1 445 ? 24.150 -19.604 10.713 1.00 43.78 445 PRO A CA 1
ATOM 3424 C C . PRO A 1 445 ? 24.600 -20.708 9.756 1.00 43.78 445 PRO A C 1
ATOM 3426 O O . PRO A 1 445 ? 23.858 -21.665 9.524 1.00 43.78 445 PRO A O 1
ATOM 3429 N N . ALA A 1 446 ? 25.809 -20.576 9.207 1.00 44.25 446 ALA A N 1
ATOM 3430 C CA . ALA A 1 446 ? 26.380 -21.513 8.235 1.00 44.25 446 ALA A CA 1
ATOM 3431 C C . ALA A 1 446 ? 26.425 -22.977 8.734 1.00 44.25 446 ALA A C 1
ATOM 3433 O O . ALA A 1 446 ? 26.577 -23.895 7.934 1.00 44.25 446 ALA A O 1
ATOM 3434 N N . ASP A 1 447 ? 26.210 -23.196 10.032 1.00 39.47 447 ASP A N 1
ATOM 3435 C CA . ASP A 1 447 ? 26.217 -24.502 10.689 1.00 39.47 447 ASP A CA 1
ATOM 3436 C C . ASP A 1 447 ? 24.893 -25.286 10.559 1.00 39.47 447 ASP A C 1
ATOM 3438 O O . ASP A 1 447 ? 24.822 -26.436 10.976 1.00 39.47 447 ASP A O 1
ATOM 3442 N N . ALA A 1 448 ? 23.836 -24.718 9.962 1.00 41.47 448 ALA A N 1
ATOM 3443 C CA . ALA A 1 448 ? 22.535 -25.395 9.836 1.00 41.47 448 ALA A CA 1
ATOM 3444 C C . ALA A 1 448 ? 22.404 -26.346 8.621 1.00 41.47 448 ALA A C 1
ATOM 3446 O O . ALA A 1 448 ? 21.333 -26.908 8.407 1.00 41.47 448 ALA A O 1
ATOM 3447 N N . TYR A 1 449 ? 23.467 -26.536 7.827 1.00 37.66 449 TYR A N 1
ATOM 3448 C CA . TYR A 1 449 ? 23.489 -27.447 6.665 1.00 37.66 449 TYR A CA 1
ATOM 3449 C C . TYR A 1 449 ? 24.443 -28.640 6.834 1.00 37.66 449 TYR A C 1
ATOM 3451 O O . TYR A 1 449 ? 24.925 -29.197 5.850 1.00 37.66 449 TYR A O 1
ATOM 3459 N N . SER A 1 450 ? 24.734 -29.039 8.072 1.00 38.78 450 SER A N 1
ATOM 3460 C CA . SER A 1 450 ? 25.397 -30.315 8.359 1.00 38.78 450 SER A CA 1
ATOM 3461 C C . SER A 1 450 ? 24.485 -31.201 9.200 1.00 38.78 450 SER A C 1
ATOM 3463 O O . SER A 1 450 ? 24.645 -31.258 10.413 1.00 38.78 450 SER A O 1
ATOM 3465 N N . GLU A 1 451 ? 23.533 -31.861 8.539 1.00 31.25 451 GLU A N 1
ATOM 3466 C CA . GLU A 1 451 ? 23.084 -33.230 8.845 1.00 31.25 451 GLU A CA 1
ATOM 3467 C C . GLU A 1 451 ? 22.387 -33.857 7.631 1.00 31.25 451 GLU A C 1
ATOM 3469 O O . GLU A 1 451 ? 21.506 -33.192 7.034 1.00 31.25 451 GLU A O 1
#

InterPro domains:
  IPR002716 PIN domain [PF13638] (3-83)
  IPR052626 SWT1 Transcriptional Regulator [PTHR16161] (1-201)